Protein AF-0000000076126582 (afdb_homodimer)

Organism: Mytilus edulis (NCBI:txid6550)

Nearest PDB structures (foldseek):
  4kt1-assembly1_A  TM=7.691E-01  e=2.626E-09  Homo sapiens
  4qxe-assembly1_A  TM=6.963E-01  e=1.078E-08  Homo sapiens
  8wvy-assembly1_A  TM=6.252E-01  e=1.163E-09  Homo sapiens
  4qxf-assembly1_A  TM=6.190E-01  e=3.841E-09  Homo sapiens
  5z8y-assembly1_A  TM=7.142E-01  e=4.830E-07  Homo sapiens

Radius of gyration: 31.1 Å; Cα contacts (8 Å, |Δi|>4): 1295; chains: 2; bounding box: 66×75×68 Å

Solvent-accessible surface area (backbone atoms only — not comparable to full-atom values): 24389 Å² total; per-residue (Å²): 122,77,38,57,70,73,84,66,26,81,78,29,34,35,37,33,29,66,85,46,26,38,32,43,44,49,65,64,70,36,57,57,78,79,58,50,53,35,34,60,27,22,30,44,36,36,29,47,23,48,35,32,57,43,43,67,47,56,45,40,67,28,46,53,19,31,32,41,30,50,20,37,11,54,29,46,44,61,38,69,43,21,43,37,56,22,43,51,22,29,33,42,31,50,24,65,37,70,39,71,59,66,58,81,61,41,61,65,42,36,64,44,29,27,35,41,33,34,23,40,66,52,56,69,45,38,61,56,72,58,43,47,73,38,65,50,30,30,32,39,38,36,38,81,20,77,64,53,75,63,55,29,55,48,55,29,36,22,59,44,27,26,35,40,39,36,38,28,64,33,44,66,45,44,49,68,46,31,52,52,25,52,79,21,54,31,30,34,42,33,48,40,34,63,35,46,43,42,34,53,52,24,53,63,32,44,74,51,48,24,26,40,35,25,69,45,29,68,57,45,47,63,85,60,37,48,61,26,51,52,74,48,73,88,47,84,60,82,38,82,44,72,35,53,83,71,76,78,72,82,126,124,77,38,56,69,74,84,66,25,82,80,29,36,36,37,35,29,65,84,45,26,37,32,44,44,48,65,62,70,36,57,58,79,79,57,50,54,34,34,60,26,22,32,42,37,38,29,48,23,47,35,31,57,44,43,68,47,58,45,40,66,27,47,52,19,31,32,42,30,50,21,37,11,54,30,47,41,63,38,71,43,21,44,37,55,24,43,51,21,29,34,43,32,50,25,66,37,72,40,72,60,67,57,80,63,42,62,64,42,35,66,45,29,28,35,42,33,32,22,40,65,52,55,67,45,40,62,56,72,56,41,47,73,38,66,50,30,30,31,39,38,35,38,81,22,79,64,52,75,65,56,31,53,49,55,30,37,22,59,43,27,26,35,41,38,36,37,29,65,31,44,65,45,45,49,68,47,32,53,51,25,52,78,21,56,31,31,34,42,32,48,39,32,63,34,47,44,42,35,52,52,24,53,64,33,44,73,51,48,24,28,40,37,26,67,44,30,67,57,46,48,64,85,59,37,48,59,27,50,51,76,47,72,88,46,84,61,80,39,82,43,72,35,54,81,74,76,79,72,81,127

Secondary structure (DSSP, 8-state):
-----PPPPSS-EEEE-SS-EEEE-TTS--SS--SSS-TT-SEEE--S----EE-TTTTTT-TT--EEE-TTS---EE-TTTTTT-TT--EEE--S-----PPTTTTTT-TT--EEEEEHHHHHHS-HHHHTT-TT--EEEEEEEE--THHHHHHHT-TT--EEEEEEE-SEE-TTTTGGGGGS---EEEEES---EE-TTTTTT-TT--EEEES--TT--HHHHHHHHGGGTTS--SEEEE---------/-----PPPPSS-EEEE-SS-EEEE-TTS--SS--SSS-TT-SEEE--SS---EE-TTTTTT-TT--EEE-TTS---EE-TTTTTT-TT--EEE--S-----PPTTTTTT-TT--EEEEEHHHHHHS-GGGGGG-TT--EEEEEEEE--THHHHHHHT-TT--EEEEEEE-SEE-TTTTGGGGGS---EEEEES---EE-TTTTTT-TT--EEEES--TT--HHHHHHHHGGGTTS--SEEEE---------

InterPro domains:
  IPR001611 Leucine-rich repeat [PF13855] (64-123)
  IPR026906 BspA-type LRR region [PF13306] (159-246)
  IPR032675 Leucine-rich repeat domain superfamily [G3DSA:3.80.10.10] (9-251)
  IPR050328 Multifunctional Developmental and Immune Receptor [PTHR24373] (9-245)

Sequence (502 aa):
MCVSSYVLPNHCDITLTKKDIRCNCSSMSLTHTPTDCPSNTTNLYLSSNNLDIISRKAFTKYAELRYLDISECHITTIDQSAFDNLSHLKELSLFDNPMETFRRNIFSPLDDLEVLHISHDLLSTYPKESWSDFHNITKVFSYGGPSNRSFADIFSVMKNLKYLHSHIQIHVLRNCMFHAFAKTPLKYLEINGTIMTIEQDTFSPLAFLSSLVIPNARFLKLSNTLPALHVFKNRQMDELTLNNNFTVNSLMCVSSYVLPNHCDITLTKKDIRCNCSSMSLTHTPTDCPSNTTNLYLSSNNLDIISRKAFTKYAELRYLDISECHITTIDQSAFDNLSHLKELSLFDNPMETFRRNIFSPLDDLEVLHISHDLLSTYPKESWSDFHNITKVFSYGGPSNRSFADIFSVMKNLKYLHSHIQIHVLRNCMFHAFAKTPLKYLEINGTIMTIEQDTFSPLAFLSSLVIPNARFLKLSNTLPALHVFKNRQMDELTLNNNFTVNSL

Structure (mmCIF, N/CA/C/O backbone):
data_AF-0000000076126582-model_v1
#
loop_
_entity.id
_entity.type
_entity.pdbx_description
1 polymer AMIGO
#
loop_
_atom_site.group_PDB
_atom_site.id
_atom_site.type_symbol
_atom_site.label_atom_id
_atom_site.label_alt_id
_atom_site.label_comp_id
_atom_site.label_asym_id
_atom_site.label_entity_id
_atom_site.label_seq_id
_atom_site.pdbx_PDB_ins_code
_atom_site.Cartn_x
_atom_site.Cartn_y
_atom_site.Cartn_z
_atom_site.occupancy
_atom_site.B_iso_or_equiv
_atom_site.auth_seq_id
_atom_site.auth_comp_id
_atom_site.auth_asym_id
_atom_site.auth_atom_id
_atom_site.pdbx_PDB_model_num
ATOM 1 N N . MET A 1 1 ? -22 -11.664 11.109 1 43.66 1 MET A N 1
ATOM 2 C CA . MET A 1 1 ? -23.031 -11.328 10.133 1 43.66 1 MET A CA 1
ATOM 3 C C . MET A 1 1 ? -22.484 -11.406 8.711 1 43.66 1 MET A C 1
ATOM 5 O O . MET A 1 1 ? -21.375 -10.945 8.445 1 43.66 1 MET A O 1
ATOM 9 N N . CYS A 1 2 ? -23.062 -12.406 7.98 1 54.94 2 CYS A N 1
ATOM 10 C CA . CYS A 1 2 ? -22.672 -12.68 6.602 1 54.94 2 CYS A CA 1
ATOM 11 C C . CYS A 1 2 ? -22.875 -11.445 5.727 1 54.94 2 CYS A C 1
ATOM 13 O O . CYS A 1 2 ? -23.953 -10.867 5.703 1 54.94 2 CYS A O 1
ATOM 15 N N . VAL A 1 3 ? -21.734 -10.758 5.445 1 61.62 3 VAL A N 1
ATOM 16 C CA . VAL A 1 3 ? -21.828 -9.578 4.594 1 61.62 3 VAL A CA 1
ATOM 17 C C . VAL A 1 3 ? -22.312 -9.984 3.203 1 61.62 3 VAL A C 1
ATOM 19 O O . VAL A 1 3 ? -21.75 -10.898 2.588 1 61.62 3 VAL A O 1
ATOM 22 N N . SER A 1 4 ? -23.578 -9.648 2.873 1 81.56 4 SER A N 1
ATOM 23 C CA . SER A 1 4 ? -24.141 -9.914 1.549 1 81.56 4 SER A CA 1
ATOM 24 C C . SER A 1 4 ? -23.234 -9.344 0.454 1 81.56 4 SER A C 1
ATOM 26 O O . SER A 1 4 ? -22.031 -9.562 0.46 1 81.56 4 SER A O 1
ATOM 28 N N . SER A 1 5 ? -23.719 -8.492 -0.385 1 86.75 5 SER A N 1
ATOM 29 C CA . SER A 1 5 ? -22.969 -7.891 -1.481 1 86.75 5 SER A CA 1
ATOM 30 C C . SER A 1 5 ? -22.781 -6.391 -1.271 1 86.75 5 SER A C 1
ATOM 32 O O . SER A 1 5 ? -23.547 -5.77 -0.519 1 86.75 5 SER A O 1
ATOM 34 N N . TYR A 1 6 ? -21.672 -5.91 -1.676 1 87.5 6 TYR A N 1
ATOM 35 C CA . TYR A 1 6 ? -21.438 -4.473 -1.624 1 87.5 6 TYR A CA 1
ATOM 36 C C . TYR A 1 6 ? -21.562 -3.848 -3.008 1 87.5 6 TYR A C 1
ATOM 38 O O . TYR A 1 6 ? -21.266 -4.488 -4.016 1 87.5 6 TYR A O 1
ATOM 46 N N . VAL A 1 7 ? -22.141 -2.664 -2.957 1 87.19 7 VAL A N 1
ATOM 47 C CA . VAL A 1 7 ? -22.156 -1.898 -4.199 1 87.19 7 VAL A CA 1
ATOM 48 C C . VAL A 1 7 ? -20.766 -1.308 -4.449 1 87.19 7 VAL A C 1
ATOM 50 O O . VAL A 1 7 ? -20.125 -0.78 -3.529 1 87.19 7 VAL A O 1
ATOM 53 N N . LEU A 1 8 ? -20.344 -1.474 -5.707 1 89 8 LEU A N 1
ATOM 54 C CA . LEU A 1 8 ? -19.031 -0.916 -6.047 1 89 8 LEU A CA 1
ATOM 55 C C . LEU A 1 8 ? -19.109 0.6 -6.191 1 89 8 LEU A C 1
ATOM 57 O O . LEU A 1 8 ? -20.094 1.128 -6.723 1 89 8 LEU A O 1
ATOM 61 N N . PRO A 1 9 ? -18.078 1.3 -5.613 1 91.06 9 PRO A N 1
ATOM 62 C CA . PRO A 1 9 ? -18.031 2.754 -5.785 1 91.06 9 PRO A CA 1
ATOM 63 C C . PRO A 1 9 ? -17.797 3.172 -7.23 1 91.06 9 PRO A C 1
ATOM 65 O O . PRO A 1 9 ? -17.281 2.379 -8.031 1 91.06 9 PRO A O 1
ATOM 68 N N . ASN A 1 10 ? -18.156 4.344 -7.57 1 90.19 10 ASN A N 1
ATOM 69 C CA . ASN A 1 10 ? -17.984 4.848 -8.93 1 90.19 10 ASN A CA 1
ATOM 70 C C . ASN A 1 10 ? -16.578 5.359 -9.164 1 90.19 10 ASN A C 1
ATOM 72 O O . ASN A 1 10 ? -16.016 5.164 -10.242 1 90.19 10 ASN A O 1
ATOM 76 N N . HIS A 1 11 ? -15.992 6.055 -8.141 1 89.69 11 HIS A N 1
ATOM 77 C CA . HIS A 1 11 ? -14.711 6.711 -8.359 1 89.69 11 HIS A CA 1
ATOM 78 C C . HIS A 1 11 ? -13.734 6.402 -7.223 1 89.69 11 HIS A C 1
ATOM 80 O O . HIS A 1 11 ? -12.555 6.156 -7.465 1 89.69 11 HIS A O 1
ATOM 86 N N . CYS A 1 12 ? -14.234 6.242 -6.086 1 95.56 12 CYS A N 1
ATOM 87 C CA . CYS A 1 12 ? -13.383 6.184 -4.906 1 95.56 12 CYS A CA 1
ATOM 88 C C . CYS A 1 12 ? -13.023 4.738 -4.562 1 95.56 12 CYS A C 1
ATOM 90 O O . CYS A 1 12 ? -13.703 3.809 -4.992 1 95.56 12 CYS A O 1
ATOM 92 N N . ASP A 1 13 ? -11.961 4.613 -3.908 1 97.31 13 ASP A N 1
ATOM 93 C CA . ASP A 1 13 ? -11.602 3.326 -3.318 1 97.31 13 ASP A CA 1
ATOM 94 C C . ASP A 1 13 ? -11.977 3.273 -1.84 1 97.31 13 ASP A C 1
ATOM 96 O O . ASP A 1 13 ? -11.68 4.207 -1.087 1 97.31 13 ASP A O 1
ATOM 100 N N . ILE A 1 14 ? -12.562 2.221 -1.486 1 97.19 14 ILE A N 1
ATOM 101 C CA . ILE A 1 14 ? -13.016 2.092 -0.106 1 97.19 14 ILE A CA 1
ATOM 102 C C . ILE A 1 14 ? -12.32 0.9 0.554 1 97.19 14 ILE A C 1
ATOM 104 O O . ILE A 1 14 ? -12.289 -0.196 -0.01 1 97.19 14 ILE A O 1
ATOM 108 N N . THR A 1 15 ? -11.758 1.137 1.656 1 97.69 15 THR A N 1
ATOM 109 C CA . THR A 1 15 ? -11.109 0.085 2.438 1 97.69 15 THR A CA 1
ATOM 110 C C . THR A 1 15 ? -11.789 -0.074 3.793 1 97.69 15 THR A C 1
ATOM 112 O O . THR A 1 15 ? -11.953 0.901 4.531 1 97.69 15 THR A O 1
ATOM 115 N N . LEU A 1 16 ? -12.234 -1.244 4.082 1 96.31 16 LEU A N 1
ATOM 116 C CA . LEU A 1 16 ? -12.82 -1.589 5.371 1 96.31 16 LEU A CA 1
ATOM 117 C C . LEU A 1 16 ? -11.875 -2.461 6.188 1 96.31 16 LEU A C 1
ATOM 119 O O . LEU A 1 16 ? -11.383 -3.48 5.695 1 96.31 16 LEU A O 1
ATOM 123 N N . THR A 1 17 ? -11.57 -2.016 7.344 1 96.25 17 THR A N 1
ATOM 124 C CA . THR A 1 17 ? -10.828 -2.812 8.312 1 96.25 17 THR A CA 1
ATOM 125 C C . THR A 1 17 ? -11.656 -3.055 9.57 1 96.25 17 THR A C 1
ATOM 127 O O . THR A 1 17 ? -12.82 -2.652 9.633 1 96.25 17 THR A O 1
ATOM 130 N N . LYS A 1 18 ? -11.047 -3.746 10.531 1 92.75 18 LYS A N 1
ATOM 131 C CA . LYS A 1 18 ? -11.742 -4.027 11.781 1 92.75 18 LYS A CA 1
ATOM 132 C C . LYS A 1 18 ? -12.07 -2.736 12.531 1 92.75 18 LYS A C 1
ATOM 134 O O . LYS A 1 18 ? -13.062 -2.666 13.258 1 92.75 18 LYS A O 1
ATOM 139 N N . LYS A 1 19 ? -11.336 -1.647 12.227 1 94 19 LYS A N 1
ATOM 140 C CA . LYS A 1 19 ? -11.406 -0.481 13.102 1 94 19 LYS A CA 1
ATOM 141 C C . LYS A 1 19 ? -11.93 0.739 12.352 1 94 19 LYS A C 1
ATOM 143 O O . LYS A 1 19 ? -12.461 1.668 12.961 1 94 19 LYS A O 1
ATOM 148 N N . ASP A 1 20 ? -11.773 0.71 11.094 1 96.31 20 ASP A N 1
ATOM 149 C CA . ASP A 1 20 ? -12.125 1.958 10.422 1 96.31 20 ASP A CA 1
ATOM 150 C C . ASP A 1 20 ? -12.531 1.704 8.969 1 96.31 20 ASP A C 1
ATOM 152 O O . ASP A 1 20 ? -12.422 0.58 8.477 1 96.31 20 ASP A O 1
ATOM 156 N N . ILE A 1 21 ? -13.188 2.648 8.438 1 97.31 21 ILE A N 1
ATOM 157 C CA . ILE A 1 21 ? -13.539 2.713 7.023 1 97.31 21 ILE A CA 1
ATOM 158 C C . ILE A 1 21 ? -12.828 3.887 6.363 1 97.31 21 ILE A C 1
ATOM 160 O O . ILE A 1 21 ? -13.055 5.043 6.719 1 97.31 21 ILE A O 1
ATOM 164 N N . ARG A 1 22 ? -11.961 3.627 5.391 1 98.38 22 ARG A N 1
ATOM 165 C CA . ARG A 1 22 ? -11.203 4.645 4.668 1 98.38 22 ARG A CA 1
ATOM 166 C C . ARG A 1 22 ? -11.719 4.809 3.244 1 98.38 22 ARG A C 1
ATOM 168 O O . ARG A 1 22 ? -11.82 3.83 2.5 1 98.38 22 ARG A O 1
ATOM 175 N N . CYS A 1 23 ? -12.078 5.918 2.918 1 97.88 23 CYS A N 1
ATOM 176 C CA . CYS A 1 23 ? -12.5 6.246 1.562 1 97.88 23 CYS A CA 1
ATOM 177 C C . CYS A 1 23 ? -11.516 7.191 0.895 1 97.88 23 CYS A C 1
ATOM 179 O O . CYS A 1 23 ? -11.352 8.336 1.329 1 97.88 23 CYS A O 1
ATOM 181 N N . ASN A 1 24 ? -10.883 6.727 -0.108 1 98.44 24 ASN A N 1
ATOM 182 C CA . ASN A 1 24 ? -9.883 7.5 -0.832 1 98.44 24 ASN A CA 1
ATOM 183 C C . ASN A 1 24 ? -10.398 7.957 -2.191 1 98.44 24 ASN A C 1
ATOM 185 O O . ASN A 1 24 ? -10.562 7.145 -3.104 1 98.44 24 ASN A O 1
ATOM 189 N N . CYS A 1 25 ? -10.547 9.195 -2.348 1 97.88 25 CYS A N 1
ATOM 190 C CA . CYS A 1 25 ? -11.023 9.82 -3.576 1 97.88 25 CYS A CA 1
ATOM 191 C C . CYS A 1 25 ? -10.039 10.883 -4.062 1 97.88 25 CYS A C 1
ATOM 193 O O . CYS A 1 25 ? -10.445 11.891 -4.648 1 97.88 25 CYS A O 1
ATOM 195 N N . SER A 1 26 ? -8.836 10.75 -3.658 1 98.25 26 SER A N 1
ATOM 196 C CA . SER A 1 26 ? -7.824 11.727 -4.035 1 98.25 26 SER A CA 1
ATOM 197 C C . SER A 1 26 ? -7.562 11.703 -5.535 1 98.25 26 SER A C 1
ATOM 199 O O . SER A 1 26 ? -7.664 10.648 -6.172 1 98.25 26 SER A O 1
ATOM 201 N N . SER A 1 27 ? -7.234 12.805 -6.125 1 97.88 27 SER A N 1
ATOM 202 C CA . SER A 1 27 ? -6.77 12.977 -7.496 1 97.88 27 SER A CA 1
ATOM 203 C C . SER A 1 27 ? -7.777 12.414 -8.492 1 97.88 27 SER A C 1
ATOM 205 O O . SER A 1 27 ? -7.41 11.648 -9.391 1 97.88 27 SER A O 1
ATOM 207 N N . MET A 1 28 ? -9.031 12.812 -8.359 1 95.88 28 MET A N 1
ATOM 208 C CA . MET A 1 28 ? -10.102 12.312 -9.227 1 95.88 28 MET A CA 1
ATOM 209 C C . MET A 1 28 ? -10.805 13.453 -9.945 1 95.88 28 MET A C 1
ATOM 211 O O . MET A 1 28 ? -11.875 13.266 -10.523 1 95.88 28 MET A O 1
ATOM 215 N N . SER A 1 29 ? -10.273 14.625 -9.836 1 96.06 29 SER A N 1
ATOM 216 C CA . SER A 1 29 ? -10.828 15.82 -10.461 1 96.06 29 SER A CA 1
ATOM 217 C C . SER A 1 29 ? -12.227 16.125 -9.938 1 96.06 29 SER A C 1
ATOM 219 O O . SER A 1 29 ? -13.094 16.578 -10.688 1 96.06 29 SER A O 1
ATOM 221 N N . LEU A 1 30 ? -12.43 15.82 -8.719 1 95.94 30 LEU A N 1
ATOM 222 C CA . LEU A 1 30 ? -13.734 16.078 -8.117 1 95.94 30 LEU A CA 1
ATOM 223 C C . LEU A 1 30 ? -13.977 17.562 -7.945 1 95.94 30 LEU A C 1
ATOM 225 O O . LEU A 1 30 ? -13.055 18.312 -7.602 1 95.94 30 LEU A O 1
ATOM 229 N N . THR A 1 31 ? -15.242 17.969 -8.133 1 96.06 31 THR A N 1
ATOM 230 C CA . THR A 1 31 ? -15.625 19.359 -7.926 1 96.06 31 THR A CA 1
ATOM 231 C C . THR A 1 31 ? -16.562 19.484 -6.734 1 96.06 31 THR A C 1
ATOM 233 O O . THR A 1 31 ? -16.938 20.594 -6.348 1 96.06 31 THR A O 1
ATOM 236 N N . HIS A 1 32 ? -16.953 18.359 -6.219 1 93.44 32 HIS A N 1
ATOM 237 C CA . HIS A 1 32 ? -17.797 18.297 -5.031 1 93.44 32 HIS A CA 1
ATOM 238 C C . HIS A 1 32 ? -17.453 17.094 -4.16 1 93.44 32 HIS A C 1
ATOM 240 O O . HIS A 1 32 ? -16.703 16.219 -4.586 1 93.44 32 HIS A O 1
ATOM 246 N N . THR A 1 33 ? -17.906 17.094 -2.926 1 92.75 33 THR A N 1
ATOM 247 C CA . THR A 1 33 ? -17.703 15.953 -2.041 1 92.75 33 THR A CA 1
ATOM 248 C C . THR A 1 33 ? -18.297 14.688 -2.658 1 92.75 33 THR A C 1
ATOM 250 O O . THR A 1 33 ? -19.391 14.719 -3.225 1 92.75 33 THR A O 1
ATOM 253 N N . PRO A 1 34 ? -17.578 13.625 -2.568 1 91.25 34 PRO A N 1
ATOM 254 C CA . PRO A 1 34 ? -18.047 12.391 -3.215 1 91.25 34 PRO A CA 1
ATOM 255 C C . PRO A 1 34 ? -19.25 11.773 -2.516 1 91.25 34 PRO A C 1
ATOM 257 O O . PRO A 1 34 ? -19.438 11.977 -1.312 1 91.25 34 PRO A O 1
ATOM 260 N N . THR A 1 35 ? -20.031 10.984 -3.246 1 87.12 35 THR A N 1
ATOM 261 C CA . THR A 1 35 ? -21.203 10.289 -2.725 1 87.12 35 THR A CA 1
ATOM 262 C C . THR A 1 35 ? -20.922 8.797 -2.58 1 87.12 35 THR A C 1
ATOM 264 O O . THR A 1 35 ? -21.703 8.062 -1.976 1 87.12 35 THR A O 1
ATOM 267 N N . ASP A 1 36 ? -19.828 8.312 -3.004 1 90 36 ASP A N 1
ATOM 268 C CA . ASP A 1 36 ? -19.422 6.91 -3.031 1 90 36 ASP A CA 1
ATOM 269 C C . ASP A 1 36 ? -19.25 6.355 -1.618 1 90 36 ASP A C 1
ATOM 271 O O . ASP A 1 36 ? -19.516 5.176 -1.371 1 90 36 ASP A O 1
ATOM 275 N N . CYS A 1 37 ? -18.859 7.289 -0.716 1 94.69 37 CYS A N 1
ATOM 276 C CA . CYS A 1 37 ? -18.375 6.824 0.58 1 94.69 37 CYS A CA 1
ATOM 277 C C . CYS A 1 37 ? -19.547 6.535 1.524 1 94.69 37 CYS A C 1
ATOM 279 O O . CYS A 1 37 ? -20.516 7.285 1.565 1 94.69 37 CYS A O 1
ATOM 281 N N . PRO A 1 38 ? -19.391 5.484 2.238 1 94.25 38 PRO A N 1
ATOM 282 C CA . PRO A 1 38 ? -20.438 5.156 3.197 1 94.25 38 PRO A CA 1
ATOM 283 C C . PRO A 1 38 ? -20.547 6.184 4.324 1 94.25 38 PRO A C 1
ATOM 285 O O . PRO A 1 38 ? -19.594 6.922 4.586 1 94.25 38 PRO A O 1
ATOM 288 N N . SER A 1 39 ? -21.734 6.184 4.996 1 94.44 39 SER A N 1
ATOM 289 C CA . SER A 1 39 ? -22.016 7.199 6.004 1 94.44 39 SER A CA 1
ATOM 290 C C . SER A 1 39 ? -21.125 7.031 7.23 1 94.44 39 SER A C 1
ATOM 292 O O . SER A 1 39 ? -20.891 7.992 7.965 1 94.44 39 SER A O 1
ATOM 294 N N . ASN A 1 40 ? -20.656 5.812 7.484 1 94.94 40 ASN A N 1
ATOM 295 C CA . ASN A 1 40 ? -19.812 5.586 8.656 1 94.94 40 ASN A CA 1
ATOM 296 C C . ASN A 1 40 ? -18.328 5.629 8.305 1 94.94 40 ASN A C 1
ATOM 298 O O . ASN A 1 40 ? -17.516 4.973 8.953 1 94.94 40 ASN A O 1
ATOM 302 N N . THR A 1 41 ? -17.984 6.355 7.23 1 97.25 41 THR A N 1
ATOM 303 C CA . THR A 1 41 ? -16.594 6.605 6.879 1 97.25 41 THR A CA 1
ATOM 304 C C . THR A 1 41 ? -15.859 7.305 8.023 1 97.25 41 THR A C 1
ATOM 306 O O . THR A 1 41 ? -16.359 8.273 8.594 1 97.25 41 THR A O 1
ATOM 309 N N . THR A 1 42 ? -14.703 6.742 8.367 1 98.31 42 THR A N 1
ATOM 310 C CA . THR A 1 42 ? -13.93 7.316 9.461 1 98.31 42 THR A CA 1
ATOM 311 C C . THR A 1 42 ? -12.75 8.125 8.922 1 98.31 42 THR A C 1
ATOM 313 O O . THR A 1 42 ? -12.273 9.047 9.578 1 98.31 42 THR A O 1
ATOM 316 N N . ASN A 1 43 ? -12.219 7.812 7.785 1 98.69 43 ASN A N 1
ATOM 317 C CA . ASN A 1 43 ? -11.117 8.5 7.121 1 98.69 43 ASN A CA 1
ATOM 318 C C . ASN A 1 43 ? -11.469 8.875 5.688 1 98.69 43 ASN A C 1
ATOM 320 O O . ASN A 1 43 ? -11.766 8.008 4.863 1 98.69 43 ASN A O 1
ATOM 324 N N . LEU A 1 44 ? -11.461 10.141 5.379 1 98.44 44 LEU A N 1
ATOM 325 C CA . LEU A 1 44 ? -11.828 10.625 4.051 1 98.44 44 LEU A CA 1
ATOM 326 C C . LEU A 1 44 ? -10.672 11.383 3.404 1 98.44 44 LEU A C 1
ATOM 328 O O . LEU A 1 44 ? -10.195 12.383 3.949 1 98.44 44 LEU A O 1
ATOM 332 N N . TYR A 1 45 ? -10.211 10.914 2.318 1 98.75 45 TYR A N 1
ATOM 333 C CA . TYR A 1 45 ? -9.117 11.516 1.564 1 98.75 45 TYR A CA 1
ATOM 334 C C . TYR A 1 45 ? -9.633 12.172 0.292 1 98.75 45 TYR A C 1
ATOM 336 O O . TYR A 1 45 ? -10.133 11.5 -0.608 1 98.75 45 TYR A O 1
ATOM 344 N N . LEU A 1 46 ? -9.461 13.453 0.213 1 98.44 46 LEU A N 1
ATOM 345 C CA . LEU A 1 46 ? -9.961 14.195 -0.939 1 98.44 46 LEU A CA 1
ATOM 346 C C . LEU A 1 46 ? -8.859 15.062 -1.548 1 98.44 46 LEU A C 1
ATOM 348 O O . LEU A 1 46 ? -9.141 15.977 -2.324 1 98.44 46 LEU A O 1
ATOM 352 N N . SER A 1 47 ? -7.668 14.844 -1.214 1 98.44 47 SER A N 1
ATOM 353 C CA . SER A 1 47 ? -6.57 15.711 -1.635 1 98.44 47 SER A CA 1
ATOM 354 C C . SER A 1 47 ? -6.457 15.758 -3.154 1 98.44 47 SER A C 1
ATOM 356 O O . SER A 1 47 ? -6.832 14.805 -3.842 1 98.44 47 SER A O 1
ATOM 358 N N . SER A 1 48 ? -5.961 16.812 -3.697 1 98.25 48 SER A N 1
ATOM 359 C CA . SER A 1 48 ? -5.629 17.016 -5.105 1 98.25 48 SER A CA 1
ATOM 360 C C . SER A 1 48 ? -6.871 16.922 -5.984 1 98.25 48 SER A C 1
ATOM 362 O O . SER A 1 48 ? -6.875 16.219 -6.988 1 98.25 48 SER A O 1
ATOM 364 N N . ASN A 1 49 ? -7.91 17.562 -5.508 1 98 49 ASN A N 1
ATOM 365 C CA . ASN A 1 49 ? -9.125 17.734 -6.297 1 98 49 ASN A CA 1
ATOM 366 C C . ASN A 1 49 ? -9.445 19.203 -6.543 1 98 49 ASN A C 1
ATOM 368 O O . ASN A 1 49 ? -8.602 20.062 -6.32 1 98 49 ASN A O 1
ATOM 372 N N . ASN A 1 50 ? -10.602 19.453 -7.172 1 97.62 50 ASN A N 1
ATOM 373 C CA . ASN A 1 50 ? -10.992 20.812 -7.523 1 97.62 50 ASN A CA 1
ATOM 374 C C . ASN A 1 50 ? -12.289 21.234 -6.82 1 97.62 50 ASN A C 1
ATOM 376 O O . ASN A 1 50 ? -13.25 21.641 -7.469 1 97.62 50 ASN A O 1
ATOM 380 N N . LEU A 1 51 ? -12.211 21.281 -5.543 1 96.94 51 LEU A N 1
ATOM 381 C CA . LEU A 1 51 ? -13.438 21.469 -4.777 1 96.94 51 LEU A CA 1
ATOM 382 C C . LEU A 1 51 ? -13.844 22.938 -4.766 1 96.94 51 LEU A C 1
ATOM 384 O O . LEU A 1 51 ? -15.031 23.25 -4.652 1 96.94 51 LEU A O 1
ATOM 388 N N . ASP A 1 52 ? -12.852 23.875 -4.863 1 95.94 52 ASP A N 1
ATOM 389 C CA . ASP A 1 52 ? -13.055 25.312 -4.941 1 95.94 52 ASP A CA 1
ATOM 390 C C . ASP A 1 52 ? -13.781 25.828 -3.697 1 95.94 52 ASP A C 1
ATOM 392 O O . ASP A 1 52 ? -13.141 26.281 -2.744 1 95.94 52 ASP A O 1
ATOM 396 N N . ILE A 1 53 ? -15.117 25.578 -3.566 1 94.12 53 ILE A N 1
ATOM 397 C CA . ILE A 1 53 ? -15.891 26.031 -2.414 1 94.12 53 ILE A CA 1
ATOM 398 C C . ILE A 1 53 ? -16.344 24.828 -1.6 1 94.12 53 ILE A C 1
ATOM 400 O O . ILE A 1 53 ? -16.938 23.891 -2.145 1 94.12 53 ILE A O 1
ATOM 404 N N . ILE A 1 54 ? -15.992 24.859 -0.299 1 95.88 54 ILE A N 1
ATOM 405 C CA . ILE A 1 54 ? -16.609 23.875 0.591 1 95.88 54 ILE A CA 1
ATOM 406 C C . ILE A 1 54 ? -17.953 24.391 1.078 1 95.88 54 ILE A C 1
ATOM 408 O O . ILE A 1 54 ? -18.016 25.328 1.886 1 95.88 54 ILE A O 1
ATOM 412 N N . SER A 1 55 ? -18.984 23.703 0.584 1 94.12 55 SER A N 1
ATOM 413 C CA . SER A 1 55 ? -20.344 24.188 0.812 1 94.12 55 SER A CA 1
ATOM 414 C C . SER A 1 55 ? -20.828 23.828 2.211 1 94.12 55 SER A C 1
ATOM 416 O O . SER A 1 55 ? -20.125 23.141 2.959 1 94.12 55 SER A O 1
ATOM 418 N N . ARG A 1 56 ? -22 24.422 2.436 1 92 56 ARG A N 1
ATOM 419 C CA . ARG A 1 56 ? -22.672 24.109 3.695 1 92 56 ARG A CA 1
ATOM 420 C C . ARG A 1 56 ? -22.938 22.609 3.822 1 92 56 ARG A C 1
ATOM 422 O O . ARG A 1 56 ? -23.344 21.969 2.855 1 92 56 ARG A O 1
ATOM 429 N N . LYS A 1 57 ? -22.562 22.109 4.961 1 91.19 57 LYS A N 1
ATOM 430 C CA . LYS A 1 57 ? -22.875 20.734 5.309 1 91.19 57 LYS A CA 1
ATOM 431 C C . LYS A 1 57 ? -22.203 19.766 4.34 1 91.19 57 LYS A C 1
ATOM 433 O O . LYS A 1 57 ? -22.766 18.703 4.023 1 91.19 57 LYS A O 1
ATOM 438 N N . ALA A 1 58 ? -21.078 20.141 3.814 1 94.19 58 ALA A N 1
ATOM 439 C CA . ALA A 1 58 ? -20.375 19.359 2.801 1 94.19 58 ALA A CA 1
ATOM 440 C C . ALA A 1 58 ? -20.031 17.969 3.322 1 94.19 58 ALA A C 1
ATOM 442 O O . ALA A 1 58 ? -19.984 17 2.551 1 94.19 58 ALA A O 1
ATOM 443 N N . PHE A 1 59 ? -19.844 17.844 4.645 1 95.75 59 PHE A N 1
ATOM 444 C CA . PHE A 1 59 ? -19.359 16.594 5.188 1 95.75 59 PHE A CA 1
ATOM 445 C C . PHE A 1 59 ? -20.344 16.047 6.227 1 95.75 59 PHE A C 1
ATOM 447 O O . PHE A 1 59 ? -19.969 15.172 7.023 1 95.75 59 PHE A O 1
ATOM 454 N N . THR A 1 60 ? -21.547 16.547 6.254 1 93.44 60 THR A N 1
ATOM 455 C CA . THR A 1 60 ? -22.516 16.219 7.289 1 93.44 60 THR A CA 1
ATOM 456 C C . THR A 1 60 ? -22.844 14.734 7.266 1 93.44 60 THR A C 1
ATOM 458 O O . THR A 1 60 ? -23.172 14.148 8.297 1 93.44 60 THR A O 1
ATOM 461 N N . LYS A 1 61 ? -22.75 14.094 6.188 1 92.75 61 LYS A N 1
ATOM 462 C CA . LYS A 1 61 ? -23.016 12.664 6.016 1 92.75 61 LYS A CA 1
ATOM 463 C C . LYS A 1 61 ? -22.062 11.82 6.852 1 92.75 61 LYS A C 1
ATOM 465 O O . LYS A 1 61 ? -22.406 10.719 7.277 1 92.75 61 LYS A O 1
ATOM 470 N N . TYR A 1 62 ? -20.875 12.352 7.102 1 95.31 62 TYR A N 1
ATOM 471 C CA . TYR A 1 62 ? -19.812 11.555 7.691 1 95.31 62 TYR A CA 1
ATOM 472 C C . TYR A 1 62 ? -19.609 11.906 9.164 1 95.31 62 TYR A C 1
ATOM 474 O O . TYR A 1 62 ? -18.562 12.398 9.555 1 95.31 62 TYR A O 1
ATOM 482 N N . ALA A 1 63 ? -20.562 11.562 9.953 1 94.62 63 ALA A N 1
ATOM 483 C CA . ALA A 1 63 ? -20.594 11.953 11.359 1 94.62 63 ALA A CA 1
ATOM 484 C C . ALA A 1 63 ? -19.484 11.25 12.148 1 94.62 63 ALA A C 1
ATOM 486 O O . ALA A 1 63 ? -19.109 11.695 13.234 1 94.62 63 ALA A O 1
ATOM 487 N N . GLU A 1 64 ? -18.953 10.172 11.609 1 96.31 64 GLU A N 1
ATOM 488 C CA . GLU A 1 64 ? -17.95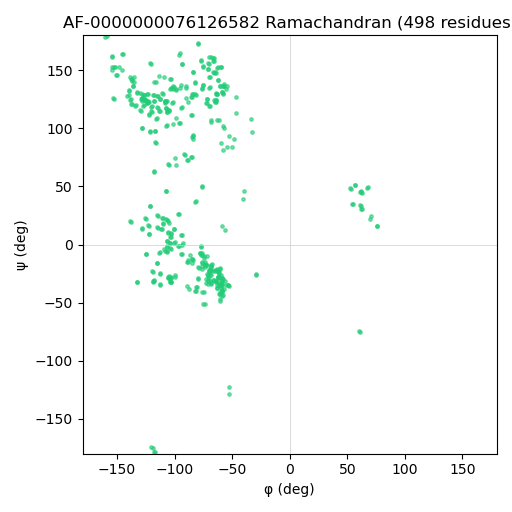3 9.391 12.344 1 96.31 64 GLU A CA 1
ATOM 489 C C . GLU A 1 64 ? -16.547 9.703 11.859 1 96.31 64 GLU A C 1
ATOM 491 O O . GLU A 1 64 ? -15.586 9.016 12.227 1 96.31 64 GLU A O 1
ATOM 496 N N . LEU A 1 65 ? -16.406 10.781 11.094 1 97.69 65 LEU A N 1
ATOM 497 C CA . LEU A 1 65 ? -15.117 11.141 10.508 1 97.69 65 LEU A CA 1
ATOM 498 C C . LEU A 1 65 ? -14.094 11.461 11.586 1 97.69 65 LEU A C 1
ATOM 500 O O . LEU A 1 65 ? -14.383 12.211 12.523 1 97.69 65 LEU A O 1
ATOM 504 N N . ARG A 1 66 ? -12.953 10.844 11.469 1 98.56 66 ARG A N 1
ATOM 505 C CA . ARG A 1 66 ? -11.852 11.094 12.383 1 98.56 66 ARG A CA 1
ATOM 506 C C . ARG A 1 66 ? -10.688 11.773 11.664 1 98.56 66 ARG A C 1
ATOM 508 O O . ARG A 1 66 ? -9.875 12.461 12.297 1 98.56 66 ARG A O 1
ATOM 515 N N . TYR A 1 67 ? -10.656 11.555 10.477 1 98.69 67 TYR A N 1
ATOM 516 C CA . TYR A 1 67 ? -9.617 12.156 9.648 1 98.69 67 TYR A CA 1
ATOM 517 C C . TYR A 1 67 ? -10.195 12.703 8.352 1 98.69 67 TYR A C 1
ATOM 519 O O . TYR A 1 67 ? -11 12.031 7.691 1 98.69 67 TYR A O 1
ATOM 527 N N . LEU A 1 68 ? -9.789 13.898 7.953 1 98.62 68 LEU A N 1
ATOM 528 C CA . LEU A 1 68 ? -10.203 14.539 6.707 1 98.62 68 LEU A CA 1
ATOM 529 C C . LEU A 1 68 ? -9.023 15.211 6.023 1 98.62 68 LEU A C 1
ATOM 531 O O . LEU A 1 68 ? -8.328 16.031 6.637 1 98.62 68 LEU A O 1
ATOM 535 N N . ASP A 1 69 ? -8.781 14.891 4.812 1 98.75 69 ASP A N 1
ATOM 536 C CA . ASP A 1 69 ? -7.742 15.523 4.004 1 98.75 69 ASP A CA 1
ATOM 537 C C . ASP A 1 69 ? -8.344 16.266 2.812 1 98.75 69 ASP A C 1
ATOM 539 O O . ASP A 1 69 ? -8.805 15.641 1.857 1 98.75 69 ASP A O 1
ATOM 543 N N . ILE A 1 70 ? -8.32 17.484 2.875 1 97.94 70 ILE A N 1
ATOM 544 C CA . ILE A 1 70 ? -8.781 18.297 1.758 1 97.94 70 ILE A CA 1
ATOM 545 C C . ILE A 1 70 ? -7.648 19.203 1.275 1 97.94 70 ILE A C 1
ATOM 547 O O . ILE A 1 70 ? -7.883 20.344 0.9 1 97.94 70 ILE A O 1
ATOM 551 N N . SER A 1 71 ? -6.484 18.766 1.363 1 96.94 71 SER A N 1
ATOM 552 C CA . SER A 1 71 ? -5.328 19.531 0.899 1 96.94 71 SER A CA 1
ATOM 553 C C . SER A 1 71 ? -5.289 19.594 -0.624 1 96.94 71 SER A C 1
ATOM 555 O O . SER A 1 71 ? -5.848 18.734 -1.306 1 96.94 71 SER A O 1
ATOM 557 N N . GLU A 1 72 ? -4.746 20.609 -1.185 1 96.44 72 GLU A N 1
ATOM 558 C CA . GLU A 1 72 ? -4.551 20.797 -2.619 1 96.44 72 GLU A CA 1
ATOM 559 C C . GLU A 1 72 ? -5.859 20.625 -3.385 1 96.44 72 GLU A C 1
ATOM 561 O O . GLU A 1 72 ? -5.914 19.875 -4.363 1 96.44 72 GLU A O 1
ATOM 566 N N . CYS A 1 73 ? -6.867 21.25 -2.918 1 97.12 73 CYS A N 1
ATOM 567 C CA . CYS A 1 73 ? -8.18 21.109 -3.537 1 97.12 73 CYS A CA 1
ATOM 568 C C . CYS A 1 73 ? -8.641 22.422 -4.145 1 97.12 73 CYS A C 1
ATOM 570 O O . CYS A 1 73 ? -9.836 22.609 -4.391 1 97.12 73 CYS A O 1
ATOM 572 N N . HIS A 1 74 ? -7.703 23.375 -4.293 1 96.12 74 HIS A N 1
ATOM 573 C CA . HIS A 1 74 ? -8.008 24.688 -4.863 1 96.12 74 HIS A CA 1
ATOM 574 C C . HIS A 1 74 ? -9.148 25.359 -4.105 1 96.12 74 HIS A C 1
ATOM 576 O O . HIS A 1 74 ? -10 26.016 -4.711 1 96.12 74 HIS A O 1
ATOM 582 N N . ILE A 1 75 ? -9.156 25.109 -2.82 1 95.5 75 ILE A N 1
ATOM 583 C CA . ILE A 1 75 ? -10.227 25.672 -2.004 1 95.5 75 ILE A CA 1
ATOM 584 C C . ILE A 1 75 ? -10.031 27.172 -1.864 1 95.5 75 ILE A C 1
ATOM 586 O O . ILE A 1 75 ? -8.961 27.641 -1.443 1 95.5 75 ILE A O 1
ATOM 590 N N . THR A 1 76 ? -11.047 27.938 -2.221 1 92.69 76 THR A N 1
ATOM 591 C CA . THR A 1 76 ? -11 29.391 -2.131 1 92.69 76 THR A CA 1
ATOM 592 C C . THR A 1 76 ? -11.836 29.891 -0.951 1 92.69 76 THR A C 1
ATOM 594 O O . THR A 1 76 ? -11.547 30.953 -0.385 1 92.69 76 THR A O 1
ATOM 597 N N . THR A 1 77 ? -12.812 29.094 -0.664 1 90.94 77 THR A N 1
ATOM 598 C CA . THR A 1 77 ? -13.695 29.516 0.42 1 90.94 77 THR A CA 1
ATOM 599 C C . THR A 1 77 ? -14.289 28.297 1.13 1 90.94 77 THR A C 1
ATOM 601 O O . THR A 1 77 ? -14.562 27.281 0.497 1 90.94 77 THR A O 1
ATOM 604 N N . ILE A 1 78 ? -14.484 28.484 2.518 1 91.56 78 ILE A N 1
ATOM 605 C CA . ILE A 1 78 ? -15.156 27.469 3.326 1 91.56 78 ILE A CA 1
ATOM 606 C C . ILE A 1 78 ? -16.375 28.078 4.02 1 91.56 78 ILE A C 1
ATOM 608 O O . ILE A 1 78 ? -16.25 29.078 4.73 1 91.56 78 ILE A O 1
ATOM 612 N N . ASP A 1 79 ? -17.484 27.438 3.721 1 92.25 79 ASP A N 1
ATOM 613 C CA . ASP A 1 79 ? -18.703 27.922 4.367 1 92.25 79 ASP A CA 1
ATOM 614 C C . ASP A 1 79 ? -18.625 27.75 5.883 1 92.25 79 ASP A C 1
ATOM 616 O O . ASP A 1 79 ? -17.969 26.828 6.379 1 92.25 79 ASP A O 1
ATOM 620 N N . GLN A 1 80 ? -19.344 28.625 6.605 1 87.56 80 GLN A N 1
ATOM 621 C CA . GLN A 1 80 ? -19.328 28.641 8.062 1 87.56 80 GLN A CA 1
ATOM 622 C C . GLN A 1 80 ? -19.812 27.312 8.633 1 87.56 80 GLN A C 1
ATOM 624 O O . GLN A 1 80 ? -19.375 26.875 9.703 1 87.56 80 GLN A O 1
ATOM 629 N N . SER A 1 81 ? -20.656 26.594 7.836 1 92.94 81 SER A N 1
ATOM 630 C CA . SER A 1 81 ? -21.266 25.359 8.328 1 92.94 81 SER A CA 1
ATOM 631 C C . SER A 1 81 ? -20.688 24.141 7.613 1 92.94 81 SER A C 1
ATOM 633 O O . SER A 1 81 ? -21.266 23.047 7.66 1 92.94 81 SER A O 1
ATOM 635 N N . ALA A 1 82 ? -19.547 24.328 6.992 1 93.31 82 ALA A N 1
ATOM 636 C CA . ALA A 1 82 ? -18.969 23.25 6.18 1 93.31 82 ALA A CA 1
ATOM 637 C C . ALA A 1 82 ? -18.594 22.047 7.039 1 93.31 82 ALA A C 1
ATOM 639 O O . ALA A 1 82 ? -18.734 20.906 6.605 1 93.31 82 ALA A O 1
ATOM 640 N N . PHE A 1 83 ? -18.203 22.344 8.359 1 94.75 83 PHE A N 1
ATOM 641 C CA . PHE A 1 83 ? -17.672 21.281 9.203 1 94.75 83 PHE A CA 1
ATOM 642 C C . PHE A 1 83 ? -18.688 20.891 10.273 1 94.75 83 PHE A C 1
ATOM 644 O O . PHE A 1 83 ? -18.328 20.297 11.289 1 94.75 83 PHE A O 1
ATOM 651 N N . ASP A 1 84 ? -19.922 21.219 9.945 1 94.06 84 ASP A N 1
ATOM 652 C CA . ASP A 1 84 ? -20.969 20.812 10.875 1 94.06 84 ASP A CA 1
ATOM 653 C C . ASP A 1 84 ? -21.031 19.281 10.984 1 94.06 84 ASP A C 1
ATOM 655 O O . ASP A 1 84 ? -20.828 18.578 10 1 94.06 84 ASP A O 1
ATOM 659 N N . ASN A 1 85 ? -21.266 18.766 12.195 1 94.81 85 ASN A N 1
ATOM 660 C CA . ASN A 1 85 ? -21.469 17.344 12.508 1 94.81 85 ASN A CA 1
ATOM 661 C C . ASN A 1 85 ? -20.141 16.578 12.484 1 94.81 85 ASN A C 1
ATOM 663 O O . ASN A 1 85 ? -20.141 15.352 12.383 1 94.81 85 ASN A O 1
ATOM 667 N N . LEU A 1 86 ? -19 17.297 12.516 1 96.44 86 LEU A N 1
ATOM 668 C CA . LEU A 1 86 ? -17.703 16.625 12.523 1 96.44 86 LEU A CA 1
ATOM 669 C C . LEU A 1 86 ? -17.047 16.719 13.898 1 96.44 86 LEU A C 1
ATOM 671 O O . LEU A 1 86 ? -15.859 17.047 14.008 1 96.44 86 LEU A O 1
ATOM 675 N N . SER A 1 87 ? -17.844 16.453 14.922 1 95.62 87 SER A N 1
ATOM 676 C CA . SER A 1 87 ? -17.359 16.625 16.297 1 95.62 87 SER A CA 1
ATOM 677 C C . SER A 1 87 ? -16.281 15.609 16.641 1 95.62 87 SER A C 1
ATOM 679 O O . SER A 1 87 ? -15.484 15.828 17.562 1 95.62 87 SER A O 1
ATOM 681 N N . HIS A 1 88 ? -16.156 14.508 15.844 1 96.62 88 HIS A N 1
ATOM 682 C CA . HIS A 1 88 ? -15.211 13.445 16.156 1 96.62 88 HIS A CA 1
ATOM 683 C C . HIS A 1 88 ? -13.945 13.57 15.32 1 96.62 88 HIS A C 1
ATOM 685 O O . HIS A 1 88 ? -13.023 12.758 15.453 1 96.62 88 HIS A O 1
ATOM 691 N N . LEU A 1 89 ? -13.891 14.617 14.492 1 97.44 89 LEU A N 1
ATOM 692 C CA . LEU A 1 89 ? -12.711 14.805 13.656 1 97.44 89 LEU A CA 1
ATOM 693 C C . LEU A 1 89 ? -11.477 15.086 14.508 1 97.44 89 LEU A C 1
ATOM 695 O O . LEU A 1 89 ? -11.484 16.016 15.32 1 97.44 89 LEU A O 1
ATOM 699 N N . LYS A 1 90 ? -10.461 14.297 14.352 1 97.88 90 LYS A N 1
ATOM 700 C CA . LYS A 1 90 ? -9.25 14.406 15.164 1 97.88 90 LYS A CA 1
ATOM 701 C C . LYS A 1 90 ? -8.109 15.047 14.375 1 97.88 90 LYS A C 1
ATOM 703 O O . LYS A 1 90 ? -7.238 15.695 14.953 1 97.88 90 LYS A O 1
ATOM 708 N N . GLU A 1 91 ? -8.148 14.852 13.133 1 98.44 91 GLU A N 1
ATOM 709 C CA . GLU A 1 91 ? -7.059 15.312 12.281 1 98.44 91 GLU A CA 1
ATOM 710 C C . GLU A 1 91 ? -7.586 15.891 10.969 1 98.44 91 GLU A C 1
ATOM 712 O O . GLU A 1 91 ? -8.406 15.266 10.297 1 98.44 91 GLU A O 1
ATOM 717 N N . LEU A 1 92 ? -7.113 17.141 10.664 1 96.81 92 LEU A N 1
ATOM 718 C CA . LEU A 1 92 ? -7.547 17.859 9.461 1 96.81 92 LEU A CA 1
ATOM 719 C C . LEU A 1 92 ? -6.344 18.344 8.656 1 96.81 92 LEU A C 1
ATOM 721 O O . LEU A 1 92 ? -5.43 18.953 9.211 1 96.81 92 LEU A O 1
ATOM 725 N N . SER A 1 93 ? -6.328 17.984 7.391 1 97.19 93 SER A N 1
ATOM 726 C CA . SER A 1 93 ? -5.324 18.5 6.469 1 97.19 93 SER A CA 1
ATOM 727 C C . SER A 1 93 ? -5.938 19.484 5.48 1 97.19 93 SER A C 1
ATOM 729 O O . SER A 1 93 ? -6.852 19.125 4.73 1 97.19 93 SER A O 1
ATOM 731 N N . LEU A 1 94 ? -5.445 20.656 5.461 1 93.44 94 LEU A N 1
ATOM 732 C CA . LEU A 1 94 ? -6.027 21.703 4.625 1 93.44 94 LEU A CA 1
ATOM 733 C C . LEU A 1 94 ? -4.934 22.516 3.938 1 93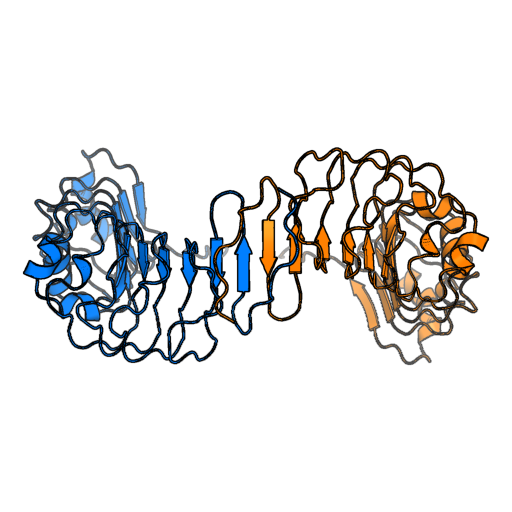.44 94 LEU A C 1
ATOM 735 O O . LEU A 1 94 ? -5.191 23.609 3.449 1 93.44 94 LEU A O 1
ATOM 739 N N . PHE A 1 95 ? -3.793 22.031 3.834 1 91.5 95 PHE A N 1
ATOM 740 C CA . PHE A 1 95 ? -2.67 22.812 3.33 1 91.5 95 PHE A CA 1
ATOM 741 C C . PHE A 1 95 ? -2.742 22.938 1.814 1 91.5 95 PHE A C 1
ATOM 743 O O . PHE A 1 95 ? -3.457 22.188 1.151 1 91.5 95 PHE A O 1
ATOM 750 N N . ASP A 1 96 ? -2.07 23.969 1.269 1 91 96 ASP A N 1
ATOM 751 C CA . ASP A 1 96 ? -1.905 24.25 -0.157 1 91 96 ASP A CA 1
ATOM 752 C C . ASP A 1 96 ? -3.254 24.5 -0.826 1 91 96 ASP A C 1
ATOM 754 O O . ASP A 1 96 ? -3.562 23.906 -1.86 1 91 96 ASP A O 1
ATOM 758 N N . ASN A 1 97 ? -4.023 25.266 -0.231 1 92.25 97 ASN A N 1
ATOM 759 C CA . ASN A 1 97 ? -5.246 25.828 -0.78 1 92.25 97 ASN A CA 1
ATOM 760 C C . ASN A 1 97 ? -5.172 27.359 -0.854 1 92.25 97 ASN A C 1
ATOM 762 O O . ASN A 1 97 ? -4.59 28 0.024 1 92.25 97 ASN A O 1
ATOM 766 N N . PRO A 1 98 ? -5.695 27.969 -1.969 1 88.88 98 PRO A N 1
ATOM 767 C CA . PRO A 1 98 ? -5.559 29.406 -2.154 1 88.88 98 PRO A CA 1
ATOM 768 C C . PRO A 1 98 ? -6.605 30.203 -1.383 1 88.88 98 PRO A C 1
ATOM 770 O O . PRO A 1 98 ? -7.145 31.188 -1.9 1 88.88 98 PRO A O 1
ATOM 773 N N . MET A 1 99 ? -6.918 29.766 -0.262 1 84 99 MET A N 1
ATOM 774 C CA . MET A 1 99 ? -7.91 30.5 0.517 1 84 99 MET A CA 1
ATOM 775 C C . MET A 1 99 ? -7.344 31.828 1.003 1 84 99 MET A C 1
ATOM 777 O O . MET A 1 99 ? -6.195 31.891 1.443 1 84 99 MET A O 1
ATOM 781 N N . GLU A 1 100 ? -8.141 32.969 0.865 1 74 100 GLU A N 1
ATOM 782 C CA . GLU A 1 100 ? -7.66 34.281 1.271 1 74 100 GLU A CA 1
ATOM 783 C C . GLU A 1 100 ? -7.961 34.531 2.742 1 74 100 GLU A C 1
ATOM 785 O O . GLU A 1 100 ? -7.188 35.219 3.426 1 74 100 GLU A O 1
ATOM 790 N N . THR A 1 101 ? -9.219 34.031 3.174 1 71.81 101 THR A N 1
ATOM 791 C CA . THR A 1 101 ? -9.617 34.281 4.559 1 71.81 101 THR A CA 1
ATOM 792 C C . THR A 1 101 ? -10.43 33.094 5.102 1 71.81 101 THR A C 1
ATOM 794 O O . THR A 1 101 ? -11.023 32.344 4.336 1 71.81 101 THR A O 1
ATOM 797 N N . PHE A 1 102 ? -10.289 32.938 6.402 1 73.25 102 PHE A N 1
ATOM 798 C CA . PHE A 1 102 ? -11.164 32 7.113 1 73.25 102 PHE A CA 1
ATOM 799 C C . PHE A 1 102 ? -12.273 32.75 7.84 1 73.25 102 PHE A C 1
ATOM 801 O O . PHE A 1 102 ? -12.039 33.812 8.406 1 73.25 102 PHE A O 1
ATOM 808 N N . ARG A 1 103 ? -13.367 32.25 7.664 1 75.25 103 ARG A N 1
ATOM 809 C CA . ARG A 1 103 ? -14.43 32.781 8.508 1 75.25 103 ARG A CA 1
ATOM 810 C C . ARG A 1 103 ? -14.188 32.469 9.977 1 75.25 103 ARG A C 1
ATOM 812 O O . ARG A 1 103 ? -13.594 31.422 10.297 1 75.25 103 ARG A O 1
ATOM 819 N N . ARG A 1 104 ? -14.641 33.375 10.766 1 72.12 104 ARG A N 1
ATOM 820 C CA . ARG A 1 104 ? -14.5 33.188 12.203 1 72.12 104 ARG A CA 1
ATOM 821 C C . ARG A 1 104 ? -15.234 31.922 12.648 1 72.12 104 ARG A C 1
ATOM 823 O O . ARG A 1 104 ? -16.312 31.609 12.133 1 72.12 104 ARG A O 1
ATOM 830 N N . ASN A 1 105 ? -14.664 31.109 13.484 1 78.88 105 ASN A N 1
ATOM 831 C CA . ASN A 1 105 ? -15.258 29.969 14.172 1 78.88 105 ASN A CA 1
ATOM 832 C C . ASN A 1 105 ? -15.531 28.828 13.203 1 78.88 105 ASN A C 1
ATOM 834 O O . ASN A 1 105 ? -16.438 28.016 13.438 1 78.88 105 ASN A O 1
ATOM 838 N N . ILE A 1 106 ? -14.844 28.797 12.164 1 81.94 106 ILE A N 1
ATOM 839 C CA . ILE A 1 106 ? -15.07 27.781 11.156 1 81.94 106 ILE A CA 1
ATOM 840 C C . ILE A 1 106 ? -14.742 26.406 11.734 1 81.94 106 ILE A C 1
ATOM 842 O O . ILE A 1 106 ? -15.305 25.391 11.305 1 81.94 106 ILE A O 1
ATOM 846 N N . PHE A 1 107 ? -13.93 26.406 12.789 1 83.5 107 PHE A N 1
ATOM 847 C CA . PHE A 1 107 ? -13.477 25.141 13.328 1 83.5 107 PHE A CA 1
ATOM 848 C C . PHE A 1 107 ? -14.227 24.797 14.617 1 83.5 107 PHE A C 1
ATOM 850 O O . PHE A 1 107 ? -13.922 23.812 15.273 1 83.5 107 PHE A O 1
ATOM 857 N N . SER A 1 108 ? -15.195 25.594 14.938 1 85.19 108 SER A N 1
ATOM 858 C CA . SER A 1 108 ? -15.922 25.453 16.188 1 85.19 108 SER A CA 1
ATOM 859 C C . SER A 1 108 ? -16.578 24.078 16.297 1 85.19 108 SER A C 1
ATOM 861 O O . SER A 1 108 ? -16.672 23.516 17.391 1 85.19 108 SER A O 1
ATOM 863 N N . PRO A 1 109 ? -17.031 23.5 15.141 1 89.44 109 PRO A N 1
ATOM 864 C CA . PRO A 1 109 ? -17.688 22.188 15.25 1 89.44 109 PRO A CA 1
ATOM 865 C C . PRO A 1 109 ? -16.703 21.062 15.508 1 89.44 109 PRO A C 1
ATOM 867 O O . PRO A 1 109 ? -17.109 19.938 15.828 1 89.44 109 PRO A O 1
ATOM 870 N N . LEU A 1 110 ? -15.453 21.344 15.375 1 92 110 LEU A N 1
ATOM 871 C CA . LEU A 1 110 ? -14.438 20.312 15.453 1 92 110 LEU A CA 1
ATOM 872 C C . LEU A 1 110 ? -13.938 20.141 16.891 1 92 110 LEU A C 1
ATOM 874 O O . LEU A 1 110 ? -12.789 20.469 17.188 1 92 110 LEU A O 1
ATOM 878 N N . ASP A 1 111 ? -14.727 19.484 17.703 1 91.19 111 ASP A N 1
ATOM 879 C CA . ASP A 1 111 ? -14.516 19.406 19.141 1 91.19 111 ASP A CA 1
ATOM 880 C C . ASP A 1 111 ? -13.289 18.562 19.469 1 91.19 111 ASP A C 1
ATOM 882 O O . ASP A 1 111 ? -12.578 18.828 20.438 1 91.19 111 ASP A O 1
ATOM 886 N N . ASP A 1 112 ? -13.047 17.625 18.641 1 94.44 112 ASP A N 1
ATOM 887 C CA . ASP A 1 112 ? -12 16.672 18.984 1 94.44 112 ASP A CA 1
ATOM 888 C C . ASP A 1 112 ? -10.734 16.906 18.172 1 94.44 112 ASP A C 1
ATOM 890 O O . ASP A 1 112 ? -9.797 16.109 18.219 1 94.44 112 ASP A O 1
ATOM 894 N N . LEU A 1 113 ? -10.648 18.016 17.438 1 94.56 113 LEU A N 1
ATOM 895 C CA . LEU A 1 113 ? -9.523 18.25 16.547 1 94.56 113 LEU A CA 1
ATOM 896 C C . LEU A 1 113 ? -8.219 18.375 17.328 1 94.56 113 LEU A C 1
ATOM 898 O O . LEU A 1 113 ? -8.109 19.234 18.219 1 94.56 113 LEU A O 1
ATOM 902 N N . GLU A 1 114 ? -7.273 17.516 16.984 1 95.75 114 GLU A N 1
ATOM 903 C CA . GLU A 1 114 ? -6.004 17.484 17.703 1 95.75 114 GLU A CA 1
ATOM 904 C C . GLU A 1 114 ? -4.832 17.797 16.781 1 95.75 114 GLU A C 1
ATOM 906 O O . GLU A 1 114 ? -3.828 18.375 17.219 1 95.75 114 GLU A O 1
ATOM 911 N N . VAL A 1 115 ? -4.965 17.438 15.594 1 96.81 115 VAL A N 1
ATOM 912 C CA . VAL A 1 115 ? -3.865 17.562 14.641 1 96.81 115 VAL A CA 1
ATOM 913 C C . VAL A 1 115 ? -4.316 18.391 13.445 1 96.81 115 VAL A C 1
ATOM 915 O O . VAL A 1 115 ? -5.355 18.109 12.836 1 96.81 115 VAL A O 1
ATOM 918 N N . LEU A 1 116 ? -3.498 19.406 13.109 1 93.31 116 LEU A N 1
ATOM 919 C CA . LEU A 1 116 ? -3.82 20.297 11.992 1 93.31 116 LEU A CA 1
ATOM 920 C C . LEU A 1 116 ? -2.65 20.391 11.023 1 93.31 116 LEU A C 1
ATOM 922 O O . LEU A 1 116 ? -1.516 20.641 11.43 1 93.31 116 LEU A O 1
ATOM 926 N N . HIS A 1 117 ? -2.914 20.094 9.758 1 94.06 117 HIS A N 1
ATOM 927 C CA . HIS A 1 117 ? -1.992 20.344 8.664 1 94.06 117 HIS A CA 1
ATOM 928 C C . HIS A 1 117 ? -2.408 21.594 7.875 1 94.06 117 HIS A C 1
ATOM 930 O O . HIS A 1 117 ? -3.508 21.641 7.32 1 94.06 117 HIS A O 1
ATOM 936 N N . ILE A 1 118 ? -1.499 22.547 7.812 1 89.12 118 ILE A N 1
ATOM 937 C CA . ILE A 1 118 ? -1.906 23.812 7.238 1 89.12 118 ILE A CA 1
ATOM 938 C C . ILE A 1 118 ? -0.697 24.516 6.613 1 89.12 118 ILE A C 1
ATOM 940 O O . ILE A 1 118 ? 0.444 24.25 7.004 1 89.12 118 ILE A O 1
ATOM 944 N N . SER A 1 119 ? -1.051 25.344 5.594 1 85.12 119 SER A N 1
ATOM 945 C CA . SER A 1 119 ? 0.008 26.156 5.012 1 85.12 119 SER A CA 1
ATOM 946 C C . SER A 1 119 ? 0.234 27.438 5.82 1 85.12 119 SER A C 1
ATOM 948 O O . SER A 1 119 ? -0.714 28.016 6.359 1 85.12 119 SER A O 1
ATOM 950 N N . HIS A 1 120 ? 1.477 27.938 5.852 1 77.12 120 HIS A N 1
ATOM 951 C CA . HIS A 1 120 ? 1.832 29.141 6.586 1 77.12 120 HIS A CA 1
ATOM 952 C C . HIS A 1 120 ? 1.016 30.344 6.102 1 77.12 120 HIS A C 1
ATOM 954 O O . HIS A 1 120 ? 0.536 31.141 6.914 1 77.12 120 HIS A O 1
ATOM 960 N N . ASP A 1 121 ? 0.922 30.422 4.867 1 74.12 121 ASP A N 1
ATOM 961 C CA . ASP A 1 121 ? 0.192 31.562 4.312 1 74.12 121 ASP A CA 1
ATOM 962 C C . ASP A 1 121 ? -1.26 31.562 4.785 1 74.12 121 ASP A C 1
ATOM 964 O O . ASP A 1 121 ? -1.829 32.625 5.055 1 74.12 121 ASP A O 1
ATOM 968 N N . LEU A 1 122 ? -1.765 30.406 4.914 1 74.38 122 LEU A N 1
ATOM 969 C CA . LEU A 1 122 ? -3.145 30.312 5.379 1 74.38 122 LEU A CA 1
ATOM 970 C C . LEU A 1 122 ? -3.246 30.656 6.859 1 74.38 122 LEU A C 1
ATOM 972 O O . LEU A 1 122 ? -4.215 31.297 7.285 1 74.38 122 LEU A O 1
ATOM 976 N N . LEU A 1 123 ? -2.295 30.359 7.582 1 73.38 123 LEU A N 1
ATOM 977 C CA . LEU A 1 123 ? -2.279 30.625 9.016 1 73.38 123 LEU A CA 1
ATOM 978 C C . LEU A 1 123 ? -2.205 32.125 9.289 1 73.38 123 LEU A C 1
ATOM 980 O O . LEU A 1 123 ? -2.809 32.625 10.242 1 73.38 123 LEU A O 1
ATOM 984 N N . SER A 1 124 ? -1.545 32.75 8.43 1 69.12 124 SER A N 1
ATOM 985 C CA . SER A 1 124 ? -1.322 34.156 8.617 1 69.12 124 SER A CA 1
ATOM 986 C C . SER A 1 124 ? -2.572 34.969 8.281 1 69.12 124 SER A C 1
ATOM 988 O O . SER A 1 124 ? -2.705 36.125 8.688 1 69.12 124 SER A O 1
ATOM 990 N N . THR A 1 125 ? -3.441 34.312 7.613 1 69.44 125 THR A N 1
ATOM 991 C CA . THR A 1 125 ? -4.656 35.031 7.207 1 69.44 125 THR A CA 1
ATOM 992 C C . THR A 1 125 ? -5.699 34.969 8.32 1 69.44 125 THR A C 1
ATOM 994 O O . THR A 1 125 ? -6.648 35.781 8.312 1 69.44 125 THR A O 1
ATOM 997 N N . TYR A 1 126 ? -5.5 34.25 9.258 1 67.69 126 TYR A N 1
ATOM 998 C CA . TYR A 1 126 ? -6.496 34.031 10.305 1 67.69 126 TYR A CA 1
ATOM 999 C C . TYR A 1 126 ? -6.238 34.969 11.477 1 67.69 126 TYR A C 1
ATOM 1001 O O . TYR A 1 126 ? -5.09 35.188 11.875 1 67.69 126 TYR A O 1
ATOM 1009 N N . PRO A 1 127 ? -7.477 35.531 11.852 1 67.69 127 PRO A N 1
ATOM 1010 C CA . PRO A 1 127 ? -7.289 36.281 13.086 1 67.69 127 PRO A CA 1
ATOM 1011 C C . PRO A 1 127 ? -6.695 35.469 14.219 1 67.69 127 PRO A C 1
ATOM 1013 O O . PRO A 1 127 ? -7.102 34.312 14.422 1 67.69 127 PRO A O 1
ATOM 1016 N N . LYS A 1 128 ? -5.793 36 14.828 1 68.06 128 LYS A N 1
ATOM 1017 C CA . LYS A 1 128 ? -5.066 35.344 15.906 1 68.06 128 LYS A CA 1
ATOM 1018 C C . LYS A 1 128 ? -6.02 34.812 16.984 1 68.06 128 LYS A C 1
ATOM 1020 O O . LYS A 1 128 ? -5.824 33.719 17.516 1 68.06 128 LYS A O 1
ATOM 1025 N N . GLU A 1 129 ? -7.047 35.562 17.156 1 69.06 129 GLU A N 1
ATOM 1026 C CA . GLU A 1 129 ? -7.988 35.219 18.219 1 69.06 129 GLU A CA 1
ATOM 1027 C C . GLU A 1 129 ? -8.836 34 17.859 1 69.06 129 GLU A C 1
ATOM 1029 O O . GLU A 1 129 ? -9.359 33.344 18.75 1 69.06 129 GLU A O 1
ATOM 1034 N N . SER A 1 130 ? -8.789 33.781 16.578 1 67.88 130 SER A N 1
ATOM 1035 C CA . SER A 1 130 ? -9.617 32.656 16.125 1 67.88 130 SER A CA 1
ATOM 1036 C C . SER A 1 130 ? -8.961 31.312 16.453 1 67.88 130 SER A C 1
ATOM 1038 O O . SER A 1 130 ? -9.641 30.297 16.609 1 67.88 130 SER A O 1
ATOM 1040 N N . TRP A 1 131 ? -7.734 31.375 16.641 1 70.81 131 TRP A N 1
ATOM 1041 C CA . TRP A 1 131 ? -7.004 30.141 16.891 1 70.81 131 TRP A CA 1
ATOM 1042 C C . TRP A 1 131 ? -7.059 29.766 18.375 1 70.81 131 TRP A C 1
ATOM 1044 O O . TRP A 1 131 ? -6.789 28.609 18.734 1 70.81 131 TRP A O 1
ATOM 1054 N N . SER A 1 132 ? -7.438 30.766 19.125 1 68.06 132 SER A N 1
ATOM 1055 C CA . SER A 1 132 ? -7.543 30.531 20.562 1 68.06 132 SER A CA 1
ATOM 1056 C C . SER A 1 132 ? -8.688 29.578 20.875 1 68.06 132 SER A C 1
ATOM 1058 O O . SER A 1 132 ? -8.695 28.938 21.938 1 68.06 132 SER A O 1
ATOM 1060 N N . ASP A 1 133 ? -9.602 29.516 19.922 1 65.75 133 ASP A N 1
ATOM 1061 C CA . ASP A 1 133 ? -10.766 28.672 20.141 1 65.75 133 ASP A CA 1
ATOM 1062 C C . ASP A 1 133 ? -10.422 27.188 19.938 1 65.75 133 ASP A C 1
ATOM 1064 O O . ASP A 1 133 ? -11.211 26.312 20.281 1 65.75 133 ASP A O 1
ATOM 1068 N N . PHE A 1 134 ? -9.141 27 19.562 1 72.38 134 PHE A N 1
ATOM 1069 C CA . PHE A 1 134 ? -8.719 25.625 19.312 1 72.38 134 PHE A CA 1
ATOM 1070 C C . PHE A 1 134 ? -7.973 25.062 20.516 1 72.38 134 PHE A C 1
ATOM 1072 O O . PHE A 1 134 ? -6.758 24.859 20.453 1 72.38 134 PHE A O 1
ATOM 1079 N N . HIS A 1 135 ? -8.797 24.766 21.5 1 74.56 135 HIS A N 1
ATOM 1080 C CA . HIS A 1 135 ? -8.203 24.359 22.766 1 74.56 135 HIS A CA 1
ATOM 1081 C C . HIS A 1 135 ? -7.688 22.922 22.688 1 74.56 135 HIS A C 1
ATOM 1083 O O . HIS A 1 135 ? -6.848 22.516 23.5 1 74.56 135 HIS A O 1
ATOM 1089 N N . ASN A 1 136 ? -8.023 22.297 21.625 1 85.94 136 ASN A N 1
ATOM 1090 C CA . ASN A 1 136 ? -7.648 20.875 21.641 1 85.94 136 ASN A CA 1
ATOM 1091 C C . ASN A 1 136 ? -6.5 20.594 20.688 1 85.94 136 ASN A C 1
ATOM 1093 O O . ASN A 1 136 ? -5.98 19.469 20.641 1 85.94 136 ASN A O 1
ATOM 1097 N N . ILE A 1 137 ? -6.102 21.562 19.953 1 90.69 137 ILE A N 1
ATOM 1098 C CA . ILE A 1 137 ? -5.02 21.312 19 1 90.69 137 ILE A CA 1
ATOM 1099 C C . ILE A 1 137 ? -3.701 21.141 19.75 1 90.69 137 ILE A C 1
ATOM 1101 O O . ILE A 1 137 ? -3.305 22.016 20.531 1 90.69 137 ILE A O 1
ATOM 1105 N N . THR A 1 138 ? -3.074 20.016 19.578 1 94.5 138 THR A N 1
ATOM 1106 C CA . THR A 1 138 ? -1.808 19.734 20.234 1 94.5 138 THR A CA 1
ATOM 1107 C C . THR A 1 138 ? -0.683 19.578 19.219 1 94.5 138 THR A C 1
ATOM 1109 O O . THR A 1 138 ? 0.495 19.688 19.562 1 94.5 138 THR A O 1
ATOM 1112 N N . LYS A 1 139 ? -1.035 19.406 18.047 1 95.88 139 LYS A N 1
ATOM 1113 C CA . LYS A 1 139 ? -0.028 19.172 17.031 1 95.88 139 LYS A CA 1
ATOM 1114 C C . LYS A 1 139 ? -0.356 19.922 15.742 1 95.88 139 LYS A C 1
ATOM 1116 O O . LYS A 1 139 ? -1.48 19.859 15.242 1 95.88 139 LYS A O 1
ATOM 1121 N N . VAL A 1 140 ? 0.688 20.609 15.203 1 92.56 140 VAL A N 1
ATOM 1122 C CA . VAL A 1 140 ? 0.503 21.375 13.969 1 92.56 140 VAL A CA 1
ATOM 1123 C C . VAL A 1 140 ? 1.643 21.062 13 1 92.56 140 VAL A C 1
ATOM 1125 O O . VAL A 1 140 ? 2.805 20.984 13.398 1 92.56 140 VAL A O 1
ATOM 1128 N N . PHE A 1 141 ? 1.215 20.766 11.766 1 93.06 141 PHE A N 1
ATOM 1129 C CA . PHE A 1 141 ? 2.137 20.719 10.641 1 93.06 141 PHE A CA 1
ATOM 1130 C C . PHE A 1 141 ? 1.953 21.922 9.727 1 93.06 141 PHE A C 1
ATOM 1132 O O . PHE A 1 141 ? 0.888 22.094 9.133 1 93.06 141 PHE A O 1
ATOM 1139 N N . SER A 1 142 ? 2.984 22.688 9.688 1 89.25 142 SER A N 1
ATOM 1140 C CA . SER A 1 142 ? 2.93 23.906 8.891 1 89.25 142 SER A CA 1
ATOM 1141 C C . SER A 1 142 ? 3.836 23.797 7.664 1 89.25 142 SER A C 1
ATOM 1143 O O . SER A 1 142 ? 5.02 23.484 7.785 1 89.25 142 SER A O 1
ATOM 1145 N N . TYR A 1 143 ? 3.197 24.156 6.34 1 86 143 TYR A N 1
ATOM 1146 C CA . TYR A 1 143 ? 3.936 24 5.094 1 86 143 TYR A CA 1
ATOM 1147 C C . TYR A 1 143 ? 4.062 25.328 4.359 1 86 143 TYR A C 1
ATOM 1149 O O . TYR A 1 143 ? 3.127 26.125 4.34 1 86 143 TYR A O 1
ATOM 1157 N N . GLY A 1 144 ? 5.156 25.609 3.385 1 70.19 144 GLY A N 1
ATOM 1158 C CA . GLY A 1 144 ? 5.305 26.562 2.307 1 70.19 144 GLY A CA 1
ATOM 1159 C C . GLY A 1 144 ? 5.395 28 2.795 1 70.19 144 GLY A C 1
ATOM 1160 O O . GLY A 1 144 ? 5.117 28.938 2.041 1 70.19 144 GLY A O 1
ATOM 1161 N N . GLY A 1 145 ? 6.102 28.547 3.678 1 62 145 GLY A N 1
ATOM 1162 C CA . GLY A 1 145 ? 5.91 29.984 3.824 1 62 145 GLY A CA 1
ATOM 1163 C C . GLY A 1 145 ? 7.125 30.688 4.398 1 62 145 GLY A C 1
ATOM 1164 O O . GLY A 1 145 ? 8.094 30.047 4.805 1 62 145 GLY A O 1
ATOM 1165 N N . PRO A 1 146 ? 7.117 32 3.938 1 55.81 146 PRO A N 1
ATOM 1166 C CA . PRO A 1 146 ? 8.18 32.812 4.543 1 55.81 146 PRO A CA 1
ATOM 1167 C C . PRO A 1 146 ? 8.102 32.844 6.066 1 55.81 146 PRO A C 1
ATOM 1169 O O . PRO A 1 146 ? 7.039 32.594 6.641 1 55.81 146 PRO A O 1
ATOM 1172 N N . SER A 1 147 ? 9.383 32.719 6.715 1 53.88 147 SER A N 1
ATOM 1173 C CA . SER A 1 147 ? 9.711 32.688 8.133 1 53.88 147 SER A CA 1
ATOM 1174 C C . SER A 1 147 ? 9.188 33.938 8.852 1 53.88 147 SER A C 1
ATOM 1176 O O . SER A 1 147 ? 9.398 34.094 10.055 1 53.88 147 SER A O 1
ATOM 1178 N N . ASN A 1 148 ? 8.32 34.781 8.289 1 50.69 148 ASN A N 1
ATOM 1179 C CA . ASN A 1 148 ? 8.297 36.062 9 1 50.69 148 ASN A CA 1
ATOM 1180 C C . ASN A 1 148 ? 7.66 35.906 10.383 1 50.69 148 ASN A C 1
ATOM 1182 O O . ASN A 1 148 ? 7.02 34.906 10.672 1 50.69 148 ASN A O 1
ATOM 1186 N N . ARG A 1 149 ? 7.918 36.906 11.297 1 53.56 149 ARG A N 1
ATOM 1187 C CA . ARG A 1 149 ? 7.5 37.188 12.664 1 53.56 149 ARG A CA 1
ATOM 1188 C C . ARG A 1 149 ? 6.102 36.625 12.93 1 53.56 149 ARG A C 1
ATOM 1190 O O . ARG A 1 149 ? 5.809 36.156 14.031 1 53.56 149 ARG A O 1
ATOM 1197 N N . SER A 1 150 ? 5.391 36.5 11.867 1 60.25 150 SER A N 1
ATOM 1198 C CA . SER A 1 150 ? 3.969 36.219 11.992 1 60.25 150 SER A CA 1
ATOM 1199 C C . SER A 1 150 ? 3.744 34.75 12.305 1 60.25 150 SER A C 1
ATOM 1201 O O . SER A 1 150 ? 2.805 34.375 13.016 1 60.25 150 SER A O 1
ATOM 1203 N N . PHE A 1 151 ? 4.781 34 12.258 1 61.41 151 PHE A N 1
ATOM 1204 C CA . PHE A 1 151 ? 4.691 32.562 12.445 1 61.41 151 PHE A CA 1
ATOM 1205 C C . PHE A 1 151 ? 4.48 32.219 13.914 1 61.41 151 PHE A C 1
ATOM 1207 O O . PHE A 1 151 ? 3.527 31.516 14.266 1 61.41 151 PHE A O 1
ATOM 1214 N N . ALA A 1 152 ? 5.359 32.812 14.703 1 63.19 152 ALA A N 1
ATOM 1215 C CA . ALA A 1 152 ? 5.371 32.5 16.125 1 63.19 152 ALA A CA 1
ATOM 1216 C C . ALA A 1 152 ? 4.145 33.062 16.828 1 63.19 152 ALA A C 1
ATOM 1218 O O . ALA A 1 152 ? 3.596 32.438 17.75 1 63.19 152 ALA A O 1
ATOM 1219 N N . ASP A 1 153 ? 3.686 34.094 16.25 1 70.56 153 ASP A N 1
ATOM 1220 C CA . ASP A 1 153 ? 2.551 34.75 16.891 1 70.56 153 ASP A CA 1
ATOM 1221 C C . ASP A 1 153 ? 1.278 33.938 16.734 1 70.56 153 ASP A C 1
ATOM 1223 O O . ASP A 1 153 ? 0.457 33.844 17.641 1 70.56 153 ASP A O 1
ATOM 1227 N N . ILE A 1 154 ? 1.248 33.25 15.68 1 71.31 154 ILE A N 1
ATOM 1228 C CA . ILE A 1 154 ? 0.056 32.469 15.383 1 71.31 154 ILE A CA 1
ATOM 1229 C C . ILE A 1 154 ? 0.031 31.219 16.25 1 71.31 154 ILE A C 1
ATOM 1231 O O . ILE A 1 154 ? -0.987 30.922 16.875 1 71.31 154 ILE A O 1
ATOM 1235 N N . PHE A 1 155 ? 1.1 30.625 16.406 1 74.69 155 PHE A N 1
ATOM 1236 C CA . PHE A 1 155 ? 1.144 29.344 17.109 1 74.69 155 PHE A CA 1
ATOM 1237 C C . PHE A 1 155 ? 1.107 29.547 18.625 1 74.69 155 PHE A C 1
ATOM 1239 O O . PHE A 1 155 ? 0.64 28.672 19.359 1 74.69 155 PHE A O 1
ATOM 1246 N N . SER A 1 156 ? 1.483 30.844 18.953 1 71.06 156 SER A N 1
ATOM 1247 C CA . SER A 1 156 ? 1.519 31.141 20.391 1 71.06 156 SER A CA 1
ATOM 1248 C C . SER A 1 156 ? 0.111 31.219 20.969 1 71.06 156 SER A C 1
ATOM 1250 O O . SER A 1 156 ? -0.074 31.078 22.188 1 71.06 156 SER A O 1
ATOM 1252 N N . VAL A 1 157 ? -0.842 31.375 20.062 1 74.06 157 VAL A N 1
ATOM 1253 C CA . VAL A 1 157 ? -2.209 31.5 20.547 1 74.06 157 VAL A CA 1
ATOM 1254 C C . VAL A 1 157 ? -2.803 30.109 20.766 1 74.06 157 VAL A C 1
ATOM 1256 O O . VAL A 1 157 ? -3.836 29.953 21.422 1 74.06 157 VAL A O 1
ATOM 1259 N N . MET A 1 158 ? -2.133 29.172 20.266 1 81.62 158 MET A N 1
ATOM 1260 C CA . MET A 1 158 ? -2.557 27.797 20.5 1 81.62 158 MET A CA 1
ATOM 1261 C C . MET A 1 158 ? -2.018 27.281 21.828 1 81.62 158 MET A C 1
ATOM 1263 O O . MET A 1 158 ? -0.913 26.75 21.906 1 81.62 158 MET A O 1
ATOM 1267 N N . LYS A 1 159 ? -2.814 27.438 22.844 1 82.19 159 LYS A N 1
ATOM 1268 C CA . LYS A 1 159 ? -2.385 27.328 24.234 1 82.19 159 LYS A CA 1
ATOM 1269 C C . LYS A 1 159 ? -1.944 25.906 24.547 1 82.19 159 LYS A C 1
ATOM 1271 O O . LYS A 1 159 ? -1.137 25.688 25.453 1 82.19 159 LYS A O 1
ATOM 1276 N N . ASN A 1 160 ? -2.404 24.984 23.812 1 89.38 160 ASN A N 1
ATOM 1277 C CA . ASN A 1 160 ? -2.098 23.594 24.156 1 89.38 160 ASN A CA 1
ATOM 1278 C C . ASN A 1 160 ? -1.164 22.953 23.125 1 89.38 160 ASN A C 1
ATOM 1280 O O . ASN A 1 160 ? -0.985 21.734 23.109 1 89.38 160 ASN A O 1
ATOM 1284 N N . LEU A 1 161 ? -0.577 23.766 22.297 1 92.5 161 LEU A N 1
ATOM 1285 C CA . LEU A 1 161 ? 0.295 23.266 21.25 1 92.5 161 LEU A CA 1
ATOM 1286 C C . LEU A 1 161 ? 1.522 22.578 21.844 1 92.5 161 LEU A C 1
ATOM 1288 O O . LEU A 1 161 ? 2.266 23.188 22.609 1 92.5 161 LEU A O 1
ATOM 1292 N N . LYS A 1 162 ? 1.751 21.328 21.469 1 95.81 162 LYS A N 1
ATOM 1293 C CA . LYS A 1 162 ? 2.865 20.547 22 1 95.81 162 LYS A CA 1
ATOM 1294 C C . LYS A 1 162 ? 3.838 20.141 20.906 1 95.81 162 LYS A C 1
ATOM 1296 O O . LYS A 1 162 ? 5.043 20.031 21.141 1 95.81 162 LYS A O 1
ATOM 1301 N N . TYR A 1 163 ? 3.324 19.953 19.75 1 96.56 163 TYR A N 1
ATOM 1302 C CA . TYR A 1 163 ? 4.148 19.484 18.625 1 96.56 163 TYR A CA 1
ATOM 1303 C C . TYR A 1 163 ? 4.012 20.422 17.438 1 96.56 163 TYR A C 1
ATOM 1305 O O . TYR A 1 163 ? 2.906 20.656 16.938 1 96.56 163 TYR A O 1
ATOM 1313 N N . LEU A 1 164 ? 5.184 20.906 17 1 93.56 164 LEU A N 1
ATOM 1314 C CA . LEU A 1 164 ? 5.188 21.797 15.844 1 93.56 164 LEU A CA 1
ATOM 1315 C C . LEU A 1 164 ? 6.199 21.344 14.805 1 93.56 164 LEU A C 1
ATOM 1317 O O . LEU A 1 164 ? 7.391 21.234 15.094 1 93.56 164 LEU A O 1
ATOM 1321 N N . HIS A 1 165 ? 5.66 20.969 13.641 1 93.38 165 HIS A N 1
ATOM 1322 C CA . HIS A 1 165 ? 6.473 20.688 12.461 1 93.38 165 HIS A CA 1
ATOM 1323 C C . HIS A 1 165 ? 6.383 21.828 11.453 1 93.38 165 HIS A C 1
ATOM 1325 O O . HIS A 1 165 ? 5.316 22.062 10.883 1 93.38 165 HIS A O 1
ATOM 1331 N N . SER A 1 166 ? 7.477 22.422 11.273 1 89.38 166 SER A N 1
ATOM 1332 C CA . SER A 1 166 ? 7.453 23.594 10.406 1 89.38 166 SER A CA 1
ATOM 1333 C C . SER A 1 166 ? 8.383 23.422 9.211 1 89.38 166 SER A C 1
ATOM 1335 O O . SER A 1 166 ? 9.578 23.188 9.375 1 89.38 166 SER A O 1
ATOM 1337 N N . HIS A 1 167 ? 7.746 23.391 8.062 1 86.62 167 HIS A N 1
ATOM 1338 C CA . HIS A 1 167 ? 8.5 23.51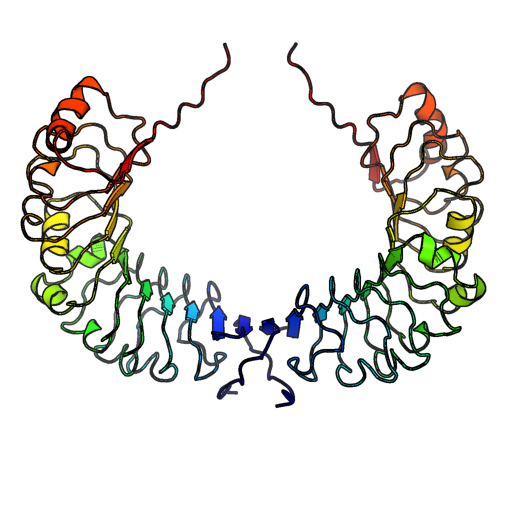6 6.824 1 86.62 167 HIS A CA 1
ATOM 1339 C C . HIS A 1 167 ? 8.508 24.953 6.324 1 86.62 167 HIS A C 1
ATOM 1341 O O . HIS A 1 167 ? 7.488 25.453 5.855 1 86.62 167 HIS A O 1
ATOM 1347 N N . ILE A 1 168 ? 9.688 25.578 6.547 1 77.12 168 ILE A N 1
ATOM 1348 C CA . ILE A 1 168 ? 9.742 27 6.195 1 77.12 168 ILE A CA 1
ATOM 1349 C C . ILE A 1 168 ? 11.047 27.297 5.453 1 77.12 168 ILE A C 1
ATOM 1351 O O . ILE A 1 168 ? 12.078 26.688 5.73 1 77.12 168 ILE A O 1
ATOM 1355 N N . GLN A 1 169 ? 10.797 28.125 4.48 1 79.44 169 GLN A N 1
ATOM 1356 C CA . GLN A 1 169 ? 11.984 28.594 3.791 1 79.44 169 GLN A CA 1
ATOM 1357 C C . GLN A 1 169 ? 12.617 29.781 4.531 1 79.44 169 GLN A C 1
ATOM 1359 O O . GLN A 1 169 ? 12.219 30.922 4.344 1 79.44 169 GLN A O 1
ATOM 1364 N N . ILE A 1 170 ? 13.625 29.406 5.422 1 81.5 170 ILE A N 1
ATOM 1365 C CA . ILE A 1 170 ? 14.273 30.422 6.246 1 81.5 170 ILE A CA 1
ATOM 1366 C C . ILE A 1 170 ? 15.773 30.156 6.301 1 81.5 170 ILE A C 1
ATOM 1368 O O . ILE A 1 170 ? 16.219 29 6.348 1 81.5 170 ILE A O 1
ATOM 1372 N N . HIS A 1 171 ? 16.422 31.281 6.316 1 87.56 171 HIS A N 1
ATOM 1373 C CA . HIS A 1 171 ? 17.875 31.156 6.352 1 87.56 171 HIS A CA 1
ATOM 1374 C C . HIS A 1 171 ? 18.422 31.438 7.75 1 87.56 171 HIS A C 1
ATOM 1376 O O . HIS A 1 171 ? 19.469 30.891 8.133 1 87.56 171 HIS A O 1
ATOM 1382 N N . VAL A 1 172 ? 17.688 32.344 8.43 1 88.06 172 VAL A N 1
ATOM 1383 C CA . VAL A 1 172 ? 18.172 32.781 9.742 1 88.06 172 VAL A CA 1
ATOM 1384 C C . VAL A 1 172 ? 17.062 32.594 10.781 1 88.06 172 VAL A C 1
ATOM 1386 O O . VAL A 1 172 ? 15.93 33.062 10.578 1 88.06 172 VAL A O 1
ATOM 1389 N N . LEU A 1 173 ? 17.391 31.938 11.859 1 90 173 LEU A N 1
ATOM 1390 C CA . LEU A 1 173 ? 16.531 31.922 13.031 1 90 173 LEU A CA 1
ATOM 1391 C C . LEU A 1 173 ? 16.938 33 14.023 1 90 173 LEU A C 1
ATOM 1393 O O . LEU A 1 173 ? 18.016 32.938 14.625 1 90 173 LEU A O 1
ATOM 1397 N N . ARG A 1 174 ? 15.984 33.875 14.195 1 89 174 ARG A N 1
ATOM 1398 C CA . ARG A 1 174 ? 16.297 35.031 14.992 1 89 174 ARG A CA 1
ATOM 1399 C C . ARG A 1 174 ? 15.883 34.844 16.453 1 89 174 ARG A C 1
ATOM 1401 O O . ARG A 1 174 ? 15.047 34 16.75 1 89 174 ARG A O 1
ATOM 1408 N N . ASN A 1 175 ? 16.438 35.75 17.266 1 89.88 175 ASN A N 1
ATOM 1409 C CA . ASN A 1 175 ? 16.188 35.688 18.703 1 89.88 175 ASN A CA 1
ATOM 1410 C C . ASN A 1 175 ? 14.703 35.875 19.031 1 89.88 175 ASN A C 1
ATOM 1412 O O . ASN A 1 175 ? 14.188 35.281 19.969 1 89.88 175 ASN A O 1
ATOM 1416 N N . CYS A 1 176 ? 14.016 36.594 18.219 1 83.69 176 CYS A N 1
ATOM 1417 C CA . CYS A 1 176 ? 12.641 36.938 18.547 1 83.69 176 CYS A CA 1
ATOM 1418 C C . CYS A 1 176 ? 11.664 35.938 17.953 1 83.69 176 CYS A C 1
ATOM 1420 O O . CYS A 1 176 ? 10.461 36.031 18.203 1 83.69 176 CYS A O 1
ATOM 1422 N N . MET A 1 177 ? 12.117 34.969 17.297 1 83.94 177 MET A N 1
ATOM 1423 C CA . MET A 1 177 ? 11.266 34.094 16.531 1 83.94 177 MET A CA 1
ATOM 1424 C C . MET A 1 177 ? 10.273 33.344 17.422 1 83.94 177 MET A C 1
ATOM 1426 O O . MET A 1 177 ? 9.109 33.188 17.078 1 83.94 177 MET A O 1
ATOM 1430 N N . PHE A 1 178 ? 10.766 32.938 18.688 1 88.75 178 PHE A N 1
ATOM 1431 C CA . PHE A 1 178 ? 9.906 32.125 19.531 1 88.75 178 PHE A CA 1
ATOM 1432 C C . PHE A 1 178 ? 9.5 32.844 20.797 1 88.75 178 PHE A C 1
ATOM 1434 O O . PHE A 1 178 ? 9.125 32.219 21.797 1 88.75 178 PHE A O 1
ATOM 1441 N N . HIS A 1 179 ? 9.531 34.125 20.703 1 86.25 179 HIS A N 1
ATOM 1442 C CA . HIS A 1 179 ? 9.203 34.906 21.891 1 86.25 179 HIS A CA 1
ATOM 1443 C C . HIS A 1 179 ? 7.762 34.688 22.328 1 86.25 179 HIS A C 1
ATOM 1445 O O . HIS A 1 179 ? 7.48 34.562 23.516 1 86.25 179 HIS A O 1
ATOM 1451 N N . ALA A 1 180 ? 6.965 34.469 21.391 1 80.88 180 ALA A N 1
ATOM 1452 C CA . ALA A 1 180 ? 5.543 34.344 21.672 1 80.88 180 ALA A CA 1
ATOM 1453 C C . ALA A 1 180 ? 5.23 32.969 22.266 1 80.88 180 ALA A C 1
ATOM 1455 O O . ALA A 1 180 ? 4.148 32.75 22.812 1 80.88 180 ALA A O 1
ATOM 1456 N N . PHE A 1 181 ? 6.168 32.062 22.281 1 86.44 181 PHE A N 1
ATOM 1457 C CA . PHE A 1 181 ? 5.949 30.688 22.703 1 86.44 181 PHE A CA 1
ATOM 1458 C C . PHE A 1 181 ? 6.289 30.531 24.188 1 86.44 181 PHE A C 1
ATOM 1460 O O . PHE A 1 181 ? 6.281 29.406 24.703 1 86.44 181 PHE A O 1
ATOM 1467 N N . ALA A 1 182 ? 6.543 31.578 24.844 1 85.31 182 ALA A N 1
ATOM 1468 C CA . ALA A 1 182 ? 7.039 31.5 26.219 1 85.31 182 ALA A CA 1
ATOM 1469 C C . ALA A 1 182 ? 6.055 30.75 27.109 1 85.31 182 ALA A C 1
ATOM 1471 O O . ALA A 1 182 ? 6.461 30.031 28.031 1 85.31 182 ALA A O 1
ATOM 1472 N N . LYS A 1 183 ? 4.781 30.891 26.766 1 85.38 183 LYS A N 1
ATOM 1473 C CA . LYS A 1 183 ? 3.785 30.25 27.609 1 85.38 183 LYS A CA 1
ATOM 1474 C C . LYS A 1 183 ? 3.193 29.016 26.938 1 85.38 183 LYS A C 1
ATOM 1476 O O . LYS A 1 183 ? 2.289 28.375 27.484 1 85.38 183 LYS A O 1
ATOM 1481 N N . THR A 1 184 ? 3.66 28.688 25.812 1 88.06 184 THR A N 1
ATOM 1482 C CA . THR A 1 184 ? 3.188 27.547 25.062 1 88.06 184 THR A CA 1
ATOM 1483 C C . THR A 1 184 ? 3.908 26.266 25.5 1 88.06 184 THR A C 1
ATOM 1485 O O . THR A 1 184 ? 5.129 26.266 25.656 1 88.06 184 THR A O 1
ATOM 1488 N N . PRO A 1 185 ? 3.152 25.297 25.828 1 92.62 185 PRO A N 1
ATOM 1489 C CA . PRO A 1 185 ? 3.793 24.062 26.281 1 92.62 185 PRO A CA 1
ATOM 1490 C C . PRO A 1 185 ? 4.387 23.25 25.141 1 92.62 185 PRO A C 1
ATOM 1492 O O . PRO A 1 185 ? 4.215 22.031 25.094 1 92.62 185 PRO A O 1
ATOM 1495 N N . LEU A 1 186 ? 5.176 23.828 24.266 1 94.12 186 LEU A N 1
ATOM 1496 C CA . LEU A 1 186 ? 5.793 23.188 23.109 1 94.12 186 LEU A CA 1
ATOM 1497 C C . LEU A 1 186 ? 6.871 22.203 23.562 1 94.12 186 LEU A C 1
ATOM 1499 O O . LEU A 1 186 ? 7.867 22.594 24.172 1 94.12 186 LEU A O 1
ATOM 1503 N N . LYS A 1 187 ? 6.652 20.953 23.203 1 96.88 187 LYS A N 1
ATOM 1504 C CA . LYS A 1 187 ? 7.578 19.891 23.594 1 96.88 187 LYS A CA 1
ATOM 1505 C C . LYS A 1 187 ? 8.453 19.469 22.422 1 96.88 187 LYS A C 1
ATOM 1507 O O . LYS A 1 187 ? 9.617 19.078 22.625 1 96.88 187 LYS A O 1
ATOM 1512 N N . TYR A 1 188 ? 7.906 19.547 21.344 1 97.25 188 TYR A N 1
ATOM 1513 C CA . TYR A 1 188 ? 8.602 19.094 20.141 1 97.25 188 TYR A CA 1
ATOM 1514 C C . TYR A 1 188 ? 8.586 20.156 19.062 1 97.25 188 TYR A C 1
ATOM 1516 O O . TYR A 1 188 ? 7.523 20.672 18.719 1 97.25 188 TYR A O 1
ATOM 1524 N N . LEU A 1 189 ? 9.805 20.453 18.5 1 94.56 189 LEU A N 1
ATOM 1525 C CA . LEU A 1 189 ? 9.922 21.422 17.422 1 94.56 189 LEU A CA 1
ATOM 1526 C C . LEU A 1 189 ? 10.805 20.875 16.297 1 94.56 189 LEU A C 1
ATOM 1528 O O . LEU A 1 189 ? 11.953 20.484 16.531 1 94.56 189 LEU A O 1
ATOM 1532 N N . GLU A 1 190 ? 10.164 20.797 15.172 1 94.62 190 GLU A N 1
ATOM 1533 C CA . GLU A 1 190 ? 10.922 20.469 13.961 1 94.62 190 GLU A CA 1
ATOM 1534 C C . GLU A 1 190 ? 10.898 21.625 12.969 1 94.62 190 GLU A C 1
ATOM 1536 O O . GLU A 1 190 ? 9.836 22.156 12.633 1 94.62 190 GLU A O 1
ATOM 1541 N N . ILE A 1 191 ? 12.062 21.984 12.555 1 90.25 191 ILE A N 1
ATOM 1542 C CA . ILE A 1 191 ? 12.188 23.062 11.57 1 90.25 191 ILE A CA 1
ATOM 1543 C C . ILE A 1 191 ? 12.93 22.547 10.336 1 90.25 191 ILE A C 1
ATOM 1545 O O . ILE A 1 191 ? 14.117 22.234 10.406 1 90.25 191 ILE A O 1
ATOM 1549 N N . ASN A 1 192 ? 12.172 22.484 9.305 1 89.38 192 ASN A N 1
ATOM 1550 C CA . ASN A 1 192 ? 12.742 22.078 8.031 1 89.38 192 ASN A CA 1
ATOM 1551 C C . ASN A 1 192 ? 12.859 23.25 7.059 1 89.38 192 ASN A C 1
ATOM 1553 O O . ASN A 1 192 ? 11.852 23.75 6.562 1 89.38 192 ASN A O 1
ATOM 1557 N N . GLY A 1 193 ? 14.047 23.719 6.957 1 86 193 GLY A N 1
ATOM 1558 C CA . GLY A 1 193 ? 14.375 24.812 6.07 1 86 193 GLY A CA 1
ATOM 1559 C C . GLY A 1 193 ? 15.844 24.875 5.707 1 86 193 GLY A C 1
ATOM 1560 O O . GLY A 1 193 ? 16.594 23.938 5.984 1 86 193 GLY A O 1
ATOM 1561 N N . THR A 1 194 ? 16.109 25.844 4.902 1 86.56 194 THR A N 1
ATOM 1562 C CA . THR A 1 194 ? 17.516 26.078 4.547 1 86.56 194 THR A CA 1
ATOM 1563 C C . THR A 1 194 ? 18.172 27.016 5.551 1 86.56 194 THR A C 1
ATOM 1565 O O . THR A 1 194 ? 18.516 28.156 5.215 1 86.56 194 THR A O 1
ATOM 1568 N N . ILE A 1 195 ? 18.406 26.469 6.695 1 88.44 195 ILE A N 1
ATOM 1569 C CA . ILE A 1 195 ? 18.891 27.281 7.805 1 88.44 195 ILE A CA 1
ATOM 1570 C C . ILE A 1 195 ? 20.406 27.406 7.719 1 88.44 195 ILE A C 1
ATOM 1572 O O . ILE A 1 195 ? 21.109 26.406 7.625 1 88.44 195 ILE A O 1
ATOM 1576 N N . MET A 1 196 ? 20.812 28.656 7.812 1 89.44 196 MET A N 1
ATOM 1577 C CA . MET A 1 196 ? 22.25 28.938 7.727 1 89.44 196 MET A CA 1
ATOM 1578 C C . MET A 1 196 ? 22.781 29.453 9.055 1 89.44 196 MET A C 1
ATOM 1580 O O . MET A 1 196 ? 23.938 29.234 9.391 1 89.44 196 MET A O 1
ATOM 1584 N N . THR A 1 197 ? 21.906 30.172 9.656 1 91 197 THR A N 1
ATOM 1585 C CA . THR A 1 197 ? 22.328 30.781 10.914 1 91 197 THR A CA 1
ATOM 1586 C C . THR A 1 197 ? 21.234 30.672 11.969 1 91 197 THR A C 1
ATOM 1588 O O . THR A 1 197 ? 20.062 30.859 11.672 1 91 197 THR A O 1
ATOM 1591 N N . ILE A 1 198 ? 21.688 30.422 13.258 1 92.12 198 ILE A N 1
ATOM 1592 C CA . ILE A 1 198 ? 20.797 30.469 14.414 1 92.12 198 ILE A CA 1
ATOM 1593 C C . ILE A 1 198 ? 21.359 31.422 15.469 1 92.12 198 ILE A C 1
ATOM 1595 O O . ILE A 1 198 ? 22.469 31.219 15.969 1 92.12 198 ILE A O 1
ATOM 1599 N N . GLU A 1 199 ? 20.516 32.281 15.766 1 94.12 199 GLU A N 1
ATOM 1600 C CA . GLU A 1 199 ? 20.953 33.25 16.766 1 94.12 199 GLU A CA 1
ATOM 1601 C C . GLU A 1 199 ? 20.953 32.625 18.156 1 94.12 199 GLU A C 1
ATOM 1603 O O . GLU A 1 199 ? 20.188 31.703 18.438 1 94.12 199 GLU A O 1
ATOM 1608 N N . GLN A 1 200 ? 21.781 33.156 18.969 1 93.5 200 GLN A N 1
ATOM 1609 C CA . GLN A 1 200 ? 22.156 32.531 20.25 1 93.5 200 GLN A CA 1
ATOM 1610 C C . GLN A 1 200 ? 20.938 32.344 21.141 1 93.5 200 GLN A C 1
ATOM 1612 O O . GLN A 1 200 ? 20.797 31.281 21.766 1 93.5 200 GLN A O 1
ATOM 1617 N N . ASP A 1 201 ? 19.922 33.281 21.188 1 93.62 201 ASP A N 1
ATOM 1618 C CA . ASP A 1 201 ? 18.828 33.219 22.141 1 93.62 201 ASP A CA 1
ATOM 1619 C C . ASP A 1 201 ? 17.531 32.75 21.469 1 93.62 201 ASP A C 1
ATOM 1621 O O . ASP A 1 201 ? 16.453 32.938 22.031 1 93.62 201 ASP A O 1
ATOM 1625 N N . THR A 1 202 ? 17.672 32.156 20.359 1 92.06 202 THR A N 1
ATOM 1626 C CA . THR A 1 202 ? 16.531 31.781 19.547 1 92.06 202 THR A CA 1
ATOM 1627 C C . THR A 1 202 ? 15.586 30.859 20.312 1 92.06 202 THR A C 1
ATOM 1629 O O . THR A 1 202 ? 14.367 31.031 20.266 1 92.06 202 THR A O 1
ATOM 1632 N N . PHE A 1 203 ? 16.172 29.922 21.109 1 93.38 203 PHE A N 1
ATOM 1633 C CA . PHE A 1 203 ? 15.359 28.859 21.688 1 93.38 203 PHE A CA 1
ATOM 1634 C C . PHE A 1 203 ? 15.094 29.125 23.156 1 93.38 203 PHE A C 1
ATOM 1636 O O . PHE A 1 203 ? 14.398 28.344 23.812 1 93.38 203 PHE A O 1
ATOM 1643 N N . SER A 1 204 ? 15.578 30.219 23.641 1 93.25 204 SER A N 1
ATOM 1644 C CA . SER A 1 204 ? 15.477 30.547 25.062 1 93.25 204 SER A CA 1
ATOM 1645 C C . SER A 1 204 ? 14.023 30.609 25.516 1 93.25 204 SER A C 1
ATOM 1647 O O . SER A 1 204 ? 13.688 30.172 26.609 1 93.25 204 SER A O 1
ATOM 1649 N N . PRO A 1 205 ? 13.125 31.078 24.656 1 91.69 205 PRO A N 1
ATOM 1650 C CA . PRO A 1 205 ? 11.727 31.188 25.094 1 91.69 205 PRO A CA 1
ATOM 1651 C C . PRO A 1 205 ? 11.031 29.844 25.188 1 91.69 205 PRO A C 1
ATOM 1653 O O . PRO A 1 205 ? 9.945 29.734 25.766 1 91.69 205 PRO A O 1
ATOM 1656 N N . LEU A 1 206 ? 11.516 28.812 24.625 1 93 206 LEU A N 1
ATOM 1657 C CA . LEU A 1 206 ? 10.875 27.5 24.578 1 93 206 LEU A CA 1
ATOM 1658 C C . LEU A 1 206 ? 11.188 26.703 25.828 1 93 206 LEU A C 1
ATOM 1660 O O . LEU A 1 206 ? 11.898 25.688 25.766 1 93 206 LEU A O 1
ATOM 1664 N N . ALA A 1 207 ? 10.562 27.047 26.875 1 91.69 207 ALA A N 1
ATOM 1665 C CA . ALA A 1 207 ? 10.906 26.562 28.203 1 91.69 207 ALA A CA 1
ATOM 1666 C C . ALA A 1 207 ? 10.555 25.078 28.359 1 91.69 207 ALA A C 1
ATOM 1668 O O . ALA A 1 207 ? 11.18 24.359 29.156 1 91.69 207 ALA A O 1
ATOM 1669 N N . PHE A 1 208 ? 9.672 24.625 27.594 1 93.94 208 PHE A N 1
ATOM 1670 C CA . PHE A 1 208 ? 9.18 23.281 27.812 1 93.94 208 PHE A CA 1
ATOM 1671 C C . PHE A 1 208 ? 9.711 22.328 26.734 1 93.94 208 PHE A C 1
ATOM 1673 O O . PHE A 1 208 ? 9.406 21.141 26.75 1 93.94 208 PHE A O 1
ATOM 1680 N N . LEU A 1 209 ? 10.445 22.828 25.828 1 95.62 209 LEU A N 1
ATOM 1681 C CA . LEU A 1 209 ? 10.906 22.047 24.672 1 95.62 209 LEU A CA 1
ATOM 1682 C C . LEU A 1 209 ? 11.82 20.922 25.125 1 95.62 209 LEU A C 1
ATOM 1684 O O . LEU A 1 209 ? 12.781 21.141 25.875 1 95.62 209 LEU A O 1
ATOM 1688 N N . SER A 1 210 ? 11.539 19.766 24.672 1 96.44 210 SER A N 1
ATOM 1689 C CA . SER A 1 210 ? 12.383 18.625 25 1 96.44 210 SER A CA 1
ATOM 1690 C C . SER A 1 210 ? 12.875 17.906 23.75 1 96.44 210 SER A C 1
ATOM 1692 O O . SER A 1 210 ? 13.734 17.031 23.812 1 96.44 210 SER A O 1
ATOM 1694 N N . SER A 1 211 ? 12.352 18.297 22.594 1 96.88 211 SER A N 1
ATOM 1695 C CA . SER A 1 211 ? 12.805 17.719 21.328 1 96.88 211 SER A CA 1
ATOM 1696 C C . SER A 1 211 ? 12.961 18.797 20.266 1 96.88 211 SER A C 1
ATOM 1698 O O . SER A 1 211 ? 12.008 19.5 19.938 1 96.88 211 SER A O 1
ATOM 1700 N N . LEU A 1 212 ? 14.148 18.906 19.766 1 94.69 212 LEU A N 1
ATOM 1701 C CA . LEU A 1 212 ? 14.445 19.812 18.672 1 94.69 212 LEU A CA 1
ATOM 1702 C C . LEU A 1 212 ? 15.062 19.062 17.5 1 94.69 212 LEU A C 1
ATOM 1704 O O . LEU A 1 212 ? 16.062 18.344 17.656 1 94.69 212 LEU A O 1
ATOM 1708 N N . VAL A 1 213 ? 14.359 19.234 16.312 1 94.31 213 VAL A N 1
ATOM 1709 C CA . VAL A 1 213 ? 14.836 18.5 15.141 1 94.31 213 VAL A CA 1
ATOM 1710 C C . VAL A 1 213 ? 15 19.469 13.969 1 94.31 213 VAL A C 1
ATOM 1712 O O . VAL A 1 213 ? 14.07 20.188 13.609 1 94.31 213 VAL A O 1
ATOM 1715 N N . ILE A 1 214 ? 16.188 19.453 13.438 1 91.25 214 ILE A N 1
ATOM 1716 C CA . ILE A 1 214 ? 16.5 20.141 12.195 1 91.25 214 ILE A CA 1
ATOM 1717 C C . ILE A 1 214 ? 17.031 19.156 11.164 1 91.25 214 ILE A C 1
ATOM 1719 O O . ILE A 1 214 ? 18.219 18.844 11.141 1 91.25 214 ILE A O 1
ATOM 1723 N N . PRO A 1 215 ? 16.078 18.781 10.352 1 90.62 215 PRO A N 1
ATOM 1724 C CA . PRO A 1 215 ? 16.422 17.672 9.469 1 90.62 215 PRO A CA 1
ATOM 1725 C C . PRO A 1 215 ? 17.422 18.078 8.375 1 90.62 215 PRO A C 1
ATOM 1727 O O . PRO A 1 215 ? 18.172 17.234 7.879 1 90.62 215 PRO A O 1
ATOM 1730 N N . ASN A 1 216 ? 17.469 19.281 8.008 1 88.19 216 ASN A N 1
ATOM 1731 C CA . ASN A 1 216 ? 18.391 19.812 7.016 1 88.19 216 ASN A CA 1
ATOM 1732 C C . ASN A 1 216 ? 19.328 20.859 7.621 1 88.19 216 ASN A C 1
ATOM 1734 O O . ASN A 1 216 ? 19.109 22.047 7.465 1 88.19 216 ASN A O 1
ATOM 1738 N N . ALA A 1 217 ? 20.438 20.328 8.148 1 86.69 217 ALA A N 1
ATOM 1739 C CA . ALA A 1 217 ? 21.391 21.219 8.805 1 86.69 217 ALA A CA 1
ATOM 1740 C C . ALA A 1 217 ? 22.688 21.328 8 1 86.69 217 ALA A C 1
ATOM 1742 O O . ALA A 1 217 ? 23.766 21.578 8.562 1 86.69 217 ALA A O 1
ATOM 1743 N N . ARG A 1 218 ? 22.531 21.031 6.719 1 84.56 218 ARG A N 1
ATOM 1744 C CA . ARG A 1 218 ? 23.719 20.953 5.879 1 84.56 218 ARG A CA 1
ATOM 1745 C C . ARG A 1 218 ? 24.453 22.281 5.824 1 84.56 218 ARG A C 1
ATOM 1747 O O . ARG A 1 218 ? 25.672 22.328 5.621 1 84.56 218 ARG A O 1
ATOM 1754 N N . PHE A 1 219 ? 23.75 23.391 6.09 1 86.69 219 PHE A N 1
ATOM 1755 C CA . PHE A 1 219 ? 24.359 24.703 5.934 1 86.69 219 PHE A CA 1
ATOM 1756 C C . PHE A 1 219 ? 24.719 25.297 7.289 1 86.69 219 PHE A C 1
ATOM 1758 O O . PHE A 1 219 ? 25.312 26.375 7.363 1 86.69 219 PHE A O 1
ATOM 1765 N N . LEU A 1 220 ? 24.375 24.578 8.281 1 87.19 220 LEU A N 1
ATOM 1766 C CA . LEU A 1 220 ? 24.688 25.062 9.617 1 87.19 220 LEU A CA 1
ATOM 1767 C C . LEU A 1 220 ? 26.141 24.75 9.984 1 87.19 220 LEU A C 1
ATOM 1769 O O . LEU A 1 220 ? 26.625 23.641 9.711 1 87.19 220 LEU A O 1
ATOM 1773 N N . LYS A 1 221 ? 26.812 25.812 10.422 1 81.19 221 LYS A N 1
ATOM 1774 C CA . LYS A 1 221 ? 28.141 25.594 10.992 1 81.19 221 LYS A CA 1
ATOM 1775 C C . LYS A 1 221 ? 28.062 25.344 12.5 1 81.19 221 LYS A C 1
ATOM 1777 O O . LYS A 1 221 ? 27.375 26.078 13.219 1 81.19 221 LYS A O 1
ATOM 1782 N N . LEU A 1 222 ? 28.703 24.453 12.961 1 79.12 222 LEU A N 1
ATOM 1783 C CA . LEU A 1 222 ? 28.625 24.062 14.367 1 79.12 222 LEU A CA 1
ATOM 1784 C C . LEU A 1 222 ? 29.031 25.203 15.281 1 79.12 222 LEU A C 1
ATOM 1786 O O . LEU A 1 222 ? 28.375 25.453 16.297 1 79.12 222 LEU A O 1
ATOM 1790 N N . SER A 1 223 ? 30.094 25.938 14.938 1 83 223 SER A N 1
ATOM 1791 C CA . SER A 1 223 ? 30.625 27.016 15.781 1 83 223 SER A CA 1
ATOM 1792 C C . SER A 1 223 ? 29.578 28.109 16 1 83 223 SER A C 1
ATOM 1794 O O . SER A 1 223 ? 29.484 28.672 17.094 1 83 223 SER A O 1
ATOM 1796 N N . ASN A 1 224 ? 28.859 28.281 15.023 1 84.12 224 ASN A N 1
ATOM 1797 C CA . ASN A 1 224 ? 27.859 29.344 15.078 1 84.12 224 ASN A CA 1
ATOM 1798 C C . ASN A 1 224 ? 26.531 28.844 15.664 1 84.12 224 ASN A C 1
ATOM 1800 O O . ASN A 1 224 ? 25.703 29.641 16.094 1 84.12 224 ASN A O 1
ATOM 1804 N N . THR A 1 225 ? 26.391 27.578 15.727 1 88 225 THR A N 1
ATOM 1805 C CA . THR A 1 225 ? 25.125 26.984 16.125 1 88 225 THR A CA 1
ATOM 1806 C C . THR A 1 225 ? 25.156 26.562 17.594 1 88 225 THR A C 1
ATOM 1808 O O . THR A 1 225 ? 24.141 26.625 18.297 1 88 225 THR A O 1
ATOM 1811 N N . LEU A 1 226 ? 26.281 26.297 18.062 1 88 226 LEU A N 1
ATOM 1812 C CA . LEU A 1 226 ? 26.453 25.766 19.406 1 88 226 LEU A CA 1
ATOM 1813 C C . LEU A 1 226 ? 25.922 26.734 20.453 1 88 226 LEU A C 1
ATOM 1815 O O . LEU A 1 226 ? 25.25 26.328 21.406 1 88 226 LEU A O 1
ATOM 1819 N N . PRO A 1 227 ? 26.297 27.938 20.328 1 91.19 227 PRO A N 1
ATOM 1820 C CA . PRO A 1 227 ? 25.797 28.891 21.312 1 91.19 227 PRO A CA 1
ATOM 1821 C C . PRO A 1 227 ? 24.281 28.891 21.438 1 91.19 227 PRO A C 1
ATOM 1823 O O . PRO A 1 227 ? 23.734 29.047 22.531 1 91.19 227 PRO A O 1
ATOM 1826 N N . ALA A 1 228 ? 23.594 28.688 20.391 1 91.81 228 ALA A N 1
ATOM 1827 C CA . ALA A 1 228 ? 22.125 28.672 20.375 1 91.81 228 ALA A CA 1
ATOM 1828 C C . ALA A 1 228 ? 21.594 27.438 21.094 1 91.81 228 ALA A C 1
ATOM 1830 O O . ALA A 1 228 ? 20.453 27.438 21.594 1 91.81 228 ALA A O 1
ATOM 1831 N N . LEU A 1 229 ? 22.375 26.438 21.203 1 91.88 229 LEU A N 1
ATOM 1832 C CA . LEU A 1 229 ? 21.953 25.172 21.797 1 91.88 229 LEU A CA 1
ATOM 1833 C C . LEU A 1 229 ? 22.312 25.109 23.281 1 91.88 229 LEU A C 1
ATOM 1835 O O . LEU A 1 229 ? 21.875 24.203 23.984 1 91.88 229 LEU A O 1
ATOM 1839 N N . HIS A 1 230 ? 23.047 26.062 23.703 1 91.19 230 HIS A N 1
ATOM 1840 C CA . HIS A 1 230 ? 23.5 26.094 25.078 1 91.19 230 HIS A CA 1
ATOM 1841 C C . HIS A 1 230 ? 22.344 26.047 26.062 1 91.19 230 HIS A C 1
ATOM 1843 O O . HIS A 1 230 ? 22.453 25.5 27.156 1 91.19 230 HIS A O 1
ATOM 1849 N N . VAL A 1 231 ? 21.281 26.578 25.703 1 92.19 231 VAL A N 1
ATOM 1850 C CA . VAL A 1 231 ? 20.094 26.672 26.562 1 92.19 231 VAL A CA 1
ATOM 1851 C C . VAL A 1 231 ? 19.625 25.266 26.953 1 92.19 231 VAL A C 1
ATOM 1853 O O . VAL A 1 231 ? 18.984 25.078 27.984 1 92.19 231 VAL A O 1
ATOM 1856 N N . PHE A 1 232 ? 20.031 24.312 26.203 1 91.62 232 PHE A N 1
ATOM 1857 C CA . PHE A 1 232 ? 19.547 22.969 26.438 1 91.62 232 PHE A CA 1
ATOM 1858 C C . PHE A 1 232 ? 20.531 22.172 27.281 1 91.62 232 PHE A C 1
ATOM 1860 O O . PHE A 1 232 ? 20.281 21.016 27.625 1 91.62 232 PHE A O 1
ATOM 1867 N N . LYS A 1 233 ? 21.625 22.688 27.672 1 88.38 233 LYS A N 1
ATOM 1868 C CA . LYS A 1 233 ? 22.703 21.984 28.359 1 88.38 233 LYS A CA 1
ATOM 1869 C C . LYS A 1 233 ? 22.203 21.391 29.688 1 88.38 233 LYS A C 1
ATOM 1871 O O . LYS A 1 233 ? 22.531 20.25 30.016 1 88.38 233 LYS A O 1
ATOM 1876 N N . ASN A 1 234 ? 21.406 22.125 30.391 1 90.06 234 ASN A N 1
ATOM 1877 C CA . ASN A 1 234 ? 20.953 21.656 31.703 1 90.06 234 ASN A CA 1
ATOM 1878 C C . ASN A 1 234 ? 19.516 21.141 31.625 1 90.06 234 ASN A C 1
ATOM 1880 O O . ASN A 1 234 ? 18.859 21 32.656 1 90.06 234 ASN A O 1
ATOM 1884 N N . ARG A 1 235 ? 19.016 21.016 30.422 1 92.06 235 ARG A N 1
ATOM 1885 C CA . ARG A 1 235 ? 17.641 20.547 30.234 1 92.06 235 ARG A CA 1
ATOM 1886 C C . ARG A 1 235 ? 17.625 19.094 29.781 1 92.06 235 ARG A C 1
ATOM 1888 O O . ARG A 1 235 ? 18.469 18.656 29 1 92.06 235 ARG A O 1
ATOM 1895 N N . GLN A 1 236 ? 16.766 18.328 30.391 1 92.38 236 GLN A N 1
ATOM 1896 C CA . GLN A 1 236 ? 16.578 16.953 29.922 1 92.38 236 GLN A CA 1
ATOM 1897 C C . GLN A 1 236 ? 15.906 16.938 28.547 1 92.38 236 GLN A C 1
ATOM 1899 O O . GLN A 1 236 ? 14.703 17.188 28.438 1 92.38 236 GLN A O 1
ATOM 1904 N N . MET A 1 237 ? 16.656 16.625 27.516 1 92.94 237 MET A N 1
ATOM 1905 C CA . MET A 1 237 ? 16.141 16.594 26.156 1 92.94 237 MET A CA 1
ATOM 1906 C C . MET A 1 237 ? 15.859 15.156 25.719 1 92.94 237 MET A C 1
ATOM 1908 O O . MET A 1 237 ? 16.641 14.25 26 1 92.94 237 MET A O 1
ATOM 1912 N N . ASP A 1 238 ? 14.758 15.039 25.109 1 94.81 238 ASP A N 1
ATOM 1913 C CA . ASP A 1 238 ? 14.422 13.742 24.531 1 94.81 238 ASP A CA 1
ATOM 1914 C C . ASP A 1 238 ? 15.109 13.547 23.188 1 94.81 238 ASP A C 1
ATOM 1916 O O . ASP A 1 238 ? 15.453 12.422 22.812 1 94.81 238 ASP A O 1
ATOM 1920 N N . GLU A 1 239 ? 15.195 14.664 22.469 1 92.75 239 GLU A N 1
ATOM 1921 C CA . GLU A 1 239 ? 15.805 14.602 21.141 1 92.75 239 GLU A CA 1
ATOM 1922 C C . GLU A 1 239 ? 16.406 15.945 20.75 1 92.75 239 GLU A C 1
ATOM 1924 O O . GLU A 1 239 ? 15.766 16.984 20.906 1 92.75 239 GLU A O 1
ATOM 1929 N N . LEU A 1 240 ? 17.641 15.953 20.391 1 91.06 240 LEU A N 1
ATOM 1930 C CA . LEU A 1 240 ? 18.328 17.062 19.75 1 91.06 240 LEU A CA 1
ATOM 1931 C C . LEU A 1 240 ? 19.047 16.594 18.484 1 91.06 240 LEU A C 1
ATOM 1933 O O . LEU A 1 240 ? 20.109 15.977 18.578 1 91.06 240 LEU A O 1
ATOM 1937 N N . THR A 1 241 ? 18.375 16.875 17.359 1 90.25 241 THR A N 1
ATOM 1938 C CA . THR A 1 241 ? 18.906 16.344 16.109 1 90.25 241 THR A CA 1
ATOM 1939 C C . THR A 1 241 ? 19.141 17.469 15.102 1 90.25 241 THR A C 1
ATOM 1941 O O . THR A 1 241 ? 18.234 18.219 14.781 1 90.25 241 THR A O 1
ATOM 1944 N N . LEU A 1 242 ? 20.375 17.562 14.68 1 87.44 242 LEU A N 1
ATOM 1945 C CA . LEU A 1 242 ? 20.766 18.375 13.531 1 87.44 242 LEU A CA 1
ATOM 1946 C C . LEU A 1 242 ? 21.344 17.516 12.422 1 87.44 242 LEU A C 1
ATOM 1948 O O . LEU A 1 242 ? 22.484 17.062 12.5 1 87.44 242 LEU A O 1
ATOM 1952 N N . ASN A 1 243 ? 20.562 17.125 11.383 1 82.12 243 ASN A N 1
ATOM 1953 C CA . ASN A 1 243 ? 21 16.172 10.367 1 82.12 243 ASN A CA 1
ATOM 1954 C C . ASN A 1 243 ? 21.719 16.875 9.211 1 82.12 243 ASN A C 1
ATOM 1956 O O . ASN A 1 243 ? 21.25 17.906 8.734 1 82.12 243 ASN A O 1
ATOM 1960 N N . ASN A 1 244 ? 23.047 16.469 8.914 1 68.56 244 ASN A N 1
ATOM 1961 C CA . ASN A 1 244 ? 23.812 16.922 7.758 1 68.56 244 ASN A CA 1
ATOM 1962 C C . ASN A 1 244 ? 23.781 15.891 6.629 1 68.56 244 ASN A C 1
ATOM 1964 O O . ASN A 1 244 ? 23.688 14.688 6.879 1 68.56 244 ASN A O 1
ATOM 1968 N N . ASN A 1 245 ? 23.188 15.977 5.547 1 49.72 245 ASN A N 1
ATOM 1969 C CA . ASN A 1 245 ? 23.453 15.039 4.465 1 49.72 245 ASN A CA 1
ATOM 1970 C C . ASN A 1 245 ? 24.938 14.727 4.352 1 49.72 245 ASN A C 1
ATOM 1972 O O . ASN A 1 245 ? 25.672 15.398 3.617 1 49.72 245 ASN A O 1
ATOM 1976 N N . PHE A 1 246 ? 25.797 14.555 5.09 1 41.31 246 PHE A N 1
ATOM 1977 C CA . PHE A 1 246 ? 27.172 14.188 4.777 1 41.31 246 PHE A CA 1
ATOM 1978 C C . PHE A 1 246 ? 27.219 12.859 4.027 1 41.31 246 PHE A C 1
ATOM 1980 O O . PHE A 1 246 ? 26.688 11.852 4.504 1 41.31 246 PHE A O 1
ATOM 1987 N N . THR A 1 247 ? 27.094 12.984 2.662 1 35.34 247 THR A N 1
ATOM 1988 C CA . THR A 1 247 ? 27.828 12.094 1.768 1 35.34 247 THR A CA 1
ATOM 1989 C C . THR A 1 247 ? 29.312 12.047 2.139 1 35.34 247 THR A C 1
ATOM 1991 O O . THR A 1 247 ? 30 13.062 2.055 1 35.34 247 THR A O 1
ATOM 1994 N N . VAL A 1 248 ? 29.781 11.289 3.049 1 32.34 248 VAL A N 1
ATOM 1995 C CA . VAL A 1 248 ? 31.203 10.992 3.223 1 32.34 248 VAL A CA 1
ATOM 1996 C C . VAL A 1 248 ? 31.812 10.602 1.881 1 32.34 248 VAL A C 1
ATOM 1998 O O . VAL A 1 248 ? 31.391 9.633 1.254 1 32.34 248 VAL A O 1
ATOM 2001 N N . ASN A 1 249 ? 32.375 11.57 1.037 1 28.31 249 ASN A N 1
ATOM 2002 C CA . ASN A 1 249 ? 33.406 11.188 0.082 1 28.31 249 ASN A CA 1
ATOM 2003 C C . ASN A 1 249 ? 34.469 10.305 0.729 1 28.31 249 ASN A C 1
ATOM 2005 O O . ASN A 1 249 ? 34.781 10.453 1.915 1 28.31 249 ASN A O 1
ATOM 2009 N N . SER A 1 250 ? 34.75 9.148 0.158 1 24.45 250 SER A N 1
ATOM 2010 C CA . SER A 1 250 ? 35.938 8.312 0.318 1 24.45 250 SER A CA 1
ATOM 2011 C C . SER A 1 250 ? 37.188 9.156 0.555 1 24.45 250 SER A C 1
ATOM 2013 O O . SER A 1 250 ? 37.469 10.078 -0.212 1 24.45 250 SER A O 1
ATOM 2015 N N . LEU A 1 251 ? 37.656 9.391 1.813 1 18.44 251 LEU A N 1
ATOM 2016 C CA . LEU A 1 251 ? 39.125 9.273 1.756 1 18.44 251 LEU A CA 1
ATOM 2017 C C . LEU A 1 251 ? 39.531 7.852 1.413 1 18.44 251 LEU A C 1
ATOM 2019 O O . LEU A 1 251 ? 38.938 6.891 1.907 1 18.44 251 LEU A O 1
ATOM 2023 N N . MET B 1 1 ? -25.969 5.754 -6.438 1 42.88 1 MET B N 1
ATOM 2024 C CA . MET B 1 1 ? -26.656 5.219 -5.266 1 42.88 1 MET B CA 1
ATOM 2025 C C . MET B 1 1 ? -25.844 5.465 -3.998 1 42.88 1 MET B C 1
ATOM 2027 O O . MET B 1 1 ? -24.625 5.285 -3.992 1 42.88 1 MET B O 1
ATOM 2031 N N . CYS B 1 2 ? -26.438 6.32 -3.141 1 54.25 2 CYS B N 1
ATOM 2032 C CA . CYS B 1 2 ? -25.844 6.719 -1.875 1 54.25 2 CYS B CA 1
ATOM 2033 C C . CYS B 1 2 ? -25.547 5.508 -1.002 1 54.25 2 CYS B C 1
ATOM 2035 O O . CYS B 1 2 ? -26.438 4.688 -0.749 1 54.25 2 CYS B O 1
ATOM 2037 N N . VAL B 1 3 ? -24.234 5.102 -1.003 1 61.59 3 VAL B N 1
ATOM 2038 C CA . VAL B 1 3 ? -23.859 3.955 -0.184 1 61.59 3 VAL B CA 1
ATOM 2039 C C . VAL B 1 3 ? -24.141 4.258 1.288 1 61.59 3 VAL B C 1
ATOM 2041 O O . VAL B 1 3 ? -23.703 5.293 1.806 1 61.59 3 VAL B O 1
ATOM 2044 N N . SER B 1 4 ? -25.219 3.611 1.846 1 81.44 4 SER B N 1
ATOM 2045 C CA . SER B 1 4 ? -25.531 3.738 3.266 1 81.44 4 SER B CA 1
ATOM 2046 C C . SER B 1 4 ? -24.312 3.408 4.129 1 81.44 4 SER B C 1
ATOM 2048 O O . SER B 1 4 ? -23.188 3.826 3.822 1 81.44 4 SER B O 1
ATOM 2050 N N . SER B 1 5 ? -24.422 2.562 5.082 1 86.5 5 SER B N 1
ATOM 2051 C CA . SER B 1 5 ? -23.344 2.178 5.988 1 86.5 5 SER B CA 1
ATOM 2052 C C . SER B 1 5 ? -22.875 0.75 5.719 1 86.5 5 SER B C 1
ATOM 2054 O O . SER B 1 5 ? -23.609 -0.046 5.129 1 86.5 5 SER B O 1
ATOM 2056 N N . TYR B 1 6 ? -21.625 0.548 5.871 1 87.44 6 TYR B N 1
ATOM 2057 C CA . TYR B 1 6 ? -21.094 -0.802 5.742 1 87.44 6 TYR B CA 1
ATOM 2058 C C . TYR B 1 6 ? -20.797 -1.404 7.113 1 87.44 6 TYR B C 1
ATOM 2060 O O . TYR B 1 6 ? -20.453 -0.685 8.055 1 87.44 6 TYR B O 1
ATOM 2068 N N . VAL B 1 7 ? -21.094 -2.691 7.141 1 87.06 7 VAL B N 1
ATOM 2069 C CA . VAL B 1 7 ? -20.688 -3.406 8.344 1 87.06 7 VAL B CA 1
ATOM 2070 C C . VAL B 1 7 ? -19.172 -3.666 8.297 1 87.06 7 VAL B C 1
ATOM 2072 O O . VAL B 1 7 ? -18.641 -4.062 7.258 1 87.06 7 VAL B O 1
ATOM 2075 N N . LEU B 1 8 ? -18.562 -3.383 9.453 1 88.88 8 LEU B N 1
ATOM 2076 C CA . LEU B 1 8 ? -17.125 -3.625 9.508 1 88.88 8 LEU B CA 1
ATOM 2077 C C . LEU B 1 8 ? -16.828 -5.117 9.633 1 88.88 8 LEU B C 1
ATOM 2079 O O . LEU B 1 8 ? -17.531 -5.836 10.344 1 88.88 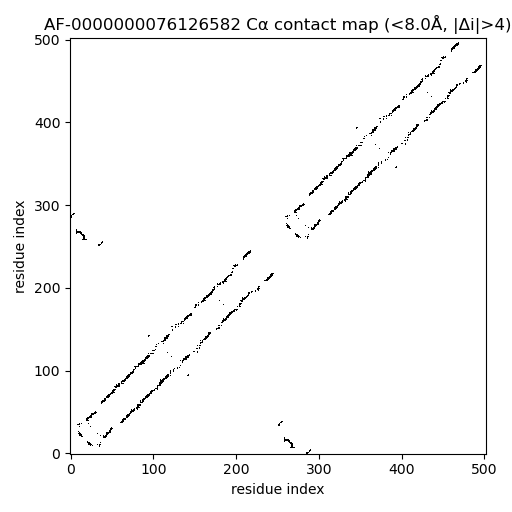8 LEU B O 1
ATOM 2083 N N . PRO B 1 9 ? -15.805 -5.582 8.844 1 91 9 PRO B N 1
ATOM 2084 C CA . PRO B 1 9 ? -15.406 -6.984 8.969 1 91 9 PRO B CA 1
ATOM 2085 C C . PRO B 1 9 ? -14.789 -7.305 10.328 1 91 9 PRO B C 1
ATOM 2087 O O . PRO B 1 9 ? -14.328 -6.398 11.023 1 91 9 PRO B O 1
ATOM 2090 N N . ASN B 1 10 ? -14.812 -8.531 10.703 1 90.06 10 ASN B N 1
ATOM 2091 C CA . ASN B 1 10 ? -14.258 -8.953 11.984 1 90.06 10 ASN B CA 1
ATOM 2092 C C . ASN B 1 10 ? -12.75 -9.133 11.914 1 90.06 10 ASN B C 1
ATOM 2094 O O . ASN B 1 10 ? -12.031 -8.797 12.859 1 90.06 10 ASN B O 1
ATOM 2098 N N . HIS B 1 11 ? -12.258 -9.703 10.781 1 89.62 11 HIS B N 1
ATOM 2099 C CA . HIS B 1 11 ? -10.844 -10.062 10.711 1 89.62 11 HIS B CA 1
ATOM 2100 C C . HIS B 1 11 ? -10.211 -9.578 9.414 1 89.62 11 HIS B C 1
ATOM 2102 O O . HIS B 1 11 ? -9.086 -9.078 9.414 1 89.62 11 HIS B O 1
ATOM 2108 N N . CYS B 1 12 ? -10.953 -9.547 8.414 1 95.5 12 CYS B N 1
ATOM 2109 C CA . CYS B 1 12 ? -10.398 -9.328 7.082 1 95.5 12 CYS B CA 1
ATOM 2110 C C . CYS B 1 12 ? -10.438 -7.848 6.707 1 95.5 12 CYS B C 1
ATOM 2112 O O . CYS B 1 12 ? -11.211 -7.082 7.285 1 95.5 12 CYS B O 1
ATOM 2114 N N . ASP B 1 13 ? -9.578 -7.504 5.848 1 97.25 13 ASP B N 1
ATOM 2115 C CA . ASP B 1 13 ? -9.633 -6.184 5.227 1 97.25 13 ASP B CA 1
ATOM 2116 C C . ASP B 1 13 ? -10.297 -6.25 3.855 1 97.25 13 ASP B C 1
ATOM 2118 O O . ASP B 1 13 ? -9.969 -7.109 3.037 1 97.25 13 ASP B O 1
ATOM 2122 N N . ILE B 1 14 ? -11.172 -5.363 3.662 1 97.19 14 ILE B N 1
ATOM 2123 C CA . ILE B 1 14 ? -11.914 -5.367 2.404 1 97.19 14 ILE B CA 1
ATOM 2124 C C . ILE B 1 14 ? -11.648 -4.07 1.645 1 97.19 14 ILE B C 1
ATOM 2126 O O . ILE B 1 14 ? -11.734 -2.98 2.215 1 97.19 14 ILE B O 1
ATOM 2130 N N . THR B 1 15 ? -11.281 -4.199 0.443 1 97.69 15 THR B N 1
ATOM 2131 C CA . THR B 1 15 ? -11.062 -3.051 -0.427 1 97.69 15 THR B CA 1
ATOM 2132 C C . THR B 1 15 ? -12.016 -3.08 -1.616 1 97.69 15 THR B C 1
ATOM 2134 O O . THR B 1 15 ? -12.102 -4.082 -2.328 1 97.69 15 THR B O 1
ATOM 2137 N N . LEU B 1 16 ? -12.758 -2.045 -1.783 1 96.31 16 LEU B N 1
ATOM 2138 C CA . LEU B 1 16 ? -13.656 -1.87 -2.918 1 96.31 16 LEU B CA 1
ATOM 2139 C C . LEU B 1 16 ? -13.109 -0.827 -3.889 1 96.31 16 LEU B C 1
ATOM 2141 O O . LEU B 1 16 ? -12.773 0.286 -3.482 1 96.31 16 LEU B O 1
ATOM 2145 N N . THR B 1 17 ? -12.945 -1.21 -5.098 1 96.31 17 THR B N 1
ATOM 2146 C CA . THR B 1 17 ? -12.609 -0.287 -6.176 1 96.31 17 THR B CA 1
ATOM 2147 C C . THR B 1 17 ? -13.719 -0.259 -7.227 1 96.31 17 THR B C 1
ATOM 2149 O O . THR B 1 17 ? -14.75 -0.912 -7.062 1 96.31 17 THR B O 1
ATOM 2152 N N . LYS B 1 18 ? -13.484 0.529 -8.273 1 92.75 18 LYS B N 1
ATOM 2153 C CA . LYS B 1 18 ? -14.469 0.62 -9.352 1 92.75 18 LYS B CA 1
ATOM 2154 C C . LYS B 1 18 ? -14.648 -0.726 -10.047 1 92.75 18 LYS B C 1
ATOM 2156 O O . LYS B 1 18 ? -15.734 -1.03 -10.555 1 92.75 18 LYS B O 1
ATOM 2161 N N . LYS B 1 19 ? -13.648 -1.615 -9.922 1 94.06 19 LYS B N 1
ATOM 2162 C CA . LYS B 1 19 ? -13.641 -2.787 -10.797 1 94.06 19 LYS B CA 1
ATOM 2163 C C . LYS B 1 19 ? -13.711 -4.078 -9.984 1 94.06 19 LYS B C 1
ATOM 2165 O O . LYS B 1 19 ? -14.141 -5.113 -10.492 1 94.06 19 LYS B O 1
ATOM 2170 N N . ASP B 1 20 ? -13.312 -3.994 -8.773 1 96.31 20 ASP B N 1
ATOM 2171 C CA . ASP B 1 20 ? -13.227 -5.273 -8.078 1 96.31 20 ASP B CA 1
ATOM 2172 C C . ASP B 1 20 ? -13.375 -5.082 -6.57 1 96.31 20 ASP B C 1
ATOM 2174 O O . ASP B 1 20 ? -13.422 -3.953 -6.082 1 96.31 20 ASP B O 1
ATOM 2178 N N . ILE B 1 21 ? -13.672 -6.137 -5.938 1 97.31 21 ILE B N 1
ATOM 2179 C CA . ILE B 1 21 ? -13.711 -6.246 -4.484 1 97.31 21 ILE B CA 1
ATOM 2180 C C . ILE B 1 21 ? -12.633 -7.219 -4.012 1 97.31 21 ILE B C 1
ATOM 2182 O O . ILE B 1 21 ? -12.664 -8.406 -4.344 1 97.31 21 ILE B O 1
ATOM 2186 N N . ARG B 1 22 ? -11.672 -6.758 -3.221 1 98.38 22 ARG B N 1
ATOM 2187 C CA . ARG B 1 22 ? -10.578 -7.566 -2.693 1 98.38 22 ARG B CA 1
ATOM 2188 C C . ARG B 1 22 ? -10.75 -7.809 -1.197 1 98.38 22 ARG B C 1
ATOM 2190 O O . ARG B 1 22 ? -10.922 -6.863 -0.425 1 98.38 22 ARG B O 1
ATOM 2197 N N . CYS B 1 23 ? -10.773 -8.969 -0.829 1 97.88 23 CYS B N 1
ATOM 2198 C CA . CYS B 1 23 ? -10.828 -9.344 0.578 1 97.88 23 CYS B CA 1
ATOM 2199 C C . CYS B 1 23 ? -9.547 -10.039 1.011 1 97.88 23 CYS B C 1
ATOM 2201 O O . CYS B 1 23 ? -9.227 -11.125 0.527 1 97.88 23 CYS B O 1
ATOM 2203 N N . ASN B 1 24 ? -8.844 -9.422 1.878 1 98.44 24 ASN B N 1
ATOM 2204 C CA . ASN B 1 24 ? -7.57 -9.938 2.365 1 98.44 24 ASN B CA 1
ATOM 2205 C C . ASN B 1 24 ? -7.688 -10.469 3.791 1 98.44 24 ASN B C 1
ATOM 2207 O O . ASN B 1 24 ? -7.844 -9.695 4.738 1 98.44 24 ASN B O 1
ATOM 2211 N N . CYS B 1 25 ? -7.531 -11.703 3.938 1 97.81 25 CYS B N 1
ATOM 2212 C CA . CYS B 1 25 ? -7.598 -12.391 5.223 1 97.81 25 CYS B CA 1
ATOM 2213 C C . CYS B 1 25 ? -6.328 -13.195 5.48 1 97.81 25 CYS B C 1
ATOM 2215 O O . CYS B 1 25 ? -6.379 -14.25 6.113 1 97.81 25 CYS B O 1
ATOM 2217 N N . SER B 1 26 ? -5.297 -12.82 4.836 1 98.25 26 SER B N 1
ATOM 2218 C CA . SER B 1 26 ? -4.031 -13.531 4.98 1 98.25 26 SER B CA 1
ATOM 2219 C C . SER B 1 26 ? -3.488 -13.414 6.398 1 98.25 26 SER B C 1
ATOM 2221 O O . SER B 1 26 ? -3.695 -12.398 7.066 1 98.25 26 SER B O 1
ATOM 2223 N N . SER B 1 27 ? -2.812 -14.406 6.883 1 97.81 27 SER B N 1
ATOM 2224 C CA . SER B 1 27 ? -2.055 -14.438 8.133 1 97.81 27 SER B CA 1
ATOM 2225 C C . SER B 1 27 ? -2.939 -14.086 9.32 1 97.81 27 SER B C 1
ATOM 2227 O O . SER B 1 27 ? -2.582 -13.234 10.141 1 97.81 27 SER B O 1
ATOM 2229 N N . MET B 1 28 ? -4.074 -14.75 9.438 1 95.75 28 MET B N 1
ATOM 2230 C CA . MET B 1 28 ? -5.031 -14.477 10.508 1 95.75 28 MET B CA 1
ATOM 2231 C C . MET B 1 28 ? -5.305 -15.734 11.328 1 95.75 28 MET B C 1
ATOM 2233 O O . MET B 1 28 ? -6.25 -15.773 12.117 1 95.75 28 MET B O 1
ATOM 2237 N N . SER B 1 29 ? -4.562 -16.75 11.094 1 96 29 SER B N 1
ATOM 2238 C CA . SER B 1 29 ? -4.703 -18.031 11.789 1 96 29 SER B CA 1
ATOM 2239 C C . SER B 1 29 ? -6.078 -18.641 11.555 1 96 29 SER B C 1
ATOM 2241 O O . SER B 1 29 ? -6.656 -19.25 12.453 1 96 29 SER B O 1
ATOM 2243 N N . LEU B 1 30 ? -6.574 -18.422 10.406 1 95.94 30 LEU B N 1
ATOM 2244 C CA . LEU B 1 30 ? -7.887 -18.969 10.07 1 95.94 30 LEU B CA 1
ATOM 2245 C C . LEU B 1 30 ? -7.824 -20.484 9.922 1 95.94 30 LEU B C 1
ATOM 2247 O O . LEU B 1 30 ? -6.852 -21.031 9.375 1 95.94 30 LEU B O 1
ATOM 2251 N N . THR B 1 31 ? -8.898 -21.141 10.344 1 96.12 31 THR B N 1
ATOM 2252 C CA . THR B 1 31 ? -9.008 -22.594 10.195 1 96.12 31 THR B CA 1
ATOM 2253 C C . THR B 1 31 ? -10.117 -22.953 9.211 1 96.12 31 THR B C 1
ATOM 2255 O O . THR B 1 31 ? -10.312 -24.125 8.891 1 96.12 31 THR B O 1
ATOM 2258 N N . HIS B 1 32 ? -10.852 -21.938 8.812 1 93.5 32 HIS B N 1
ATOM 2259 C CA . HIS B 1 32 ? -11.906 -22.109 7.824 1 93.5 32 HIS B CA 1
ATOM 2260 C C . HIS B 1 32 ? -12.016 -20.875 6.926 1 93.5 32 HIS B C 1
ATOM 2262 O O . HIS B 1 32 ? -11.398 -19.844 7.211 1 93.5 32 HIS B O 1
ATOM 2268 N N . THR B 1 33 ? -12.688 -21 5.809 1 92.81 33 THR B N 1
ATOM 2269 C CA . THR B 1 33 ? -12.93 -19.859 4.934 1 92.81 33 THR B CA 1
ATOM 2270 C C . THR B 1 33 ? -13.656 -18.734 5.688 1 92.81 33 THR B C 1
ATOM 2272 O O . THR B 1 33 ? -14.578 -19 6.457 1 92.81 33 THR B O 1
ATOM 2275 N N . PRO B 1 34 ? -13.219 -17.547 5.477 1 91.19 34 PRO B N 1
ATOM 2276 C CA . PRO B 1 34 ? -13.797 -16.422 6.23 1 91.19 34 PRO B CA 1
ATOM 2277 C C . PRO B 1 34 ? -15.234 -16.109 5.809 1 91.19 34 PRO B C 1
ATOM 2279 O O . PRO B 1 34 ? -15.617 -16.375 4.664 1 91.19 34 PRO B O 1
ATOM 2282 N N . THR B 1 35 ? -16 -15.5 6.699 1 87.06 35 THR B N 1
ATOM 2283 C CA . THR B 1 35 ? -17.391 -15.086 6.441 1 87.06 35 THR B CA 1
ATOM 2284 C C . THR B 1 35 ? -17.469 -13.578 6.27 1 87.06 35 THR B C 1
ATOM 2286 O O . THR B 1 35 ? -18.5 -13.055 5.844 1 87.06 35 THR B O 1
ATOM 2289 N N . ASP B 1 36 ? -16.453 -12.859 6.477 1 90 36 ASP B N 1
ATOM 2290 C CA . ASP B 1 36 ? -16.375 -11.398 6.449 1 90 36 ASP B CA 1
ATOM 2291 C C . ASP B 1 36 ? -16.625 -10.859 5.043 1 90 36 ASP B C 1
ATOM 2293 O O . ASP B 1 36 ? -17.188 -9.781 4.879 1 90 36 ASP B O 1
ATOM 2297 N N . CYS B 1 37 ? -16.219 -11.703 4.062 1 94.69 37 CYS B N 1
ATOM 2298 C CA . CYS B 1 37 ? -16.125 -11.18 2.705 1 94.69 37 CYS B CA 1
ATOM 2299 C C . CYS B 1 37 ? -17.469 -11.18 2.014 1 94.69 37 CYS B C 1
ATOM 2301 O O . CYS B 1 37 ? -18.25 -12.133 2.152 1 94.69 37 CYS B O 1
ATOM 2303 N N . PRO B 1 38 ? -17.719 -10.133 1.309 1 94.31 38 PRO B N 1
ATOM 2304 C CA . PRO B 1 38 ? -18.984 -10.07 0.588 1 94.31 38 PRO B CA 1
ATOM 2305 C C . PRO B 1 38 ? -19.094 -11.125 -0.515 1 94.31 38 PRO B C 1
ATOM 2307 O O . PRO B 1 38 ? -18.078 -11.641 -0.979 1 94.31 38 PRO B O 1
ATOM 2310 N N . SER B 1 39 ? -20.344 -11.406 -0.95 1 94.44 39 SER B N 1
ATOM 2311 C CA . SER B 1 39 ? -20.594 -12.484 -1.901 1 94.44 39 SER B CA 1
ATOM 2312 C C . SER B 1 39 ? -20.031 -12.148 -3.277 1 94.44 39 SER B C 1
ATOM 2314 O O . SER B 1 39 ? -19.734 -13.055 -4.066 1 94.44 39 SER B O 1
ATOM 2316 N N . ASN B 1 40 ? -19.891 -10.859 -3.594 1 95 40 ASN B N 1
ATOM 2317 C CA . ASN B 1 40 ? -19.375 -10.484 -4.906 1 95 40 ASN B CA 1
ATOM 2318 C C . ASN B 1 40 ? -17.891 -10.188 -4.855 1 95 40 ASN B C 1
ATOM 2320 O O . ASN B 1 40 ? -17.375 -9.375 -5.637 1 95 40 ASN B O 1
ATOM 2324 N N . THR B 1 41 ? -17.188 -10.789 -3.889 1 97.25 41 THR B N 1
ATOM 2325 C CA . THR B 1 41 ? -15.727 -10.719 -3.828 1 97.25 41 THR B CA 1
ATOM 2326 C C . THR B 1 41 ? -15.102 -11.266 -5.109 1 97.25 41 THR B C 1
ATOM 2328 O O . THR B 1 41 ? -15.492 -12.328 -5.59 1 97.25 41 THR B O 1
ATOM 2331 N N . THR B 1 42 ? -14.195 -10.469 -5.664 1 98.31 42 THR B N 1
ATOM 2332 C CA . THR B 1 42 ? -13.547 -10.891 -6.902 1 98.31 42 THR B CA 1
ATOM 2333 C C . THR B 1 42 ? -12.141 -11.406 -6.629 1 98.31 42 THR B C 1
ATOM 2335 O O . THR B 1 42 ? -11.609 -12.219 -7.395 1 98.31 42 THR B O 1
ATOM 2338 N N . ASN B 1 43 ? -11.469 -10.953 -5.613 1 98.69 43 ASN B N 1
ATOM 2339 C CA . ASN B 1 43 ? -10.133 -11.367 -5.203 1 98.69 43 ASN B CA 1
ATOM 2340 C C . ASN B 1 43 ? -10.102 -11.781 -3.734 1 98.69 43 ASN B C 1
ATOM 2342 O O . ASN B 1 43 ? -10.398 -10.977 -2.852 1 98.69 43 ASN B O 1
ATOM 2346 N N . LEU B 1 44 ? -9.742 -13.008 -3.463 1 98.44 44 LEU B N 1
ATOM 2347 C CA . LEU B 1 44 ? -9.727 -13.531 -2.1 1 98.44 44 LEU B CA 1
ATOM 2348 C C . LEU B 1 44 ? -8.32 -13.992 -1.718 1 98.44 44 LEU B C 1
ATOM 2350 O O . LEU B 1 44 ? -7.762 -14.883 -2.367 1 98.44 44 LEU B O 1
ATOM 2354 N N . TYR B 1 45 ? -7.766 -13.406 -0.74 1 98.69 45 TYR B N 1
ATOM 2355 C CA . TYR B 1 45 ? -6.438 -13.742 -0.236 1 98.69 45 TYR B CA 1
ATOM 2356 C C . TYR B 1 45 ? -6.527 -14.469 1.099 1 98.69 45 TYR B C 1
ATOM 2358 O O . TYR B 1 45 ? -6.973 -13.898 2.096 1 98.69 45 TYR B O 1
ATOM 2366 N N . LEU B 1 46 ? -6.066 -15.68 1.111 1 98.44 46 LEU B N 1
ATOM 2367 C CA . LEU B 1 46 ? -6.148 -16.484 2.324 1 98.44 46 LEU B CA 1
ATOM 2368 C C . LEU B 1 46 ? -4.785 -17.062 2.68 1 98.44 46 LEU B C 1
ATOM 2370 O O . LEU B 1 46 ? -4.695 -18 3.484 1 98.44 46 LEU B O 1
ATOM 2374 N N . SER B 1 47 ? -3.764 -16.609 2.111 1 98.38 47 SER B N 1
ATOM 2375 C CA . SER B 1 47 ? -2.441 -17.203 2.283 1 98.38 47 SER B CA 1
ATOM 2376 C C . SER B 1 47 ? -2.014 -17.188 3.746 1 98.38 47 SER B C 1
ATOM 2378 O O . SER B 1 47 ? -2.438 -16.312 4.512 1 98.38 47 SER B O 1
ATOM 2380 N N . SER B 1 48 ? -1.193 -18.094 4.156 1 98.25 48 SER B N 1
ATOM 2381 C CA . SER B 1 48 ? -0.55 -18.188 5.461 1 98.25 48 SER B CA 1
ATOM 2382 C C . SER B 1 48 ? -1.58 -18.344 6.574 1 98.25 48 SER B C 1
ATOM 2384 O O . SER B 1 48 ? -1.538 -17.625 7.574 1 98.25 48 SER B O 1
ATOM 2386 N N . ASN B 1 49 ? -2.516 -19.219 6.32 1 98 49 ASN B N 1
ATOM 2387 C CA . ASN B 1 49 ? -3.48 -19.625 7.336 1 98 49 ASN B CA 1
ATOM 2388 C C . ASN B 1 49 ? -3.41 -21.125 7.609 1 98 49 ASN B C 1
ATOM 2390 O O . ASN B 1 49 ? -2.455 -21.781 7.203 1 98 49 ASN B O 1
ATOM 2394 N N . ASN B 1 50 ? -4.332 -21.609 8.445 1 97.62 50 ASN B N 1
ATOM 2395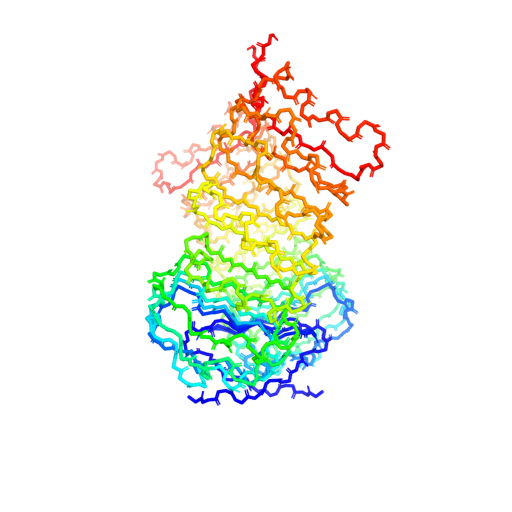 C CA . ASN B 1 50 ? -4.34 -23.016 8.844 1 97.62 50 ASN B CA 1
ATOM 2396 C C . ASN B 1 50 ? -5.625 -23.719 8.398 1 97.62 50 ASN B C 1
ATOM 2398 O O . ASN B 1 50 ? -6.324 -24.312 9.219 1 97.62 50 ASN B O 1
ATOM 2402 N N . LEU B 1 51 ? -5.801 -23.766 7.137 1 96.94 51 LEU B N 1
ATOM 2403 C CA . LEU B 1 51 ? -7.086 -24.234 6.633 1 96.94 51 LEU B CA 1
ATOM 2404 C C . LEU B 1 51 ? -7.152 -25.766 6.668 1 96.94 51 LEU B C 1
ATOM 2406 O O . LEU B 1 51 ? -8.234 -26.328 6.793 1 96.94 51 LEU B O 1
ATOM 2410 N N . ASP B 1 52 ? -5.98 -26.453 6.527 1 96 52 ASP B N 1
ATOM 2411 C CA . ASP B 1 52 ? -5.844 -27.906 6.609 1 96 52 ASP B CA 1
ATOM 2412 C C . ASP B 1 52 ? -6.668 -28.594 5.527 1 96 52 ASP B C 1
ATOM 2414 O O . ASP B 1 52 ? -6.152 -28.922 4.453 1 96 52 ASP B O 1
ATOM 2418 N N . ILE B 1 53 ? -8.016 -28.656 5.684 1 94.19 53 ILE B N 1
ATOM 2419 C CA . ILE B 1 53 ? -8.891 -29.297 4.699 1 94.19 53 ILE B CA 1
ATOM 2420 C C . ILE B 1 53 ? -9.758 -28.234 4.023 1 94.19 53 ILE B C 1
ATOM 2422 O O . ILE B 1 53 ? -10.414 -27.438 4.699 1 94.19 53 ILE B O 1
ATOM 2426 N N . ILE B 1 54 ? -9.68 -28.219 2.676 1 95.88 54 ILE B N 1
ATOM 2427 C CA . ILE B 1 54 ? -10.664 -27.406 1.955 1 95.88 54 ILE B CA 1
ATOM 2428 C C . ILE B 1 54 ? -11.938 -28.219 1.742 1 95.88 54 ILE B C 1
ATOM 2430 O O . ILE B 1 54 ? -11.953 -29.172 0.947 1 95.88 54 ILE B O 1
ATOM 2434 N N . SER B 1 55 ? -12.969 -27.766 2.445 1 94.06 55 SER B N 1
ATOM 2435 C CA . SER B 1 55 ? -14.203 -28.547 2.49 1 94.06 55 SER B CA 1
ATOM 2436 C C . SER B 1 55 ? -15.031 -28.328 1.229 1 94.06 55 SER B C 1
ATOM 2438 O O . SER B 1 55 ? -14.672 -27.531 0.368 1 94.06 55 SER B O 1
ATOM 2440 N N . ARG B 1 56 ? -16.062 -29.156 1.241 1 92.06 56 ARG B N 1
ATOM 2441 C CA . ARG B 1 56 ? -17.031 -29.047 0.15 1 92.06 56 ARG B CA 1
ATOM 2442 C C . ARG B 1 56 ? -17.641 -27.641 0.109 1 92.06 56 ARG B C 1
ATOM 2444 O O . ARG B 1 56 ? -17.984 -27.078 1.151 1 92.06 56 ARG B O 1
ATOM 2451 N N . LYS B 1 57 ? -17.625 -27.109 -1.074 1 91.31 57 LYS B N 1
ATOM 2452 C CA . LYS B 1 57 ? -18.297 -25.828 -1.328 1 91.31 57 LYS B CA 1
ATOM 2453 C C . LYS B 1 57 ? -17.672 -24.719 -0.494 1 91.31 57 LYS B C 1
ATOM 2455 O O . LYS B 1 57 ? -18.375 -23.797 -0.055 1 91.31 57 LYS B O 1
ATOM 2460 N N . ALA B 1 58 ? -16.406 -24.828 -0.213 1 94.25 58 ALA B N 1
ATOM 2461 C CA . ALA B 1 58 ? -15.703 -23.891 0.652 1 94.25 58 ALA B CA 1
ATOM 2462 C C . ALA B 1 58 ? -15.789 -22.469 0.103 1 94.25 58 ALA B C 1
ATOM 2464 O O . ALA B 1 58 ? -15.805 -21.5 0.867 1 94.25 58 ALA B O 1
ATOM 2465 N N . PHE B 1 59 ? -15.906 -22.359 -1.227 1 95.81 59 PHE B N 1
ATOM 2466 C CA . PHE B 1 59 ? -15.836 -21.031 -1.83 1 95.81 59 PHE B CA 1
ATOM 2467 C C . PHE B 1 59 ? -17.094 -20.734 -2.641 1 95.81 59 PHE B C 1
ATOM 2469 O O . PHE B 1 59 ? -17.094 -19.828 -3.477 1 95.81 59 PHE B O 1
ATOM 2476 N N . THR B 1 60 ? -18.141 -21.484 -2.43 1 93.69 60 THR B N 1
ATOM 2477 C CA . THR B 1 60 ? -19.359 -21.406 -3.238 1 93.69 60 THR B CA 1
ATOM 2478 C C . THR B 1 60 ? -19.984 -20.016 -3.117 1 93.69 60 THR B C 1
ATOM 2480 O O . THR B 1 60 ? -20.641 -19.547 -4.051 1 93.69 60 THR B O 1
ATOM 2483 N N . LYS B 1 61 ? -19.797 -19.344 -2.061 1 92.81 61 LYS B N 1
ATOM 2484 C CA . LYS B 1 61 ? -20.328 -18.016 -1.804 1 92.81 61 LYS B CA 1
ATOM 2485 C C . LYS B 1 61 ? -19.781 -17 -2.803 1 92.81 61 LYS B C 1
ATOM 2487 O O . LYS B 1 61 ? -20.453 -16.016 -3.125 1 92.81 61 LYS B O 1
ATOM 2492 N N . TYR B 1 62 ? -18.594 -17.266 -3.307 1 95.38 62 TYR B N 1
ATOM 2493 C CA . TYR B 1 62 ? -17.875 -16.266 -4.086 1 95.38 62 TYR B CA 1
ATOM 2494 C C . TYR B 1 62 ? -17.906 -16.609 -5.57 1 95.38 62 TYR B C 1
ATOM 2496 O O . TYR B 1 62 ? -16.859 -16.859 -6.184 1 95.38 62 TYR B O 1
ATOM 2504 N N . ALA B 1 63 ? -19.047 -16.5 -6.141 1 94.62 63 ALA B N 1
ATOM 2505 C CA . ALA B 1 63 ? -19.266 -16.922 -7.523 1 94.62 63 ALA B CA 1
ATOM 2506 C C . ALA B 1 63 ? -18.531 -16.016 -8.5 1 94.62 63 ALA B C 1
ATOM 2508 O O . ALA B 1 63 ? -18.297 -16.391 -9.648 1 94.62 63 ALA B O 1
ATOM 2509 N N . GLU B 1 64 ? -18.156 -14.828 -8.055 1 96.38 64 GLU B N 1
ATOM 2510 C CA . GLU B 1 64 ? -17.516 -13.867 -8.961 1 96.38 64 GLU B CA 1
ATOM 2511 C C . GLU B 1 64 ? -16 -13.852 -8.781 1 96.38 64 GLU B C 1
ATOM 2513 O O . GLU B 1 64 ? -15.32 -12.984 -9.32 1 96.38 64 GLU B O 1
ATOM 2518 N N . LEU B 1 65 ? -15.492 -14.852 -8.078 1 97.69 65 LEU B N 1
ATOM 2519 C CA . LEU B 1 65 ? -14.07 -14.906 -7.766 1 97.69 65 LEU B CA 1
ATOM 2520 C C . LEU B 1 65 ? -13.234 -15.016 -9.039 1 97.69 65 LEU B C 1
ATOM 2522 O O . LEU B 1 65 ? -13.531 -15.836 -9.914 1 97.69 65 LEU B O 1
ATOM 2526 N N . ARG B 1 66 ? -12.25 -14.156 -9.141 1 98.56 66 ARG B N 1
ATOM 2527 C CA . ARG B 1 66 ? -11.32 -14.18 -10.266 1 98.56 66 ARG B CA 1
ATOM 2528 C C . ARG B 1 66 ? -9.914 -14.57 -9.812 1 98.56 66 ARG B C 1
ATOM 2530 O O . ARG B 1 66 ? -9.125 -15.078 -10.609 1 98.56 66 ARG B O 1
ATOM 2537 N N . TYR B 1 67 ? -9.703 -14.328 -8.648 1 98.69 67 TYR B N 1
ATOM 2538 C CA . TYR B 1 67 ? -8.414 -14.664 -8.062 1 98.69 67 TYR B CA 1
ATOM 2539 C C . TYR B 1 67 ? -8.586 -15.297 -6.688 1 98.69 67 TYR B C 1
ATOM 2541 O O . TYR B 1 67 ? -9.359 -14.797 -5.863 1 98.69 67 TYR B O 1
ATOM 2549 N N . LEU B 1 68 ? -7.844 -16.359 -6.402 1 98.62 68 LEU B N 1
ATOM 2550 C CA . LEU B 1 68 ? -7.852 -17.047 -5.117 1 98.62 68 LEU B CA 1
ATOM 2551 C C . LEU B 1 68 ? -6.434 -17.438 -4.699 1 98.62 68 LEU B C 1
ATOM 2553 O O . LEU B 1 68 ? -5.715 -18.078 -5.457 1 98.62 68 LEU B O 1
ATOM 2557 N N . ASP B 1 69 ? -6.031 -17.031 -3.557 1 98.75 69 ASP B N 1
ATOM 2558 C CA . ASP B 1 69 ? -4.738 -17.406 -2.99 1 98.75 69 ASP B CA 1
ATOM 2559 C C . ASP B 1 69 ? -4.91 -18.234 -1.718 1 98.75 69 ASP B C 1
ATOM 2561 O O . ASP B 1 69 ? -5.297 -17.703 -0.675 1 98.75 69 ASP B O 1
ATOM 2565 N N . ILE B 1 70 ? -4.625 -19.406 -1.812 1 97.88 70 ILE B N 1
ATOM 2566 C CA . ILE B 1 70 ? -4.66 -20.281 -0.645 1 97.88 70 ILE B CA 1
ATOM 2567 C C . ILE B 1 70 ? -3.283 -20.906 -0.424 1 97.88 70 ILE B C 1
ATOM 2569 O O . ILE B 1 70 ? -3.176 -22.078 -0.039 1 97.88 70 ILE B O 1
ATOM 2573 N N . SER B 1 71 ? -2.285 -20.234 -0.73 1 96.94 71 SER B N 1
ATOM 2574 C CA . SER B 1 71 ? -0.921 -20.703 -0.524 1 96.94 71 SER B CA 1
ATOM 2575 C C . SER B 1 71 ? -0.563 -20.734 0.958 1 96.94 71 SER B C 1
ATOM 2577 O O . SER B 1 71 ? -1.149 -20 1.758 1 96.94 71 SER B O 1
ATOM 2579 N N . GLU B 1 72 ? 0.296 -21.578 1.379 1 96.44 72 GLU B N 1
ATOM 2580 C CA . GLU B 1 72 ? 0.812 -21.688 2.74 1 96.44 72 GLU B CA 1
ATOM 2581 C C . GLU B 1 72 ? -0.323 -21.781 3.754 1 96.44 72 GLU B C 1
ATOM 2583 O O . GLU B 1 72 ? -0.346 -21.047 4.742 1 96.44 72 GLU B O 1
ATOM 2588 N N . CYS B 1 73 ? -1.24 -22.625 3.486 1 97.12 73 CYS B N 1
ATOM 2589 C CA . CYS B 1 73 ? -2.402 -22.766 4.359 1 97.12 73 CYS B CA 1
ATOM 2590 C C . CYS B 1 73 ? -2.436 -24.141 5.016 1 97.12 73 CYS B C 1
ATOM 2592 O O . CYS B 1 73 ? -3.484 -24.578 5.492 1 97.12 73 CYS B O 1
ATOM 2594 N N . HIS B 1 74 ? -1.293 -24.844 4.945 1 96.12 74 HIS B N 1
ATOM 2595 C CA . HIS B 1 74 ? -1.181 -26.188 5.531 1 96.12 74 HIS B CA 1
ATOM 2596 C C . HIS B 1 74 ? -2.27 -27.109 5.004 1 96.12 74 HIS B C 1
ATOM 2598 O O . HIS B 1 74 ? -2.82 -27.922 5.758 1 96.12 74 HIS B O 1
ATOM 2604 N N . ILE B 1 75 ? -2.6 -26.906 3.76 1 95.38 75 ILE B N 1
ATOM 2605 C CA . ILE B 1 75 ? -3.662 -27.703 3.164 1 95.38 75 ILE B CA 1
ATOM 2606 C C . ILE B 1 75 ? -3.172 -29.141 2.953 1 95.38 75 ILE B C 1
ATOM 2608 O O . ILE B 1 75 ? -2.137 -29.359 2.32 1 95.38 75 ILE B O 1
ATOM 2612 N N . THR B 1 76 ? -3.902 -30.094 3.484 1 92.56 76 THR B N 1
ATOM 2613 C CA . THR B 1 76 ? -3.561 -31.5 3.355 1 92.56 76 THR B CA 1
ATOM 2614 C C . THR B 1 76 ? -4.484 -32.188 2.355 1 92.56 76 THR B C 1
ATOM 2616 O O . THR B 1 76 ? -4.094 -33.188 1.722 1 92.56 76 THR B O 1
ATOM 2619 N N . THR B 1 77 ? -5.648 -31.641 2.289 1 90.88 77 THR B N 1
ATOM 2620 C CA . THR B 1 77 ? -6.625 -32.25 1.402 1 90.88 77 THR B CA 1
ATOM 2621 C C . THR B 1 77 ? -7.598 -31.219 0.854 1 90.88 77 THR B C 1
ATOM 2623 O O . THR B 1 77 ? -7.965 -30.281 1.556 1 90.88 77 THR B O 1
ATOM 2626 N N . ILE B 1 78 ? -8.031 -31.484 -0.482 1 91.44 78 ILE B N 1
ATOM 2627 C CA . ILE B 1 78 ? -9.055 -30.656 -1.112 1 91.44 78 ILE B CA 1
ATOM 2628 C C . ILE B 1 78 ? -10.219 -31.531 -1.558 1 91.44 78 ILE B C 1
ATOM 2630 O O . ILE B 1 78 ? -10.031 -32.5 -2.303 1 91.44 78 ILE B O 1
ATOM 2634 N N . ASP B 1 79 ? -11.367 -31.141 -1.011 1 92.31 79 ASP B N 1
ATOM 2635 C CA . ASP B 1 79 ? -12.555 -31.891 -1.406 1 92.31 79 ASP B CA 1
ATOM 2636 C C . ASP B 1 79 ? -12.82 -31.75 -2.902 1 92.31 79 ASP B C 1
ATOM 2638 O O . ASP B 1 79 ? -12.508 -30.719 -3.5 1 92.31 79 ASP B O 1
ATOM 2642 N N . GLN B 1 80 ? -13.477 -32.781 -3.48 1 87.56 80 GLN B N 1
ATOM 2643 C CA . GLN B 1 80 ? -13.75 -32.812 -4.914 1 87.56 80 GLN B CA 1
ATOM 2644 C C . GLN B 1 80 ? -14.625 -31.641 -5.34 1 87.56 80 GLN B C 1
ATOM 2646 O O . GLN B 1 80 ? -14.508 -31.156 -6.469 1 87.56 80 GLN B O 1
ATOM 2651 N N . SER B 1 81 ? -15.422 -31.109 -4.383 1 92.94 81 SER B N 1
ATOM 2652 C CA . SER B 1 81 ? -16.359 -30.047 -4.719 1 92.94 81 SER B CA 1
ATOM 2653 C C . SER B 1 81 ? -15.93 -28.719 -4.105 1 92.94 81 SER B C 1
ATOM 2655 O O . SER B 1 81 ? -16.734 -27.781 -4.008 1 92.94 81 SER B O 1
ATOM 2657 N N . ALA B 1 82 ? -14.68 -28.641 -3.732 1 93.31 82 ALA B N 1
ATOM 2658 C CA . ALA B 1 82 ? -14.203 -27.453 -3.031 1 93.31 82 ALA B CA 1
ATOM 2659 C C . ALA B 1 82 ? -14.289 -26.219 -3.928 1 93.31 82 ALA B C 1
ATOM 2661 O O . ALA B 1 82 ? -14.578 -25.125 -3.453 1 93.31 82 ALA B O 1
ATOM 2662 N N . PHE B 1 83 ? -14.109 -26.453 -5.297 1 94.69 83 PHE B N 1
ATOM 2663 C CA . PHE B 1 83 ? -14.008 -25.328 -6.211 1 94.69 83 PHE B CA 1
ATOM 2664 C C . PHE B 1 83 ? -15.273 -25.188 -7.047 1 94.69 83 PHE B C 1
ATOM 2666 O O . PHE B 1 83 ? -15.266 -24.547 -8.102 1 94.69 83 PHE B O 1
ATOM 2673 N N . ASP B 1 84 ? -16.312 -25.781 -6.477 1 94.12 84 ASP B N 1
ATOM 2674 C CA . ASP B 1 84 ? -17.594 -25.625 -7.172 1 94.12 84 ASP B CA 1
ATOM 2675 C C . ASP B 1 84 ? -18 -24.141 -7.23 1 94.12 84 ASP B C 1
ATOM 2677 O O . ASP B 1 84 ? -17.75 -23.391 -6.289 1 94.12 84 ASP B O 1
ATOM 2681 N N . ASN B 1 85 ? -18.578 -23.719 -8.352 1 94.88 85 ASN B N 1
ATOM 2682 C CA . ASN B 1 85 ? -19.141 -22.391 -8.578 1 94.88 85 ASN B CA 1
ATOM 2683 C C . ASN B 1 85 ? -18.047 -21.344 -8.805 1 94.88 85 ASN B C 1
ATOM 2685 O O . ASN B 1 85 ? -18.297 -20.141 -8.664 1 94.88 85 ASN B O 1
ATOM 2689 N N . LEU B 1 86 ? -16.797 -21.797 -9.094 1 96.5 86 LEU B N 1
ATOM 2690 C CA . LEU B 1 86 ? -15.711 -20.859 -9.344 1 96.5 86 LEU B CA 1
ATOM 2691 C C . LEU B 1 86 ? -15.344 -20.844 -10.828 1 96.5 86 LEU B C 1
ATOM 2693 O O . LEU B 1 86 ? -14.164 -20.906 -11.18 1 96.5 86 LEU B O 1
ATOM 2697 N N . SER B 1 87 ? -16.359 -20.781 -11.672 1 95.56 87 SER B N 1
ATOM 2698 C CA . SER B 1 87 ? -16.141 -20.875 -13.109 1 95.56 87 SER B CA 1
ATOM 2699 C C . SER B 1 87 ? -15.406 -19.656 -13.641 1 95.56 87 SER B C 1
ATOM 2701 O O . SER B 1 87 ? -14.789 -19.719 -14.711 1 95.56 87 SER B O 1
ATOM 2703 N N . HIS B 1 88 ? -15.383 -18.531 -12.867 1 96.56 88 HIS B N 1
ATOM 2704 C CA . HIS B 1 88 ? -14.773 -17.297 -13.344 1 96.56 88 HIS B CA 1
ATOM 2705 C C . HIS B 1 88 ? -13.367 -17.125 -12.781 1 96.56 88 HIS B C 1
ATOM 2707 O O . HIS B 1 88 ? -12.695 -16.125 -13.078 1 96.56 88 HIS B O 1
ATOM 2713 N N . LEU B 1 89 ? -12.914 -18.125 -12 1 97.5 89 LEU B N 1
ATOM 2714 C CA . LEU B 1 89 ? -11.578 -18.016 -11.43 1 97.5 89 LEU B CA 1
ATOM 2715 C C . LEU B 1 89 ? -10.516 -18.047 -12.516 1 97.5 89 LEU B C 1
ATOM 2717 O O . LEU B 1 89 ? -10.477 -18.969 -13.336 1 97.5 89 LEU B O 1
ATOM 2721 N N . LYS B 1 90 ? -9.68 -17.031 -12.547 1 97.88 90 LYS B N 1
ATOM 2722 C CA . LYS B 1 90 ? -8.672 -16.906 -13.594 1 97.88 90 LYS B CA 1
ATOM 2723 C C . LYS B 1 90 ? -7.281 -17.25 -13.062 1 97.88 90 LYS B C 1
ATOM 2725 O O . LYS B 1 90 ? -6.418 -17.703 -13.812 1 97.88 90 LYS B O 1
ATOM 2730 N N . GLU B 1 91 ? -7.113 -17.062 -11.836 1 98.44 91 GLU B N 1
ATOM 2731 C CA . GLU B 1 91 ? -5.797 -17.234 -11.227 1 98.44 91 GLU B CA 1
ATOM 2732 C C . GLU B 1 91 ? -5.91 -17.891 -9.852 1 98.44 91 GLU B C 1
ATOM 2734 O O . GLU B 1 91 ? -6.699 -17.453 -9.016 1 98.44 91 GLU B O 1
ATOM 2739 N N . LEU B 1 92 ? -5.113 -19 -9.672 1 96.75 92 LEU B N 1
ATOM 2740 C CA . LEU B 1 92 ? -5.129 -19.766 -8.422 1 96.75 92 LEU B CA 1
ATOM 2741 C C . LEU B 1 92 ? -3.715 -19.953 -7.887 1 96.75 92 LEU B C 1
ATOM 2743 O O . LEU B 1 92 ? -2.812 -20.359 -8.625 1 96.75 92 LEU B O 1
ATOM 2747 N N . SER B 1 93 ? -3.533 -19.562 -6.641 1 97.19 93 SER B N 1
ATOM 2748 C CA . SER B 1 93 ? -2.275 -19.828 -5.949 1 97.19 93 SER B CA 1
ATOM 2749 C C . SER B 1 93 ? -2.443 -20.891 -4.879 1 97.19 93 SER B C 1
ATOM 2751 O O . SER B 1 93 ? -3.24 -20.734 -3.953 1 97.19 93 SER B O 1
ATOM 2753 N N . LEU B 1 94 ? -1.702 -21.922 -4.98 1 93.38 94 LEU B N 1
ATOM 2754 C CA . LEU B 1 94 ? -1.857 -23.047 -4.066 1 93.38 94 LEU B CA 1
ATOM 2755 C C . LEU B 1 94 ? -0.499 -23.594 -3.641 1 93.38 94 LEU B C 1
ATOM 2757 O O . LEU B 1 94 ? -0.405 -24.719 -3.148 1 93.38 94 LEU B O 1
ATOM 2761 N N . PHE B 1 95 ? 0.491 -22.875 -3.75 1 91.31 95 PHE B N 1
ATOM 2762 C CA . PHE B 1 95 ? 1.838 -23.375 -3.508 1 91.31 95 PHE B CA 1
ATOM 2763 C C . PHE B 1 95 ? 2.111 -23.5 -2.012 1 91.31 95 PHE B C 1
ATOM 2765 O O . PHE B 1 95 ? 1.396 -22.906 -1.197 1 91.31 95 PHE B O 1
ATOM 2772 N N . ASP B 1 96 ? 3.094 -24.328 -1.641 1 90.94 96 ASP B N 1
ATOM 2773 C CA . ASP B 1 96 ? 3.6 -24.531 -0.287 1 90.94 96 ASP B CA 1
ATOM 2774 C C . ASP B 1 96 ? 2.506 -25.062 0.636 1 90.94 96 ASP B C 1
ATOM 2776 O O . ASP B 1 96 ? 2.293 -24.531 1.728 1 90.94 96 ASP B O 1
ATOM 2780 N N . ASN B 1 97 ? 1.813 -25.984 0.184 1 92.12 97 ASN B N 1
ATOM 2781 C CA . ASN B 1 97 ? 0.883 -26.812 0.955 1 92.12 97 ASN B CA 1
ATOM 2782 C C . ASN B 1 97 ? 1.311 -28.266 0.979 1 92.12 97 ASN B C 1
ATOM 2784 O O . ASN B 1 97 ? 1.826 -28.781 -0.013 1 92.12 97 ASN B O 1
ATOM 2788 N N . PRO B 1 98 ? 1.161 -28.938 2.164 1 88.62 98 PRO B N 1
ATOM 2789 C CA . PRO B 1 98 ? 1.65 -30.312 2.285 1 88.62 98 PRO B CA 1
ATOM 2790 C C . PRO B 1 98 ? 0.671 -31.344 1.721 1 88.62 98 PRO B C 1
ATOM 2792 O O . PRO B 1 98 ? 0.484 -32.406 2.309 1 88.62 98 PRO B O 1
ATOM 2795 N N . MET B 1 99 ? 0.051 -31 0.695 1 83.88 99 MET B N 1
ATOM 2796 C CA . MET B 1 99 ? -0.89 -31.953 0.112 1 83.88 99 MET B CA 1
ATOM 2797 C C . MET B 1 99 ? -0.153 -33.156 -0.499 1 83.88 99 MET B C 1
ATOM 2799 O O . MET B 1 99 ? 0.879 -32.969 -1.15 1 83.88 99 MET B O 1
ATOM 2803 N N . GLU B 1 100 ? -0.651 -34.406 -0.246 1 74.31 100 GLU B N 1
ATOM 2804 C CA . GLU B 1 100 ? 0.009 -35.594 -0.763 1 74.31 100 GLU B CA 1
ATOM 2805 C C . GLU B 1 100 ? -0.513 -35.969 -2.15 1 74.31 100 GLU B C 1
ATOM 2807 O O . GLU B 1 100 ? 0.235 -36.469 -2.986 1 74.31 100 GLU B O 1
ATOM 2812 N N . THR B 1 101 ? -1.904 -35.719 -2.309 1 71.56 101 THR B N 1
ATOM 2813 C CA . THR B 1 101 ? -2.506 -36.062 -3.588 1 71.56 101 THR B CA 1
ATOM 2814 C C . THR B 1 101 ? -3.648 -35.125 -3.934 1 71.56 101 THR B C 1
ATOM 2816 O O . THR B 1 101 ? -4.195 -34.438 -3.053 1 71.56 101 THR B O 1
ATOM 2819 N N . PHE B 1 102 ? -3.834 -35 -5.238 1 73.31 102 PHE B N 1
ATOM 2820 C CA . PHE B 1 102 ? -5.016 -34.281 -5.727 1 73.31 102 PHE B CA 1
ATOM 2821 C C . PHE B 1 102 ? -6.059 -35.281 -6.234 1 73.31 102 PHE B C 1
ATOM 2823 O O . PHE B 1 102 ? -5.715 -36.281 -6.871 1 73.31 102 PHE B O 1
ATOM 2830 N N . ARG B 1 103 ? -7.18 -35.031 -5.84 1 75.25 103 ARG B N 1
ATOM 2831 C CA . ARG B 1 103 ? -8.242 -35.812 -6.461 1 75.25 103 ARG B CA 1
ATOM 2832 C C . ARG B 1 103 ? -8.375 -35.469 -7.941 1 75.25 103 ARG B C 1
ATOM 2834 O O . ARG B 1 103 ? -8.102 -34.344 -8.352 1 75.25 103 ARG B O 1
ATOM 2841 N N . ARG B 1 104 ? -8.766 -36.469 -8.641 1 71.94 104 ARG B N 1
ATOM 2842 C CA . ARG B 1 104 ? -8.969 -36.281 -10.07 1 71.94 104 ARG B CA 1
ATOM 2843 C C . ARG B 1 104 ? -10.031 -35.219 -10.336 1 71.94 104 ARG B C 1
ATOM 2845 O O . ARG B 1 104 ? -11.031 -35.156 -9.609 1 71.94 104 ARG B O 1
ATOM 2852 N N . ASN B 1 105 ? -9.836 -34.344 -11.25 1 78.75 105 ASN B N 1
ATOM 2853 C CA . ASN B 1 105 ? -10.797 -33.375 -11.773 1 78.75 105 ASN B CA 1
ATOM 2854 C C . ASN B 1 105 ? -11.125 -32.281 -10.742 1 78.75 105 ASN B C 1
ATOM 2856 O O . ASN B 1 105 ? -12.203 -31.703 -10.781 1 78.75 105 ASN B O 1
ATOM 2860 N N . ILE B 1 106 ? -10.281 -32.125 -9.859 1 81.75 106 ILE B N 1
ATOM 2861 C CA . ILE B 1 106 ? -10.516 -31.141 -8.797 1 81.75 106 ILE B CA 1
ATOM 2862 C C . ILE B 1 106 ? -10.625 -29.75 -9.391 1 81.75 106 ILE B C 1
ATOM 2864 O O . ILE B 1 106 ? -11.297 -28.875 -8.844 1 81.75 106 ILE B O 1
ATOM 2868 N N . PHE B 1 107 ? -10.055 -29.578 -10.57 1 83.25 107 PHE B N 1
ATOM 2869 C CA . PHE B 1 107 ? -10 -28.25 -11.164 1 83.25 107 PHE B CA 1
ATOM 2870 C C . PHE B 1 107 ? -11.039 -28.109 -12.266 1 83.25 107 PHE B C 1
ATOM 2872 O O . PHE B 1 107 ? -11.086 -27.094 -12.961 1 83.25 107 PHE B O 1
ATOM 2879 N N . SER B 1 108 ? -11.859 -29.094 -12.406 1 85.19 108 SER B N 1
ATOM 2880 C CA . SER B 1 108 ? -12.836 -29.141 -13.492 1 85.19 108 SER B CA 1
ATOM 2881 C C . SER B 1 108 ? -13.789 -27.953 -13.43 1 85.19 108 SER B C 1
ATOM 2883 O O . SER B 1 108 ? -14.219 -27.438 -14.469 1 85.19 108 SER B O 1
ATOM 2885 N N . PRO B 1 109 ? -14.109 -27.469 -12.188 1 89.38 109 PRO B N 1
ATOM 2886 C CA . PRO B 1 109 ? -15.039 -26.344 -12.141 1 89.38 109 PRO B CA 1
ATOM 2887 C C . PRO B 1 109 ? -14.391 -25.016 -12.562 1 89.38 109 PRO B C 1
ATOM 2889 O O . PRO B 1 109 ? -15.094 -24.031 -12.766 1 89.38 109 PRO B O 1
ATOM 2892 N N . LEU B 1 110 ? -13.117 -25.031 -12.695 1 91.94 110 LEU B N 1
ATOM 2893 C CA . LEU B 1 110 ? -12.391 -23.797 -12.961 1 91.94 110 LEU B CA 1
ATOM 2894 C C . LEU B 1 110 ? -12.234 -23.562 -14.461 1 91.94 110 LEU B C 1
ATOM 2896 O O . LEU B 1 110 ? -11.125 -23.625 -14.992 1 91.94 110 LEU B O 1
ATOM 2900 N N . ASP B 1 111 ? -13.289 -23.109 -15.07 1 91 111 ASP B N 1
ATOM 2901 C CA . ASP B 1 111 ? -13.398 -23.031 -16.531 1 91 111 ASP B CA 1
ATOM 2902 C C . ASP B 1 111 ? -12.484 -21.938 -17.078 1 91 111 ASP B C 1
ATOM 2904 O O . ASP B 1 111 ? -11.938 -22.078 -18.188 1 91 111 ASP B O 1
ATOM 2908 N N . ASP B 1 112 ? -12.289 -20.953 -16.297 1 94.38 112 ASP B N 1
ATOM 2909 C CA . ASP B 1 112 ? -11.57 -19.797 -16.828 1 94.38 112 ASP B CA 1
ATOM 2910 C C . ASP B 1 112 ? -10.148 -19.734 -16.281 1 94.38 112 ASP B C 1
ATOM 2912 O O . ASP B 1 112 ? -9.43 -18.766 -16.516 1 94.38 112 ASP B O 1
ATOM 2916 N N . LEU B 1 113 ? -9.68 -20.781 -15.609 1 94.5 113 LEU B N 1
ATOM 2917 C CA . LEU B 1 113 ? -8.367 -20.734 -14.969 1 94.5 113 LEU B CA 1
ATOM 2918 C C . LEU B 1 113 ? -7.258 -20.594 -16 1 94.5 113 LEU B C 1
ATOM 2920 O O . LEU B 1 113 ? -7.137 -21.422 -16.906 1 94.5 113 LEU B O 1
ATOM 2924 N N . GLU B 1 114 ? -6.465 -19.547 -15.852 1 95.62 114 GLU B N 1
ATOM 2925 C CA . GLU B 1 114 ? -5.406 -19.25 -16.812 1 95.62 114 GLU B CA 1
ATOM 2926 C C . GLU B 1 114 ? -4.031 -19.281 -16.141 1 95.62 114 GLU B C 1
ATOM 2928 O O . GLU B 1 114 ? -3.033 -19.625 -16.781 1 95.62 114 GLU B O 1
ATOM 2933 N N . VAL B 1 115 ? -4.004 -18.922 -14.945 1 96.75 115 VAL B N 1
ATOM 2934 C CA . VAL B 1 115 ? -2.736 -18.781 -14.234 1 96.75 115 VAL B CA 1
ATOM 2935 C C . VAL B 1 115 ? -2.74 -19.672 -12.992 1 96.75 115 VAL B C 1
ATOM 2937 O O . VAL B 1 115 ? -3.668 -19.609 -12.18 1 96.75 115 VAL B O 1
ATOM 2940 N N . LEU B 1 116 ? -1.66 -20.469 -12.852 1 93.25 116 LEU B N 1
ATOM 2941 C CA . LEU B 1 116 ? -1.548 -21.375 -11.719 1 93.25 116 LEU B CA 1
ATOM 2942 C C . LEU B 1 116 ? -0.212 -21.203 -11.008 1 93.25 116 LEU B C 1
ATOM 2944 O O . LEU B 1 116 ? 0.843 -21.203 -11.641 1 93.25 116 LEU B O 1
ATOM 2948 N N . HIS B 1 117 ? -0.276 -20.922 -9.703 1 93.94 117 HIS B N 1
ATOM 2949 C CA . HIS B 1 117 ? 0.884 -20.953 -8.82 1 93.94 117 HIS B CA 1
ATOM 2950 C C . HIS B 1 117 ? 0.919 -22.234 -8 1 93.94 117 HIS B C 1
ATOM 2952 O O . HIS B 1 117 ? -0.008 -22.516 -7.238 1 93.94 117 HIS B O 1
ATOM 2958 N N . ILE B 1 118 ? 2.006 -22.969 -8.133 1 89 118 ILE B N 1
ATOM 2959 C CA . ILE B 1 118 ? 2.014 -24.281 -7.52 1 89 118 ILE B CA 1
ATOM 2960 C C . ILE B 1 118 ? 3.445 -24.688 -7.168 1 89 118 ILE B C 1
ATOM 2962 O O . ILE B 1 118 ? 4.398 -24.188 -7.773 1 89 118 ILE B O 1
ATOM 2966 N N . SER B 1 119 ? 3.496 -25.547 -6.125 1 85.12 119 SER B N 1
ATOM 2967 C CA . SER B 1 119 ? 4.805 -26.094 -5.785 1 85.12 119 SER B CA 1
ATOM 2968 C C . SER B 1 119 ? 5.141 -27.312 -6.652 1 85.12 119 SER B C 1
ATOM 2970 O O . SER B 1 119 ? 4.258 -28.094 -7 1 85.12 119 SER B O 1
ATOM 2972 N N . HIS B 1 120 ? 6.434 -27.516 -6.945 1 77.06 120 HIS B N 1
ATOM 2973 C CA . HIS B 1 120 ? 6.895 -28.625 -7.758 1 77.06 120 HIS B CA 1
ATOM 2974 C C . HIS B 1 120 ? 6.48 -29.969 -7.148 1 77.06 120 HIS B C 1
ATOM 2976 O O . HIS B 1 120 ? 6.051 -30.875 -7.863 1 77.06 120 HIS B O 1
ATOM 2982 N N . ASP B 1 121 ? 6.648 -30.031 -5.914 1 74.5 121 ASP B N 1
ATOM 2983 C CA . ASP B 1 121 ? 6.324 -31.281 -5.25 1 74.5 121 ASP B CA 1
ATOM 2984 C C . ASP B 1 121 ? 4.844 -31.625 -5.414 1 74.5 121 ASP B C 1
ATOM 2986 O O . ASP B 1 121 ? 4.48 -32.781 -5.57 1 74.5 121 ASP B O 1
ATOM 2990 N N . LEU B 1 122 ? 4.082 -30.609 -5.414 1 74.62 122 LEU B N 1
ATOM 2991 C CA . LEU B 1 122 ? 2.65 -30.828 -5.59 1 74.62 122 LEU B CA 1
ATOM 2992 C C . LEU B 1 122 ? 2.334 -31.25 -7.023 1 74.62 122 LEU B C 1
ATOM 2994 O O . LEU B 1 122 ? 1.47 -32.094 -7.254 1 74.62 122 LEU B O 1
ATOM 2998 N N . LEU B 1 123 ? 3.021 -30.781 -7.922 1 73.31 123 LEU B N 1
ATOM 2999 C CA . LEU B 1 123 ? 2.811 -31.078 -9.336 1 73.31 123 LEU B CA 1
ATOM 3000 C C . LEU B 1 123 ? 3.164 -32.531 -9.641 1 73.31 123 LEU B C 1
ATOM 3002 O O . LEU B 1 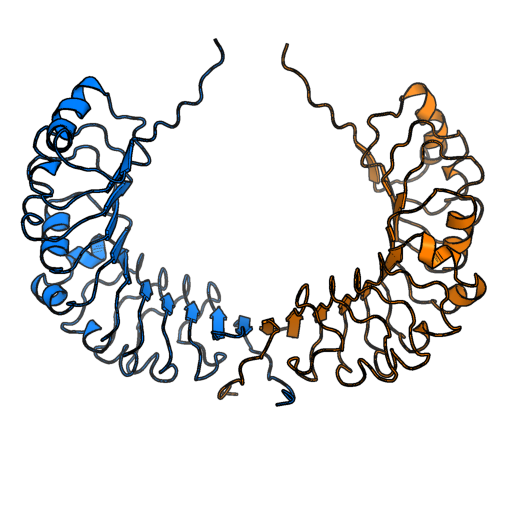123 ? 2.504 -33.188 -10.453 1 73.31 123 LEU B O 1
ATOM 3006 N N . SER B 1 124 ? 4.113 -32.938 -8.945 1 69.12 124 SER B N 1
ATOM 3007 C CA . SER B 1 124 ? 4.609 -34.281 -9.203 1 69.12 124 SER B CA 1
ATOM 3008 C C . SER B 1 124 ? 3.672 -35.344 -8.625 1 69.12 124 SER B C 1
ATOM 3010 O O . SER B 1 124 ? 3.723 -36.5 -9.031 1 69.12 124 SER B O 1
ATOM 3012 N N . THR B 1 125 ? 2.828 -34.906 -7.805 1 69.19 125 THR B N 1
ATOM 3013 C CA . THR B 1 125 ? 1.913 -35.844 -7.168 1 69.19 125 THR B CA 1
ATOM 3014 C C . THR B 1 125 ? 0.693 -36.094 -8.047 1 69.19 125 THR B C 1
ATOM 3016 O O . THR B 1 125 ? -0.021 -37.062 -7.867 1 69.19 125 THR B O 1
ATOM 3019 N N . TYR B 1 126 ? 0.52 -35.344 -9 1 67 126 TYR B N 1
ATOM 3020 C CA . TYR B 1 126 ? -0.679 -35.438 -9.828 1 67 126 TYR B CA 1
ATOM 3021 C C . TYR B 1 126 ? -0.439 -36.312 -11.047 1 67 126 TYR B C 1
ATOM 3023 O O . TYR B 1 126 ? 0.626 -36.25 -11.664 1 67 126 TYR B O 1
ATOM 3031 N N . PRO B 1 127 ? -1.596 -37.125 -11.18 1 67.25 127 PRO B N 1
ATOM 3032 C CA . PRO B 1 127 ? -1.481 -37.844 -12.445 1 67.25 127 PRO B CA 1
ATOM 3033 C C . PRO B 1 127 ? -1.337 -36.906 -13.648 1 67.25 127 PRO B C 1
ATOM 3035 O O . PRO B 1 127 ? -2.008 -35.875 -13.711 1 67.25 127 PRO B O 1
ATOM 3038 N N . LYS B 1 128 ? -0.487 -37.25 -14.453 1 67.81 128 LYS B N 1
ATOM 3039 C CA . LYS B 1 128 ? -0.167 -36.469 -15.641 1 67.81 128 LYS B CA 1
ATOM 3040 C C . LYS B 1 128 ? -1.421 -36.156 -16.453 1 67.81 128 LYS B C 1
ATOM 3042 O O . LYS B 1 128 ? -1.586 -35.062 -16.984 1 67.81 128 LYS B O 1
ATOM 3047 N N . GLU B 1 129 ? -2.283 -37.094 -16.438 1 69 129 GLU B N 1
ATOM 3048 C CA . GLU B 1 129 ? -3.482 -37.031 -17.266 1 69 129 GLU B CA 1
ATOM 3049 C C . GLU B 1 129 ? -4.48 -36 -16.688 1 69 129 GLU B C 1
ATOM 3051 O O . GLU B 1 129 ? -5.324 -35.5 -17.406 1 69 129 GLU B O 1
ATOM 3056 N N . SER B 1 130 ? -4.207 -35.75 -15.422 1 67.44 130 SER B N 1
ATOM 3057 C CA . SER B 1 130 ? -5.137 -34.844 -14.773 1 67.44 130 SER B CA 1
ATOM 3058 C C . SER B 1 130 ? -4.883 -33.406 -15.195 1 67.44 130 SER B C 1
ATOM 3060 O O . SER B 1 130 ? -5.785 -32.562 -15.148 1 67.44 130 SER B O 1
ATOM 3062 N N . TRP B 1 131 ? -3.764 -33.188 -15.688 1 70.56 131 TRP B N 1
ATOM 3063 C CA . TRP B 1 131 ? -3.393 -31.828 -16.047 1 70.56 131 TRP B CA 1
ATOM 3064 C C . TRP B 1 131 ? -3.83 -31.516 -17.484 1 70.56 131 TRP B C 1
ATOM 3066 O O . TRP B 1 131 ? -3.891 -30.344 -17.875 1 70.56 131 TRP B O 1
ATOM 3076 N N . SER B 1 132 ? -4.168 -32.594 -18.141 1 68 132 SER B N 1
ATOM 3077 C CA . SER B 1 132 ? -4.625 -32.406 -19.516 1 68 132 SER B CA 1
ATOM 3078 C C . SER B 1 132 ? -5.984 -31.703 -19.562 1 68 132 SER B C 1
ATOM 3080 O O . SER B 1 132 ? -6.352 -31.125 -20.578 1 68 132 SER B O 1
ATOM 3082 N N . ASP B 1 133 ? -6.668 -31.812 -18.422 1 66 133 ASP B N 1
ATOM 3083 C CA . ASP B 1 133 ? -8 -31.219 -18.375 1 66 133 ASP B CA 1
ATOM 3084 C C . ASP B 1 133 ? -7.918 -29.703 -18.219 1 66 133 ASP B C 1
ATOM 3086 O O . ASP B 1 133 ? -8.93 -29 -18.344 1 66 133 ASP B O 1
ATOM 3090 N N . PHE B 1 134 ? -6.656 -29.234 -18.125 1 72.19 134 PHE B N 1
ATOM 3091 C CA . PHE B 1 134 ? -6.457 -27.797 -17.922 1 72.19 134 PHE B CA 1
ATOM 3092 C C . PHE B 1 134 ? -6.145 -27.109 -19.25 1 72.19 134 PHE B C 1
ATOM 3094 O O . PHE B 1 134 ? -5.035 -26.609 -19.453 1 72.19 134 PHE B O 1
ATOM 3101 N N . HIS B 1 135 ? -7.203 -27.109 -20.062 1 74.25 135 HIS B N 1
ATOM 3102 C CA . HIS B 1 135 ? -7.004 -26.609 -21.406 1 74.25 135 HIS B CA 1
ATOM 3103 C C . HIS B 1 135 ? -6.816 -25.094 -21.422 1 74.25 135 HIS B C 1
ATOM 3105 O O . HIS B 1 135 ? -6.266 -24.531 -22.375 1 74.25 135 HIS B O 1
ATOM 3111 N N . ASN B 1 136 ? -7.055 -24.516 -20.312 1 85.56 136 ASN B N 1
ATOM 3112 C CA . ASN B 1 136 ? -7.02 -23.062 -20.391 1 85.56 136 ASN B CA 1
ATOM 3113 C C . ASN B 1 136 ? -5.801 -22.5 -19.672 1 85.56 136 ASN B C 1
ATOM 3115 O O . ASN B 1 136 ? -5.555 -21.281 -19.734 1 85.56 136 ASN B O 1
ATOM 3119 N N . ILE B 1 137 ? -5.055 -23.328 -19.062 1 90.62 137 ILE B N 1
ATOM 3120 C CA . ILE B 1 137 ? -3.889 -22.812 -18.344 1 90.62 137 ILE B CA 1
ATOM 3121 C C . ILE B 1 137 ? -2.822 -22.375 -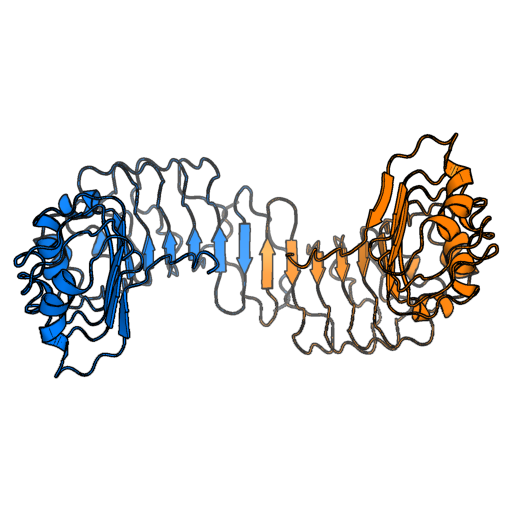19.344 1 90.62 137 ILE B C 1
ATOM 3123 O O . ILE B 1 137 ? -2.41 -23.141 -20.219 1 90.62 137 ILE B O 1
ATOM 3127 N N . THR B 1 138 ? -2.441 -21.125 -19.281 1 94.44 138 THR B N 1
ATOM 3128 C CA . THR B 1 138 ? -1.431 -20.578 -20.188 1 94.44 138 THR B CA 1
ATOM 3129 C C . THR B 1 138 ? -0.185 -20.156 -19.406 1 94.44 138 THR B C 1
ATOM 3131 O O . THR B 1 138 ? 0.893 -20.016 -19.984 1 94.44 138 THR B O 1
ATOM 3134 N N . LYS B 1 139 ? -0.317 -20.047 -18.203 1 95.88 139 LYS B N 1
ATOM 3135 C CA . LYS B 1 139 ? 0.8 -19.562 -17.391 1 95.88 139 LYS B CA 1
ATOM 3136 C C . LYS B 1 139 ? 0.913 -20.344 -16.078 1 95.88 139 LYS B C 1
ATOM 3138 O O . LYS B 1 139 ? -0.074 -20.5 -15.367 1 95.88 139 LYS B O 1
ATOM 3143 N N . VAL B 1 140 ? 2.174 -20.781 -15.773 1 92.56 140 VAL B N 1
ATOM 3144 C CA . VAL B 1 140 ? 2.414 -21.531 -14.547 1 92.56 140 VAL B CA 1
ATOM 3145 C C . VAL B 1 140 ? 3.629 -20.953 -13.82 1 92.56 140 VAL B C 1
ATOM 3147 O O . VAL B 1 140 ? 4.641 -20.641 -14.445 1 92.56 140 VAL B O 1
ATOM 3150 N N . PHE B 1 141 ? 3.406 -20.719 -12.531 1 93.06 141 PHE B N 1
ATOM 3151 C CA . PHE B 1 141 ? 4.504 -20.438 -11.609 1 93.06 141 PHE B CA 1
ATOM 3152 C C . PHE B 1 141 ? 4.777 -21.641 -10.711 1 93.06 141 PHE B C 1
ATOM 3154 O O . PHE B 1 141 ? 3.92 -22.031 -9.914 1 93.06 141 PHE B O 1
ATOM 3161 N N . SER B 1 142 ? 5.938 -22.156 -10.883 1 89.19 142 SER B N 1
ATOM 3162 C CA . SER B 1 142 ? 6.316 -23.344 -10.117 1 89.19 142 SER B CA 1
ATOM 3163 C C . SER B 1 142 ? 7.402 -23.016 -9.102 1 89.19 142 SER B C 1
ATOM 3165 O O . SER B 1 142 ? 8.438 -22.438 -9.445 1 89.19 142 SER B O 1
ATOM 3167 N N . TYR B 1 143 ? 7.141 -23.484 -7.688 1 85.81 143 TYR B N 1
ATOM 3168 C CA . TYR B 1 143 ? 8.062 -23.125 -6.613 1 85.81 143 TYR B CA 1
ATOM 3169 C C . TYR B 1 143 ? 8.625 -24.391 -5.953 1 85.81 143 TYR B C 1
ATOM 3171 O O . TYR B 1 143 ? 7.914 -25.375 -5.77 1 85.81 143 TYR B O 1
ATOM 3179 N N . GLY B 1 144 ? 9.93 -24.391 -5.207 1 70 144 GLY B N 1
ATOM 3180 C CA . GLY B 1 144 ? 10.5 -25.281 -4.203 1 70 144 GLY B CA 1
ATOM 3181 C C . GLY B 1 144 ? 10.82 -26.672 -4.738 1 70 144 GLY B C 1
ATOM 3182 O O . GLY B 1 144 ? 10.93 -27.625 -3.971 1 70 144 GLY B O 1
ATOM 3183 N N . GLY B 1 145 ? 11.422 -27.062 -5.734 1 61.91 145 GLY B N 1
ATOM 3184 C CA . GLY B 1 145 ? 11.523 -28.5 -5.867 1 61.91 145 GLY B CA 1
ATOM 3185 C C . GLY B 1 145 ? 12.719 -28.938 -6.691 1 61.91 145 GLY B C 1
ATOM 3186 O O . GLY B 1 145 ? 13.406 -28.109 -7.289 1 61.91 145 GLY B O 1
ATOM 3187 N N . PRO B 1 146 ? 13.109 -30.172 -6.223 1 55.84 146 PRO B N 1
ATOM 3188 C CA . PRO B 1 146 ? 14.164 -30.766 -7.051 1 55.84 146 PRO B CA 1
ATOM 3189 C C . PRO B 1 146 ? 13.781 -30.859 -8.523 1 55.84 146 PRO B C 1
ATOM 3191 O O . PRO B 1 146 ? 12.586 -30.875 -8.852 1 55.84 146 PRO B O 1
ATOM 3194 N N . SER B 1 147 ? 14.812 -30.469 -9.445 1 54.41 147 SER B N 1
ATOM 3195 C CA . SER B 1 147 ? 14.789 -30.422 -10.906 1 54.41 147 SER B CA 1
ATOM 3196 C C . SER B 1 147 ? 14.484 -31.797 -11.492 1 54.41 147 SER B C 1
ATOM 3198 O O . SER B 1 147 ? 14.539 -31.984 -12.703 1 54.41 147 SER B O 1
ATOM 3200 N N . ASN B 1 148 ? 13.969 -32.812 -10.781 1 51.03 148 ASN B N 1
ATOM 3201 C CA . ASN B 1 148 ? 14.117 -34.094 -11.5 1 51.03 148 ASN B CA 1
ATOM 3202 C C . ASN B 1 148 ? 13.227 -34.125 -12.742 1 51.03 148 ASN B C 1
ATOM 3204 O O . ASN B 1 148 ? 12.344 -33.281 -12.906 1 51.03 148 ASN B O 1
ATOM 3208 N N . ARG B 1 149 ? 13.547 -35.062 -13.695 1 53.72 149 ARG B N 1
ATOM 3209 C CA . ARG B 1 149 ? 12.945 -35.438 -14.977 1 53.72 149 ARG B CA 1
ATOM 3210 C C . ARG B 1 149 ? 11.438 -35.188 -14.969 1 53.72 149 ARG B C 1
ATOM 3212 O O . ARG B 1 149 ? 10.859 -34.812 -15.984 1 53.72 149 ARG B O 1
ATOM 3219 N N . SER B 1 150 ? 10.891 -35.219 -13.82 1 60.09 150 SER B N 1
ATOM 3220 C CA . SER B 1 150 ? 9.438 -35.25 -13.672 1 60.09 150 SER B CA 1
ATOM 3221 C C . SER B 1 150 ? 8.844 -33.875 -13.883 1 60.09 150 SER B C 1
ATOM 3223 O O . SER B 1 150 ? 7.715 -33.719 -14.359 1 60.09 150 SER B O 1
ATOM 3225 N N . PHE B 1 151 ? 9.711 -32.906 -14 1 61.44 151 PHE B N 1
ATOM 3226 C CA . PHE B 1 151 ? 9.266 -31.516 -14.117 1 61.44 151 PHE B CA 1
ATOM 3227 C C . PHE B 1 151 ? 8.68 -31.25 -15.5 1 61.44 151 PHE B C 1
ATOM 3229 O O . PHE B 1 151 ? 7.543 -30.781 -15.617 1 61.44 151 PHE B O 1
ATOM 3236 N N . ALA B 1 152 ? 9.469 -31.641 -16.469 1 63.34 152 ALA B N 1
ATOM 3237 C CA . ALA B 1 152 ? 9.102 -31.328 -17.844 1 63.34 152 ALA B CA 1
ATOM 3238 C C . ALA B 1 152 ? 7.906 -32.156 -18.297 1 63.34 152 ALA B C 1
ATOM 3240 O O . ALA B 1 152 ? 7.059 -31.688 -19.062 1 63.34 152 ALA B O 1
ATOM 3241 N N . ASP B 1 153 ? 7.828 -33.281 -17.672 1 70.69 153 ASP B N 1
ATOM 3242 C CA . ASP B 1 153 ? 6.754 -34.156 -18.094 1 70.69 153 ASP B CA 1
ATOM 3243 C C . ASP B 1 153 ? 5.395 -33.625 -17.656 1 70.69 153 ASP B C 1
ATOM 3245 O O . ASP B 1 153 ? 4.406 -33.75 -18.391 1 70.69 153 ASP B O 1
ATOM 3249 N N . ILE B 1 154 ? 5.418 -33 -16.609 1 71.44 154 ILE B N 1
ATOM 3250 C CA . ILE B 1 154 ? 4.168 -32.5 -16.047 1 71.44 154 ILE B CA 1
ATOM 3251 C C . ILE B 1 154 ? 3.688 -31.281 -16.859 1 71.44 154 ILE B C 1
ATOM 3253 O O . ILE B 1 154 ? 2.518 -31.219 -17.234 1 71.44 154 ILE B O 1
ATOM 3257 N N . PHE B 1 155 ? 4.555 -30.469 -17.219 1 74.75 155 PHE B N 1
ATOM 3258 C CA . PHE B 1 155 ? 4.18 -29.219 -17.891 1 74.75 155 PHE B CA 1
ATOM 3259 C C . PHE B 1 155 ? 3.867 -29.469 -19.359 1 74.75 155 PHE B C 1
ATOM 3261 O O . PHE B 1 155 ? 3.072 -28.734 -19.953 1 74.75 155 PHE B O 1
ATOM 3268 N N . SER B 1 156 ? 4.438 -30.656 -19.797 1 71.38 156 SER B N 1
ATOM 3269 C CA . SER B 1 156 ? 4.238 -30.953 -21.219 1 71.38 156 SER B CA 1
ATOM 3270 C C . SER B 1 156 ? 2.795 -31.359 -21.5 1 71.38 156 SER B C 1
ATOM 3272 O O . SER B 1 156 ? 2.336 -31.297 -22.641 1 71.38 156 SER B O 1
ATOM 3274 N N . VAL B 1 157 ? 2.113 -31.719 -20.406 1 74.31 157 VAL B N 1
ATOM 3275 C CA . VAL B 1 157 ? 0.735 -32.156 -20.609 1 74.31 157 VAL B CA 1
ATOM 3276 C C . VAL B 1 157 ? -0.185 -30.938 -20.672 1 74.31 157 VAL B C 1
ATOM 3278 O O . VAL B 1 157 ? -1.338 -31.047 -21.109 1 74.31 157 VAL B O 1
ATOM 3281 N N . MET B 1 158 ? 0.328 -29.859 -20.297 1 81.56 158 MET B N 1
ATOM 3282 C CA . MET B 1 158 ? -0.431 -28.625 -20.422 1 81.56 158 MET B CA 1
ATOM 3283 C C . MET B 1 158 ? -0.301 -28.047 -21.828 1 81.56 158 MET B C 1
ATOM 3285 O O . MET B 1 158 ? 0.619 -27.266 -22.094 1 81.56 158 MET B O 1
ATOM 3289 N N . LYS B 1 159 ? -1.231 -28.391 -22.641 1 82.19 159 LYS B N 1
ATOM 3290 C CA . LYS B 1 159 ? -1.126 -28.234 -24.094 1 82.19 159 LYS B CA 1
ATOM 3291 C C . LYS B 1 159 ? -1.088 -26.766 -24.484 1 82.19 159 LYS B C 1
ATOM 3293 O O . LYS B 1 159 ? -0.55 -26.406 -25.531 1 82.19 159 LYS B O 1
ATOM 3298 N N . ASN B 1 160 ? -1.582 -25.938 -23.641 1 89.31 160 ASN B N 1
ATOM 3299 C CA . ASN B 1 160 ? -1.661 -24.531 -24.016 1 89.31 160 ASN B CA 1
ATOM 3300 C C . ASN B 1 160 ? -0.698 -23.672 -23.203 1 89.31 160 ASN B C 1
ATOM 3302 O O . ASN B 1 160 ? -0.791 -22.453 -23.203 1 89.31 160 ASN B O 1
ATOM 3306 N N . LEU B 1 161 ? 0.208 -24.312 -22.516 1 92.44 161 LEU B N 1
ATOM 3307 C CA . LEU B 1 161 ? 1.146 -23.594 -21.656 1 92.44 161 LEU B CA 1
ATOM 3308 C C . LEU B 1 161 ? 2.043 -22.672 -22.484 1 92.44 161 LEU B C 1
ATOM 3310 O O . LEU B 1 161 ? 2.725 -23.125 -23.406 1 92.44 161 LEU B O 1
ATOM 3314 N N . LYS B 1 162 ? 2.066 -21.391 -22.156 1 95.81 162 LYS B N 1
ATOM 3315 C CA . LYS B 1 162 ? 2.85 -20.406 -22.891 1 95.81 162 LYS B CA 1
ATOM 3316 C C . LYS B 1 162 ? 3.918 -19.766 -22 1 95.81 162 LYS B C 1
ATOM 3318 O O . LYS B 1 162 ? 4.996 -19.406 -22.469 1 95.81 162 LYS B O 1
ATOM 3323 N N . TYR B 1 163 ? 3.617 -19.672 -20.75 1 96.56 163 TYR B N 1
ATOM 3324 C CA . TYR B 1 163 ? 4.527 -19 -19.828 1 96.56 163 TYR B CA 1
ATOM 3325 C C . TYR B 1 163 ? 4.848 -19.906 -18.641 1 96.56 163 TYR B C 1
ATOM 3327 O O . TYR B 1 163 ? 3.943 -20.359 -17.938 1 96.56 163 TYR B O 1
ATOM 3335 N N . LEU B 1 164 ? 6.16 -20.125 -18.453 1 93.56 164 LEU B N 1
ATOM 3336 C CA . LEU B 1 164 ? 6.594 -20.969 -17.359 1 93.56 164 LEU B CA 1
ATOM 3337 C C . LEU B 1 164 ? 7.672 -20.266 -16.531 1 93.56 164 LEU B C 1
ATOM 3339 O O . LEU B 1 164 ? 8.727 -19.906 -17.047 1 93.56 164 LEU B O 1
ATOM 3343 N N . HIS B 1 165 ? 7.309 -19.984 -15.266 1 93.31 165 HIS B N 1
ATOM 3344 C CA . HIS B 1 165 ? 8.266 -19.516 -14.273 1 93.31 165 HIS B CA 1
ATOM 3345 C C . HIS B 1 165 ? 8.633 -20.625 -13.281 1 93.31 165 HIS B C 1
ATOM 3347 O O . HIS B 1 165 ? 7.785 -21.078 -12.516 1 93.31 165 HIS B O 1
ATOM 3353 N N . SER B 1 166 ? 9.844 -20.969 -13.359 1 89.25 166 SER B N 1
ATOM 3354 C CA . SER B 1 166 ? 10.25 -22.094 -12.531 1 89.25 166 SER B CA 1
ATOM 3355 C C . SER B 1 166 ? 11.344 -21.703 -11.539 1 89.25 166 SER B C 1
ATOM 3357 O O . SER B 1 166 ? 12.406 -21.219 -11.945 1 89.25 166 SER B O 1
ATOM 3359 N N . HIS B 1 167 ? 10.945 -21.766 -10.289 1 86.31 167 HIS B N 1
ATOM 3360 C CA . HIS B 1 167 ? 11.938 -21.688 -9.234 1 86.31 167 HIS B CA 1
ATOM 3361 C C . HIS B 1 167 ? 12.367 -23.078 -8.766 1 86.31 167 HIS B C 1
ATOM 3363 O O . HIS B 1 167 ? 11.594 -23.781 -8.102 1 86.31 167 HIS B O 1
ATOM 3369 N N . ILE B 1 168 ? 13.594 -23.438 -9.219 1 76.88 168 ILE B N 1
ATOM 3370 C CA . ILE B 1 168 ? 14.023 -24.797 -8.914 1 76.88 168 ILE B CA 1
ATOM 3371 C C . ILE B 1 168 ? 15.484 -24.781 -8.461 1 76.88 168 ILE B C 1
ATOM 3373 O O . ILE B 1 168 ? 16.281 -23.953 -8.914 1 76.88 168 ILE B O 1
ATOM 3377 N N . GLN B 1 169 ? 15.633 -25.625 -7.496 1 79.25 169 GLN B N 1
ATOM 3378 C CA . GLN B 1 169 ? 17.016 -25.812 -7.066 1 79.25 169 GLN B CA 1
ATOM 3379 C C . GLN B 1 169 ? 17.734 -26.844 -7.945 1 79.25 169 GLN B C 1
ATOM 3381 O O . GLN B 1 169 ? 17.672 -28.047 -7.688 1 79.25 169 GLN B O 1
ATOM 3386 N N . ILE B 1 170 ? 18.391 -26.266 -9.047 1 81.06 170 ILE B N 1
ATOM 3387 C CA . ILE B 1 170 ? 19.062 -27.141 -10.008 1 81.06 170 ILE B CA 1
ATOM 3388 C C . ILE B 1 170 ? 20.438 -26.562 -10.352 1 81.06 170 ILE B C 1
ATOM 3390 O O . ILE B 1 170 ? 20.594 -25.344 -10.469 1 81.06 170 ILE B O 1
ATOM 3394 N N . HIS B 1 171 ? 21.297 -27.516 -10.516 1 87.25 171 HIS B N 1
ATOM 3395 C CA . HIS B 1 171 ? 22.656 -27.078 -10.836 1 87.25 171 HIS B CA 1
ATOM 3396 C C . HIS B 1 171 ? 22.969 -27.266 -12.32 1 87.25 171 HIS B C 1
ATOM 3398 O O . HIS B 1 171 ? 23.766 -26.531 -12.898 1 87.25 171 HIS B O 1
ATOM 3404 N N . VAL B 1 172 ? 22.328 -28.344 -12.852 1 87.75 172 VAL B N 1
ATOM 3405 C CA . VAL B 1 172 ? 22.625 -28.688 -14.242 1 87.75 172 VAL B CA 1
ATOM 3406 C C . VAL B 1 172 ? 21.312 -28.781 -15.039 1 87.75 172 VAL B C 1
ATOM 3408 O O . VAL B 1 172 ? 20.375 -29.469 -14.617 1 87.75 172 VAL B O 1
ATOM 3411 N N . LEU B 1 173 ? 21.266 -28.078 -16.156 1 89.81 173 LEU B N 1
ATOM 3412 C CA . LEU B 1 173 ? 20.203 -28.297 -17.125 1 89.81 173 LEU B CA 1
ATOM 3413 C C . LEU B 1 173 ? 20.625 -29.297 -18.188 1 89.81 173 LEU B C 1
ATOM 3415 O O . LEU B 1 173 ? 21.516 -29 -19 1 89.81 173 LEU B O 1
ATOM 3419 N N . ARG B 1 174 ? 19.875 -30.344 -18.188 1 88.69 174 ARG B N 1
ATOM 3420 C CA . ARG B 1 174 ? 20.266 -31.438 -19.047 1 88.69 174 ARG B CA 1
ATOM 3421 C C . ARG B 1 174 ? 19.531 -31.391 -20.391 1 88.69 174 ARG B C 1
ATOM 3423 O O . ARG B 1 174 ? 18.484 -30.75 -20.5 1 88.69 174 ARG B O 1
ATOM 3430 N N . ASN B 1 175 ? 20.109 -32.156 -21.344 1 89.69 175 ASN B N 1
ATOM 3431 C CA . ASN B 1 175 ? 19.562 -32.188 -22.688 1 89.69 175 ASN B CA 1
ATOM 3432 C C . ASN B 1 175 ? 18.125 -32.719 -22.703 1 89.69 175 ASN B C 1
ATOM 3434 O O . ASN B 1 175 ? 17.297 -32.281 -23.516 1 89.69 175 ASN B O 1
ATOM 3438 N N . CYS B 1 176 ? 17.781 -33.531 -21.797 1 83.62 176 CYS B N 1
ATOM 3439 C CA . CYS B 1 176 ? 16.484 -34.219 -21.844 1 83.62 176 CYS B CA 1
ATOM 3440 C C . CYS B 1 176 ? 15.445 -33.438 -21.047 1 83.62 176 CYS B C 1
ATOM 3442 O O . CYS B 1 176 ? 14.266 -33.781 -21.047 1 83.62 176 CYS B O 1
ATOM 3444 N N . MET B 1 177 ? 15.797 -32.375 -20.484 1 83.81 177 MET B N 1
ATOM 3445 C CA . MET B 1 177 ? 14.945 -31.672 -19.516 1 83.81 177 MET B CA 1
ATOM 3446 C C . MET B 1 177 ? 13.656 -31.188 -20.188 1 83.81 177 MET B C 1
ATOM 3448 O O . MET B 1 177 ? 12.578 -31.281 -19.609 1 83.81 177 MET B O 1
ATOM 3452 N N . PHE B 1 178 ? 13.781 -30.719 -21.516 1 88.75 178 PHE B N 1
ATOM 3453 C CA . PHE B 1 178 ? 12.609 -30.109 -22.141 1 88.75 178 PHE B CA 1
ATOM 3454 C C . PHE B 1 178 ? 12.133 -30.938 -23.328 1 88.75 178 PHE B C 1
ATOM 3456 O O . PHE B 1 178 ? 11.43 -30.438 -24.203 1 88.75 178 PHE B O 1
ATOM 3463 N N . HIS B 1 179 ? 12.453 -32.156 -23.266 1 86.31 179 HIS B N 1
ATOM 3464 C CA . HIS B 1 179 ? 12.07 -33.031 -24.375 1 86.31 179 HIS B CA 1
ATOM 3465 C C . HIS B 1 179 ? 10.555 -33.125 -24.5 1 86.31 179 HIS B C 1
ATOM 3467 O O . HIS B 1 179 ? 10.023 -33.125 -25.609 1 86.31 179 HIS B O 1
ATOM 3473 N N . ALA B 1 180 ? 9.945 -33.094 -23.406 1 81 180 ALA B N 1
ATOM 3474 C CA . ALA B 1 180 ? 8.492 -33.281 -23.406 1 81 180 ALA B CA 1
ATOM 3475 C C . ALA B 1 180 ? 7.781 -32.031 -23.875 1 81 180 ALA B C 1
ATOM 3477 O O . ALA B 1 180 ? 6.586 -32.062 -24.188 1 81 180 ALA B O 1
ATOM 3478 N N . PHE B 1 181 ? 8.469 -30.938 -24.078 1 86.5 181 PHE B N 1
ATOM 3479 C CA . PHE B 1 181 ? 7.871 -29.656 -24.422 1 86.5 181 PHE B CA 1
ATOM 3480 C C . PHE B 1 181 ? 7.859 -29.453 -25.922 1 86.5 181 PHE B C 1
ATOM 3482 O O . PHE B 1 181 ? 7.492 -28.375 -26.406 1 86.5 181 PHE B O 1
ATOM 3489 N N . ALA B 1 182 ? 8.195 -30.438 -26.656 1 85.25 182 ALA B N 1
ATOM 3490 C CA . ALA B 1 182 ? 8.375 -30.281 -28.094 1 85.25 182 ALA B CA 1
ATOM 3491 C C . ALA B 1 182 ? 7.086 -29.781 -28.75 1 85.25 182 ALA B C 1
ATOM 3493 O O . ALA B 1 182 ? 7.129 -29.016 -29.719 1 85.25 182 ALA B O 1
ATOM 3494 N N . LYS B 1 183 ? 5.973 -30.188 -28.156 1 85.31 183 LYS B N 1
ATOM 3495 C CA . LYS B 1 183 ? 4.707 -29.797 -28.766 1 85.31 183 LYS B CA 1
ATOM 3496 C C . LYS B 1 183 ? 4.012 -28.719 -27.953 1 85.31 183 LYS B C 1
ATOM 3498 O O . LYS B 1 183 ? 2.9 -28.297 -28.281 1 85.31 183 LYS B O 1
ATOM 3503 N N . THR B 1 184 ? 4.613 -28.281 -26.938 1 88.12 184 THR B N 1
ATOM 3504 C CA . THR B 1 184 ? 4.066 -27.234 -26.062 1 88.12 184 THR B CA 1
ATOM 3505 C C . THR B 1 184 ? 4.387 -25.859 -26.625 1 88.12 184 THR B C 1
ATOM 3507 O O . THR B 1 184 ? 5.516 -25.594 -27.031 1 88.12 184 THR B O 1
ATOM 3510 N N . PRO B 1 185 ? 3.385 -25.062 -26.781 1 92.62 185 PRO B N 1
ATOM 3511 C CA . PRO B 1 185 ? 3.629 -23.734 -27.328 1 92.62 185 PRO B CA 1
ATOM 3512 C C . PRO B 1 185 ? 4.254 -22.781 -26.312 1 92.62 185 PRO B C 1
ATOM 3514 O O . PRO B 1 185 ? 3.834 -21.625 -26.203 1 92.62 185 PRO B O 1
ATOM 3517 N N . LEU B 1 186 ? 5.312 -23.172 -25.625 1 94.25 186 LEU B N 1
ATOM 3518 C CA . LEU B 1 186 ? 5.996 -22.375 -24.609 1 94.25 186 LEU B CA 1
ATOM 3519 C C . LEU B 1 186 ? 6.723 -21.188 -25.25 1 94.25 186 LEU B C 1
ATOM 3521 O O . LEU B 1 186 ? 7.637 -21.375 -26.062 1 94.25 186 LEU B O 1
ATOM 3525 N N . LYS B 1 187 ? 6.305 -19.984 -24.828 1 96.88 187 LYS B N 1
ATOM 3526 C CA . LYS B 1 187 ? 6.883 -18.766 -25.391 1 96.88 187 LYS B CA 1
ATOM 3527 C C . LYS B 1 187 ? 7.863 -18.125 -24.422 1 96.88 187 LYS B C 1
ATOM 3529 O O . LYS B 1 187 ? 8.844 -17.516 -24.828 1 96.88 187 LYS B O 1
ATOM 3534 N N . TYR B 1 188 ? 7.578 -18.312 -23.234 1 97.31 188 TYR B N 1
ATOM 3535 C CA . TYR B 1 188 ? 8.391 -17.688 -22.203 1 97.31 188 TYR B CA 1
ATOM 3536 C C . TYR B 1 188 ? 8.82 -18.703 -21.156 1 97.31 188 TYR B C 1
ATOM 3538 O O . TYR B 1 188 ? 7.992 -19.422 -20.609 1 97.31 188 TYR B O 1
ATOM 3546 N N . LEU B 1 189 ? 10.164 -18.703 -20.859 1 94.5 189 LEU B N 1
ATOM 3547 C CA . LEU B 1 189 ? 10.711 -19.609 -19.844 1 94.5 189 LEU B CA 1
ATOM 3548 C C . LEU B 1 189 ? 11.664 -18.859 -18.922 1 94.5 189 LEU B C 1
ATOM 3550 O O . LEU B 1 189 ? 12.617 -18.219 -19.375 1 94.5 189 LEU B O 1
ATOM 3554 N N . GLU B 1 190 ? 11.258 -18.875 -17.688 1 94.62 190 GLU B N 1
ATOM 3555 C CA . GLU B 1 190 ? 12.156 -18.359 -16.656 1 94.62 190 GLU B CA 1
ATOM 3556 C C . GLU B 1 190 ? 12.594 -19.469 -15.703 1 94.62 190 GLU B C 1
ATOM 3558 O O . GLU B 1 190 ? 11.758 -20.203 -15.164 1 94.62 190 GLU B O 1
ATOM 3563 N N . ILE B 1 191 ? 13.867 -19.578 -15.531 1 90 191 ILE B N 1
ATOM 3564 C CA . ILE B 1 191 ? 14.414 -20.562 -14.609 1 90 191 ILE B CA 1
ATOM 3565 C C . ILE B 1 191 ? 15.258 -19.875 -13.547 1 90 191 ILE B C 1
ATOM 3567 O O . ILE B 1 191 ? 16.312 -19.312 -13.844 1 90 191 ILE B O 1
ATOM 3571 N N . ASN B 1 192 ? 14.727 -19.938 -12.383 1 89.12 192 ASN B N 1
ATOM 3572 C CA . ASN B 1 192 ? 15.438 -19.391 -11.234 1 89.12 192 ASN B CA 1
ATOM 3573 C C . ASN B 1 192 ? 16.016 -20.484 -10.336 1 89.12 192 ASN B C 1
ATOM 3575 O O . ASN B 1 192 ? 15.258 -21.188 -9.664 1 89.12 192 ASN B O 1
ATOM 3579 N N . GLY B 1 193 ? 17.281 -20.656 -10.477 1 85.81 193 GLY B N 1
ATOM 3580 C CA . GLY B 1 193 ? 18.016 -21.641 -9.703 1 85.81 193 GLY B CA 1
ATOM 3581 C C . GLY B 1 193 ? 19.5 -21.375 -9.656 1 85.81 193 GLY B C 1
ATOM 3582 O O . GLY B 1 193 ? 19.953 -20.312 -10.07 1 85.81 193 GLY B O 1
ATOM 3583 N N . THR B 1 194 ? 20.141 -22.25 -8.93 1 86.19 194 THR B N 1
ATOM 3584 C CA . THR B 1 194 ? 21.594 -22.156 -8.875 1 86.19 194 THR B CA 1
ATOM 3585 C C . THR B 1 194 ? 22.234 -22.969 -10.008 1 86.19 194 THR B C 1
ATOM 3587 O O . THR B 1 194 ? 22.859 -24 -9.766 1 86.19 194 THR B O 1
ATOM 3590 N N . ILE B 1 195 ? 22.094 -22.406 -11.188 1 88.19 195 ILE B N 1
ATOM 3591 C CA . ILE B 1 195 ? 22.516 -23.125 -12.383 1 88.19 195 ILE B CA 1
ATOM 3592 C C . ILE B 1 195 ? 24 -22.922 -12.609 1 88.19 195 ILE B C 1
ATOM 3594 O O . ILE B 1 195 ? 24.484 -21.797 -12.641 1 88.19 195 ILE B O 1
ATOM 3598 N N . MET B 1 196 ? 24.641 -24.062 -12.797 1 89.31 196 MET B N 1
ATOM 3599 C CA . MET B 1 196 ? 26.094 -24.016 -13.008 1 89.31 196 MET B CA 1
ATOM 3600 C C . MET B 1 196 ? 26.453 -24.438 -14.422 1 89.31 196 MET B C 1
ATOM 3602 O O . MET B 1 196 ? 27.453 -23.984 -14.977 1 89.31 196 MET B O 1
ATOM 3606 N N . THR B 1 197 ? 25.656 -25.344 -14.875 1 90.81 197 THR B N 1
ATOM 3607 C CA . THR B 1 197 ? 25.938 -25.875 -16.203 1 90.81 197 THR B CA 1
ATOM 3608 C C . THR B 1 197 ? 24.656 -26.031 -17 1 90.81 197 THR B C 1
ATOM 3610 O O . THR B 1 197 ? 23.625 -26.469 -16.469 1 90.81 197 THR B O 1
ATOM 3613 N N . ILE B 1 198 ? 24.75 -25.734 -18.344 1 92 198 ILE B N 1
ATOM 3614 C CA . ILE B 1 198 ? 23.688 -25.984 -19.297 1 92 198 ILE B CA 1
ATOM 3615 C C . ILE B 1 198 ? 24.219 -26.812 -20.453 1 92 198 ILE B C 1
ATOM 3617 O O . ILE B 1 198 ? 25.125 -26.391 -21.172 1 92 198 ILE B O 1
ATOM 3621 N N . GLU B 1 199 ? 23.547 -27.859 -20.594 1 94 199 GLU B N 1
ATOM 3622 C CA . GLU B 1 199 ? 23.984 -28.719 -21.688 1 94 199 GLU B CA 1
ATOM 3623 C C . GLU B 1 199 ? 23.562 -28.172 -23.047 1 94 199 GLU B C 1
ATOM 3625 O O . GLU B 1 199 ? 22.578 -27.438 -23.141 1 94 199 GLU B O 1
ATOM 3630 N N . GLN B 1 200 ? 24.312 -28.5 -24.016 1 93.5 200 GLN B N 1
ATOM 3631 C CA . GLN B 1 200 ? 24.297 -27.859 -25.328 1 93.5 200 GLN B CA 1
ATOM 3632 C C . GLN B 1 200 ? 22.906 -27.938 -25.953 1 93.5 200 GLN B C 1
ATOM 3634 O O . GLN B 1 200 ? 22.406 -26.953 -26.516 1 93.5 200 GLN B O 1
ATOM 3639 N N . ASP B 1 201 ? 22.125 -29.078 -25.812 1 93.44 201 ASP B N 1
ATOM 3640 C CA . ASP B 1 201 ? 20.859 -29.281 -26.531 1 93.44 201 ASP B CA 1
ATOM 3641 C C . ASP B 1 201 ? 19.656 -29.109 -25.594 1 93.44 201 ASP B C 1
ATOM 3643 O O . ASP B 1 201 ? 18.547 -29.516 -25.938 1 93.44 201 ASP B O 1
ATOM 3647 N N . THR B 1 202 ? 19.875 -28.453 -24.531 1 92 202 THR B N 1
ATOM 3648 C CA . THR B 1 202 ? 18.875 -28.312 -23.484 1 92 202 THR B CA 1
ATOM 3649 C C . THR B 1 202 ? 17.609 -27.641 -24.031 1 92 202 THR B C 1
ATOM 3651 O O . THR B 1 202 ? 16.5 -28.078 -23.734 1 92 202 THR B O 1
ATOM 3654 N N . PHE B 1 203 ? 17.797 -26.609 -24.906 1 93.44 203 PHE B N 1
ATOM 3655 C CA . PHE B 1 203 ? 16.656 -25.766 -25.281 1 93.44 203 PHE B CA 1
ATOM 3656 C C . PHE B 1 203 ? 16.172 -26.125 -26.672 1 93.44 203 PHE B C 1
ATOM 3658 O O . PHE B 1 203 ? 15.211 -25.531 -27.172 1 93.44 203 PHE B O 1
ATOM 3665 N N . SER B 1 204 ? 16.781 -27.094 -27.281 1 93.31 204 SER B N 1
ATOM 3666 C CA . SER B 1 204 ? 16.469 -27.469 -28.656 1 93.31 204 SER B CA 1
ATOM 3667 C C . SER B 1 204 ? 15.008 -27.875 -28.797 1 93.31 204 SER B C 1
ATOM 3669 O O . SER B 1 204 ? 14.367 -27.547 -29.797 1 93.31 204 SER B O 1
ATOM 3671 N N . PRO B 1 205 ? 14.43 -28.516 -27.797 1 91.81 205 PRO B N 1
ATOM 3672 C CA . PRO B 1 205 ? 13.031 -28.938 -27.953 1 91.81 205 PRO B CA 1
ATOM 3673 C C . PRO B 1 205 ? 12.047 -27.766 -27.859 1 91.81 205 PRO B C 1
ATOM 3675 O O . PRO B 1 205 ? 10.875 -27.922 -28.203 1 91.81 205 PRO B O 1
ATOM 3678 N N . LEU B 1 206 ? 12.398 -26.641 -27.391 1 93 206 LEU B N 1
ATOM 3679 C CA . LEU B 1 206 ? 11.508 -25.5 -27.188 1 93 206 LEU B CA 1
ATOM 3680 C C . LEU B 1 206 ? 11.375 -24.672 -28.453 1 93 206 LEU B C 1
ATOM 3682 O O . LEU B 1 206 ? 11.844 -23.531 -28.516 1 93 206 LEU B O 1
ATOM 3686 N N . ALA B 1 207 ? 10.641 -25.172 -29.359 1 91.81 207 ALA B N 1
ATOM 3687 C CA . ALA B 1 207 ? 10.594 -24.656 -30.734 1 91.81 207 ALA B CA 1
ATOM 3688 C C . ALA B 1 207 ? 9.906 -23.297 -30.781 1 91.81 207 ALA B C 1
ATOM 3690 O O . ALA B 1 207 ? 10.18 -22.484 -31.656 1 91.81 207 ALA B O 1
ATOM 3691 N N . PHE B 1 208 ? 9.117 -23.047 -29.828 1 94 208 PHE B N 1
ATOM 3692 C CA . PHE B 1 208 ? 8.312 -21.828 -29.906 1 94 208 PHE B CA 1
ATOM 3693 C C . PHE B 1 208 ? 8.828 -20.766 -28.953 1 94 208 PHE B C 1
ATOM 3695 O O . PHE B 1 208 ? 8.281 -19.672 -28.875 1 94 208 PHE B O 1
ATOM 3702 N N . LEU B 1 209 ? 9.812 -21.078 -28.219 1 95.69 209 LEU B N 1
ATOM 3703 C CA . LEU B 1 209 ? 10.312 -20.188 -27.172 1 95.69 209 LEU B CA 1
ATOM 3704 C C . LEU B 1 209 ? 10.852 -18.891 -27.766 1 95.69 209 LEU B C 1
ATOM 3706 O O . LEU B 1 209 ? 11.664 -18.922 -28.703 1 95.69 209 LEU B O 1
ATOM 3710 N N . SER B 1 210 ? 10.414 -17.797 -27.234 1 96.5 210 SER B N 1
ATOM 3711 C CA . SER B 1 210 ? 10.906 -16.516 -27.719 1 96.5 210 SER B CA 1
ATOM 3712 C C . SER B 1 210 ? 11.477 -15.68 -26.562 1 96.5 210 SER B C 1
ATOM 3714 O O . SER B 1 210 ? 12.094 -14.641 -26.797 1 96.5 210 SER B O 1
ATOM 3716 N N . SER B 1 211 ? 11.289 -16.141 -25.344 1 97 211 SER B N 1
ATOM 3717 C CA . SER B 1 211 ? 11.859 -15.453 -24.188 1 97 211 SER B CA 1
ATOM 3718 C C . SER B 1 211 ? 12.461 -16.438 -23.203 1 97 211 SER B C 1
ATOM 3720 O O . SER B 1 211 ? 11.766 -17.328 -22.703 1 97 211 SER B O 1
ATOM 3722 N N . LEU B 1 212 ? 13.719 -16.281 -22.953 1 94.69 212 LEU B N 1
ATOM 3723 C CA . LEU B 1 212 ? 14.43 -17.062 -21.953 1 94.69 212 LEU B CA 1
ATOM 3724 C C . LEU B 1 212 ? 15.086 -16.172 -20.906 1 94.69 212 LEU B C 1
ATOM 3726 O O . LEU B 1 212 ? 15.852 -15.266 -21.266 1 94.69 212 LEU B O 1
ATOM 3730 N N . VAL B 1 213 ? 14.695 -16.453 -19.609 1 94.31 213 VAL B N 1
ATOM 3731 C CA . VAL B 1 213 ? 15.227 -15.617 -18.547 1 94.31 213 VAL B CA 1
ATOM 3732 C C . VAL B 1 213 ? 15.844 -16.5 -17.453 1 94.31 213 VAL B C 1
ATOM 3734 O O . VAL B 1 213 ? 15.18 -17.391 -16.938 1 94.31 213 VAL B O 1
ATOM 3737 N N . ILE B 1 214 ? 17.062 -16.203 -17.188 1 91.25 214 ILE B N 1
ATOM 3738 C CA . ILE B 1 214 ? 17.781 -16.781 -16.047 1 91.25 214 ILE B CA 1
ATOM 3739 C C . ILE B 1 214 ? 18.266 -15.68 -15.125 1 91.25 214 ILE B C 1
ATOM 3741 O O . ILE B 1 214 ? 19.359 -15.133 -15.328 1 91.25 214 ILE B O 1
ATOM 3745 N N . PRO B 1 215 ? 17.453 -15.492 -14.125 1 90.56 215 PRO B N 1
ATOM 3746 C CA . PRO B 1 215 ? 17.734 -14.305 -13.312 1 90.56 215 PRO B CA 1
ATOM 3747 C C . PRO B 1 215 ? 18.984 -14.461 -12.453 1 90.56 215 PRO B C 1
ATOM 3749 O O . PRO B 1 215 ? 19.625 -13.469 -12.094 1 90.56 215 PRO B O 1
ATOM 3752 N N . ASN B 1 216 ? 19.359 -15.633 -12.117 1 88.06 216 ASN B N 1
ATOM 3753 C CA . ASN B 1 216 ? 20.562 -15.922 -11.344 1 88.06 216 ASN B CA 1
ATOM 3754 C C . ASN B 1 216 ? 21.578 -16.75 -12.148 1 88.06 216 ASN B C 1
ATOM 3756 O O . ASN B 1 216 ? 21.656 -17.953 -11.977 1 88.06 216 ASN B O 1
ATOM 3760 N N . ALA B 1 217 ? 22.406 -16.016 -12.883 1 86.5 217 ALA B N 1
ATOM 3761 C CA . ALA B 1 217 ? 23.391 -16.688 -13.734 1 86.5 217 ALA B CA 1
ATOM 3762 C C . ALA B 1 217 ? 24.797 -16.5 -13.211 1 86.5 217 ALA B C 1
ATOM 3764 O O . ALA B 1 217 ? 25.766 -16.531 -13.977 1 86.5 217 ALA B O 1
ATOM 3765 N N . ARG B 1 218 ? 24.859 -16.219 -11.922 1 84.62 218 ARG B N 1
ATOM 3766 C CA . ARG B 1 218 ? 26.141 -15.852 -11.336 1 84.62 218 ARG B CA 1
ATOM 3767 C C . ARG B 1 218 ? 27.141 -17 -11.461 1 84.62 218 ARG B C 1
ATOM 3769 O O . ARG B 1 218 ? 28.344 -16.781 -11.508 1 84.62 218 ARG B O 1
ATOM 3776 N N . PHE B 1 219 ? 26.656 -18.234 -11.594 1 86.62 219 PHE B N 1
ATOM 3777 C CA . PHE B 1 219 ? 27.547 -19.391 -11.594 1 86.62 219 PHE B CA 1
ATOM 3778 C C . PHE B 1 219 ? 27.75 -19.922 -13.008 1 86.62 219 PHE B C 1
ATOM 3780 O O . PHE B 1 219 ? 28.516 -20.859 -13.211 1 86.62 219 PHE B O 1
ATOM 3787 N N . LEU B 1 220 ? 27.062 -19.312 -13.898 1 87.25 220 LEU B N 1
ATOM 3788 C CA . LEU B 1 220 ? 27.203 -19.766 -15.281 1 87.25 220 LEU B CA 1
ATOM 3789 C C . LEU B 1 220 ? 28.438 -19.156 -15.93 1 87.25 220 LEU B C 1
ATOM 3791 O O . LEU B 1 220 ? 28.719 -17.969 -15.742 1 87.25 220 LEU B O 1
ATOM 3795 N N . LYS B 1 221 ? 29.234 -20.062 -16.531 1 81.25 221 LYS B N 1
ATOM 3796 C CA . LYS B 1 221 ? 30.328 -19.578 -17.359 1 81.25 221 LYS B CA 1
ATOM 3797 C C . LYS B 1 221 ? 29.891 -19.391 -18.812 1 81.25 221 LYS B C 1
ATOM 3799 O O . LYS B 1 221 ? 29.25 -20.281 -19.391 1 81.25 221 LYS B O 1
ATOM 3804 N N . LEU B 1 222 ? 30.234 -18.391 -19.391 1 79 222 LEU B N 1
ATOM 3805 C CA . LEU B 1 222 ? 29.797 -18.062 -20.734 1 79 222 LEU B CA 1
ATOM 3806 C C . LEU B 1 222 ? 30.25 -19.125 -21.734 1 79 222 LEU B C 1
ATOM 3808 O O . LEU B 1 222 ? 29.469 -19.531 -22.609 1 79 222 LEU B O 1
ATOM 3812 N N . SER B 1 223 ? 31.5 -19.594 -21.609 1 82.69 223 SER B N 1
ATOM 3813 C CA . SER B 1 223 ? 32.062 -20.547 -22.562 1 82.69 223 SER B CA 1
ATOM 3814 C C . SER B 1 223 ? 31.266 -21.844 -22.578 1 82.69 223 SER B C 1
ATOM 3816 O O . SER B 1 223 ? 31.062 -22.453 -23.641 1 82.69 223 SER B O 1
ATOM 3818 N N . ASN B 1 224 ? 30.781 -22.141 -21.469 1 83.94 224 ASN B N 1
ATOM 3819 C CA . ASN B 1 224 ? 30.031 -23.391 -21.344 1 83.94 224 ASN B CA 1
ATOM 3820 C C . ASN B 1 224 ? 28.547 -23.203 -21.641 1 83.94 224 ASN B C 1
ATOM 3822 O O . ASN B 1 224 ? 27.828 -24.172 -21.891 1 83.94 224 ASN B O 1
ATOM 3826 N N . THR B 1 225 ? 28.109 -22.016 -21.656 1 88 225 THR B N 1
ATOM 3827 C CA . THR B 1 225 ? 26.688 -21.719 -21.797 1 88 225 THR B CA 1
ATOM 3828 C C . THR B 1 225 ? 26.344 -21.344 -23.234 1 88 225 THR B C 1
ATOM 3830 O O . THR B 1 225 ? 25.25 -21.641 -23.703 1 88 225 THR B O 1
ATOM 3833 N N . LEU B 1 226 ? 27.266 -20.828 -23.906 1 88.06 226 LEU B N 1
ATOM 3834 C CA . LEU B 1 226 ? 27.047 -20.297 -25.234 1 88.06 226 LEU B CA 1
ATOM 3835 C C . LEU B 1 226 ? 26.547 -21.391 -26.188 1 88.06 226 LEU B C 1
ATOM 3837 O O . LEU B 1 226 ? 25.625 -21.172 -26.969 1 88.06 226 LEU B O 1
ATOM 3841 N N . PRO B 1 227 ? 27.188 -22.5 -26.156 1 91.31 227 PRO B N 1
ATOM 3842 C CA . PRO B 1 227 ? 26.719 -23.547 -27.047 1 91.31 227 PRO B CA 1
ATOM 3843 C C . PRO B 1 227 ? 25.234 -23.875 -26.844 1 91.31 227 PRO B C 1
ATOM 3845 O O . PRO B 1 227 ? 24.531 -24.172 -27.812 1 91.31 227 PRO B O 1
ATOM 3848 N N . ALA B 1 228 ? 24.75 -23.812 -25.688 1 92 228 ALA B N 1
ATOM 3849 C CA . ALA B 1 228 ? 23.359 -24.109 -25.375 1 92 228 ALA B CA 1
ATOM 3850 C C . ALA B 1 228 ? 22.422 -23.031 -25.953 1 92 228 ALA B C 1
ATOM 3852 O O . ALA B 1 228 ? 21.25 -23.297 -26.203 1 92 228 ALA B O 1
ATOM 3853 N N . LEU B 1 229 ? 22.938 -21.875 -26.188 1 92 229 LEU B N 1
ATOM 3854 C CA . LEU B 1 229 ? 22.141 -20.75 -26.656 1 92 229 LEU B CA 1
ATOM 3855 C C . LEU B 1 229 ? 22.172 -20.656 -28.172 1 92 229 LEU B C 1
ATOM 3857 O O . LEU B 1 229 ? 21.406 -19.891 -28.766 1 92 229 LEU B O 1
ATOM 3861 N N . HIS B 1 230 ? 22.984 -21.438 -28.766 1 91.38 230 HIS B N 1
ATOM 3862 C CA . HIS B 1 230 ? 23.156 -21.3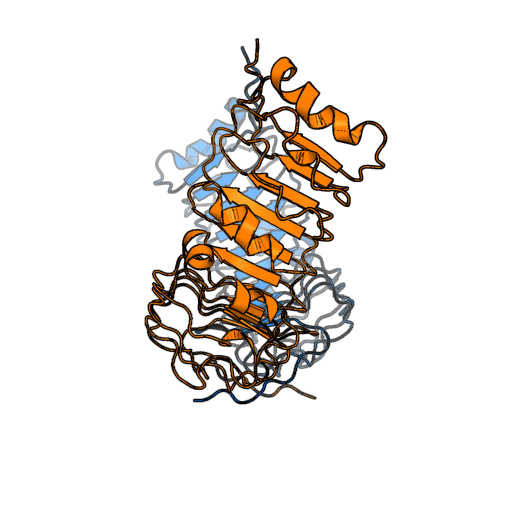91 -30.219 1 91.38 230 HIS B CA 1
ATOM 3863 C C . HIS B 1 230 ? 21.844 -21.641 -30.938 1 91.38 230 HIS B C 1
ATOM 3865 O O . HIS B 1 230 ? 21.609 -21.078 -32 1 91.38 230 HIS B O 1
ATOM 3871 N N . VAL B 1 231 ? 21.016 -22.359 -30.375 1 92.31 231 VAL B N 1
ATOM 3872 C CA . VAL B 1 231 ? 19.734 -22.719 -30.969 1 92.31 231 VAL B CA 1
ATOM 3873 C C . VAL B 1 231 ? 18.906 -21.469 -31.234 1 92.31 231 VAL B C 1
ATOM 3875 O O . VAL B 1 231 ? 18.031 -21.469 -32.094 1 92.31 231 VAL B O 1
ATOM 3878 N N . PHE B 1 232 ? 19.219 -20.438 -30.562 1 91.75 232 PHE B N 1
ATOM 3879 C CA . PHE B 1 232 ? 18.406 -19.234 -30.672 1 91.75 232 PHE B CA 1
ATOM 3880 C C . PHE B 1 232 ? 19.016 -18.266 -31.688 1 91.75 232 PHE B C 1
ATOM 3882 O O . PHE B 1 232 ? 18.453 -17.188 -31.938 1 91.75 232 PHE B O 1
ATOM 3889 N N . LYS B 1 233 ? 20.109 -18.531 -32.312 1 88.56 233 LYS B N 1
ATOM 3890 C CA . LYS B 1 233 ? 20.844 -17.641 -33.188 1 88.56 233 LYS B CA 1
ATOM 3891 C C . LYS B 1 233 ? 19.969 -17.188 -34.375 1 88.56 233 LYS B C 1
ATOM 3893 O O . LYS B 1 233 ? 19.969 -16.016 -34.719 1 88.56 233 LYS B O 1
ATOM 3898 N N . ASN B 1 234 ? 19.219 -18.094 -34.906 1 90.25 234 ASN B N 1
ATOM 3899 C CA . ASN B 1 234 ? 18.406 -17.766 -36.062 1 90.25 234 ASN B CA 1
ATOM 3900 C C . ASN B 1 234 ? 16.938 -17.562 -35.688 1 90.25 234 ASN B C 1
ATOM 3902 O O . ASN B 1 234 ? 16.062 -17.578 -36.562 1 90.25 234 ASN B O 1
ATOM 3906 N N . ARG B 1 235 ? 16.672 -17.531 -34.406 1 92.12 235 ARG B N 1
ATOM 3907 C CA . ARG B 1 235 ? 15.305 -17.375 -33.938 1 92.12 235 ARG B CA 1
ATOM 3908 C C . ARG B 1 235 ? 15.055 -15.938 -33.469 1 92.12 235 ARG B C 1
ATOM 3910 O O . ARG B 1 235 ? 15.93 -15.32 -32.875 1 92.12 235 ARG B O 1
ATOM 3917 N N . GLN B 1 236 ? 13.938 -15.391 -33.875 1 92.69 236 GLN B N 1
ATOM 3918 C CA . GLN B 1 236 ? 13.555 -14.086 -33.344 1 92.69 236 GLN B CA 1
ATOM 3919 C C . GLN B 1 236 ? 13.188 -14.18 -31.875 1 92.69 236 GLN B C 1
ATOM 3921 O O . GLN B 1 236 ? 12.109 -14.664 -31.531 1 92.69 236 GLN B O 1
ATOM 3926 N N . MET B 1 237 ? 14.047 -13.711 -31.016 1 93.12 237 MET B N 1
ATOM 3927 C CA . MET B 1 237 ? 13.828 -13.75 -29.562 1 93.12 237 MET B CA 1
ATOM 3928 C C . MET B 1 237 ? 13.344 -12.398 -29.047 1 93.12 237 MET B C 1
ATOM 3930 O O . MET B 1 237 ? 13.852 -11.352 -29.469 1 93.12 237 MET B O 1
ATOM 3934 N N . ASP B 1 238 ? 12.375 -12.5 -28.234 1 95 238 ASP B N 1
ATOM 3935 C CA . ASP B 1 238 ? 11.898 -11.297 -27.578 1 95 238 ASP B CA 1
ATOM 3936 C C . ASP B 1 238 ? 12.789 -10.922 -26.391 1 95 238 ASP B C 1
ATOM 3938 O O . ASP B 1 238 ? 12.945 -9.742 -26.078 1 95 238 ASP B O 1
ATOM 3942 N N . GLU B 1 239 ? 13.25 -11.977 -25.734 1 93 239 GLU B N 1
ATOM 3943 C CA . GLU B 1 239 ? 14.086 -11.758 -24.547 1 93 239 GLU B CA 1
ATOM 3944 C C . GLU B 1 239 ? 15.031 -12.93 -24.328 1 93 239 GLU B C 1
ATOM 3946 O O . GLU B 1 239 ? 14.617 -14.086 -24.375 1 93 239 GLU B O 1
ATOM 3951 N N . LEU B 1 240 ? 16.281 -12.656 -24.234 1 91.19 240 LEU B N 1
ATOM 3952 C CA . LEU B 1 240 ? 17.312 -13.578 -23.75 1 91.19 240 LEU B CA 1
ATOM 3953 C C . LEU B 1 240 ? 18.156 -12.93 -22.656 1 91.19 240 LEU B C 1
ATOM 3955 O O . LEU B 1 240 ? 19.016 -12.094 -22.953 1 91.19 240 LEU B O 1
ATOM 3959 N N . THR B 1 241 ? 17.797 -13.32 -21.422 1 90.31 241 THR B N 1
ATOM 3960 C CA . THR B 1 241 ? 18.438 -12.656 -20.297 1 90.31 241 THR B CA 1
ATOM 3961 C C . THR B 1 241 ? 19.125 -13.672 -19.375 1 90.31 241 THR B C 1
ATOM 3963 O O . THR B 1 241 ? 18.484 -14.609 -18.891 1 90.31 241 THR B O 1
ATOM 3966 N N . LEU B 1 242 ? 20.406 -13.477 -19.203 1 87.44 242 LEU B N 1
ATOM 3967 C CA . LEU B 1 242 ? 21.203 -14.148 -18.188 1 87.44 242 LEU B CA 1
ATOM 3968 C C . LEU B 1 242 ? 21.781 -13.148 -17.188 1 87.44 242 LEU B C 1
ATOM 3970 O O . LEU B 1 242 ? 22.75 -12.453 -17.5 1 87.44 242 LEU B O 1
ATOM 3974 N N . ASN B 1 243 ? 21.172 -12.914 -15.984 1 82.06 243 ASN B N 1
ATOM 3975 C CA . ASN B 1 243 ? 21.594 -11.867 -15.055 1 82.06 243 ASN B CA 1
ATOM 3976 C C . ASN B 1 243 ? 22.641 -12.383 -14.078 1 82.06 243 ASN B C 1
ATOM 3978 O O . ASN B 1 243 ? 22.531 -13.492 -13.555 1 82.06 243 ASN B O 1
ATOM 3982 N N . ASN B 1 244 ? 23.906 -11.648 -13.969 1 68.62 244 ASN B N 1
ATOM 3983 C CA . ASN B 1 244 ? 24.953 -11.906 -12.992 1 68.62 244 ASN B CA 1
ATOM 3984 C C . ASN B 1 244 ? 24.906 -10.906 -11.844 1 68.62 244 ASN B C 1
ATOM 3986 O O . ASN B 1 244 ? 24.562 -9.734 -12.039 1 68.62 244 ASN B O 1
ATOM 3990 N N . ASN B 1 245 ? 24.484 -11.078 -10.688 1 49.94 245 ASN B N 1
ATOM 3991 C CA . ASN B 1 245 ? 24.688 -10.102 -9.633 1 49.94 245 ASN B CA 1
ATOM 3992 C C . ASN B 1 245 ? 26.094 -9.484 -9.695 1 49.94 245 ASN B C 1
ATOM 3994 O O . ASN B 1 245 ? 27.047 -10.039 -9.133 1 49.94 245 ASN B O 1
ATOM 3998 N N . PHE B 1 246 ? 26.766 -9.047 -10.539 1 41.38 246 PHE B N 1
ATOM 3999 C CA . PHE B 1 246 ? 28.047 -8.367 -10.398 1 41.38 246 PHE B CA 1
ATOM 4000 C C . PHE B 1 246 ? 27.906 -7.133 -9.508 1 41.38 246 PHE B C 1
ATOM 4002 O O . PHE B 1 246 ? 27.125 -6.23 -9.805 1 41.38 246 PHE B O 1
ATOM 4009 N N . THR B 1 247 ? 27.922 -7.371 -8.164 1 36 247 THR B N 1
ATOM 4010 C CA . THR B 1 247 ? 28.469 -6.379 -7.242 1 36 247 THR B CA 1
ATOM 4011 C C . THR B 1 247 ? 29.891 -6 -7.629 1 36 247 THR B C 1
ATOM 4013 O O . THR B 1 247 ? 30.797 -6.836 -7.586 1 36 247 THR B O 1
ATOM 4016 N N . VAL B 1 248 ? 30.219 -5.102 -8.516 1 32.19 248 VAL B N 1
ATOM 4017 C CA . VAL B 1 248 ? 31.531 -4.488 -8.711 1 32.19 248 VAL B CA 1
ATOM 4018 C C . VAL B 1 248 ? 32.031 -3.908 -7.387 1 32.19 248 VAL B C 1
ATOM 4020 O O . VAL B 1 248 ? 31.359 -3.062 -6.781 1 32.19 248 VAL B O 1
ATOM 4023 N N . ASN B 1 249 ? 32.844 -4.68 -6.574 1 28.66 249 ASN B N 1
ATOM 4024 C CA . ASN B 1 249 ? 33.781 -4.074 -5.641 1 28.66 249 ASN B CA 1
ATOM 4025 C C . ASN B 1 249 ? 34.594 -2.953 -6.301 1 28.66 249 ASN B C 1
ATOM 4027 O O . ASN B 1 249 ? 34.969 -3.064 -7.465 1 28.66 249 ASN B O 1
ATOM 4031 N N . SER B 1 250 ? 34.406 -1.698 -5.898 1 24.11 250 SER B N 1
ATOM 4032 C CA . SER B 1 250 ? 35.375 -0.62 -6.105 1 24.11 250 SER B CA 1
ATOM 4033 C C . SER B 1 250 ? 36.781 -1.136 -6.031 1 24.11 250 SER B C 1
ATOM 4035 O O . SER B 1 250 ? 37.156 -1.86 -5.102 1 24.11 250 SER B O 1
ATOM 4037 N N . LEU B 1 251 ? 37.562 -1.249 -7.137 1 18.28 251 LEU B N 1
ATOM 4038 C CA . LEU B 1 251 ? 38.938 -0.798 -6.922 1 18.28 251 LEU B CA 1
ATOM 4039 C C . LEU B 1 251 ? 38.969 0.678 -6.539 1 18.28 251 LEU B C 1
ATOM 4041 O O . LEU B 1 251 ? 38.25 1.487 -7.109 1 18.28 251 LEU B O 1
#

pLDDT: mean 86.5, std 13.96, range [18.28, 98.75]

Foldseek 3Di:
DPDDDDDDFDAWDWDDDPPFIAIARAPVQDQAQDPRGQLQHAHYHHDQYAPQEQDACRNVSNLNHQYYEHANRQHAYYDLRSCASPCNHAEYAHADHNHQAYDACSCVSPNNHAEYEYEPNHLLRYDLQSLLSVQRHAEYEYEDEALDLSRQSNCLSRQNHAYYHYEHADAEQDLNSNQSCLRHLHAEYEYEYNYQAYDLNRCVSNVNYQAYEYQECQNYDCVRCVSNCVSCVPPHHPYDYDHHPPPPDDD/DPDDDDDDFDAWDWDDDPPFIAIARAPVQDQAQDPRGQLQHAHYHHDQYAPQEQDACRNVSNLNHQYYEHANRQHAYYDLRSCASPCNHAEYAHADHNHQAYDACSCVSPNNHAEYEYEPNHLLRYDLVSLLSVQRHAEYEYEDEALDLSRQSNVLSRQNHAYYHYEHADAEQDLSSNQSCLRHLHAEYEYEYNYQAYQLNRCVSNVNYQAYEYQDCQNYDCVRCVSNCVSCVPPNHPYDYDHHPPPPDDD